Protein AF-0000000084734107 (afdb_homodimer)

Structure (mmCIF, N/CA/C/O backbone):
data_AF-0000000084734107-model_v1
#
loop_
_entity.id
_entity.type
_entity.pdbx_description
1 polymer 'N-acetyltransferase domain-containing protein'
#
loop_
_atom_site.group_PDB
_atom_site.id
_atom_site.type_symbol
_atom_site.label_atom_id
_atom_site.label_alt_id
_atom_site.label_comp_id
_atom_site.label_asym_id
_atom_site.label_entity_id
_atom_site.label_seq_id
_atom_site.pdbx_PDB_ins_code
_atom_site.Cartn_x
_atom_site.Cartn_y
_atom_site.Cartn_z
_atom_site.occupancy
_atom_site.B_iso_or_equiv
_atom_site.auth_seq_id
_atom_site.auth_comp_id
_atom_site.auth_asym_id
_atom_site.auth_atom_id
_atom_site.pdbx_PDB_model_num
ATOM 1 N N . MET A 1 1 ? 0.427 9.094 -12.219 1 29.28 1 MET A N 1
ATOM 2 C CA . MET A 1 1 ? 1.494 8.352 -11.555 1 29.28 1 MET A CA 1
ATOM 3 C C . MET A 1 1 ? 0.929 7.453 -10.461 1 29.28 1 MET A C 1
ATOM 5 O O . MET A 1 1 ? 0.648 7.914 -9.352 1 29.28 1 MET A O 1
ATOM 9 N N . SER A 1 2 ? -0.007 6.461 -10.633 1 36.31 2 SER A N 1
ATOM 10 C CA . SER A 1 2 ? -1.013 5.641 -9.961 1 36.31 2 SER A CA 1
ATOM 11 C C . SER A 1 2 ? -0.365 4.594 -9.062 1 36.31 2 SER A C 1
ATOM 13 O O . SER A 1 2 ? 0.805 4.246 -9.25 1 36.31 2 SER A O 1
ATOM 15 N N . SER A 1 3 ? -0.847 4.246 -7.844 1 47.81 3 SER A N 1
ATOM 16 C CA . SER A 1 3 ? -0.636 3.084 -6.988 1 47.81 3 SER A CA 1
ATOM 17 C C . SER A 1 3 ? -0.138 1.888 -7.793 1 47.81 3 SER A C 1
ATOM 19 O O . SER A 1 3 ? -0.202 1.892 -9.023 1 47.81 3 SER A O 1
ATOM 21 N N . ALA A 1 4 ? 0.713 0.994 -7.062 1 55.06 4 ALA A N 1
ATOM 22 C CA . ALA A 1 4 ? 0.908 -0.276 -7.754 1 55.06 4 ALA A CA 1
ATOM 23 C C . ALA A 1 4 ? -0.32 -0.642 -8.586 1 55.06 4 ALA A C 1
ATOM 25 O O . ALA A 1 4 ? -0.22 -1.403 -9.547 1 55.06 4 ALA A O 1
ATOM 26 N N . TYR A 1 5 ? -1.304 0.173 -8.289 1 64.31 5 TYR A N 1
ATOM 27 C CA . TYR A 1 5 ? -2.596 -0.165 -8.875 1 64.31 5 TYR A CA 1
ATOM 28 C C . TYR A 1 5 ? -2.992 0.846 -9.945 1 64.31 5 TYR A C 1
ATOM 30 O O . TYR A 1 5 ? -4.031 0.699 -10.594 1 64.31 5 TYR A O 1
ATOM 38 N N . GLY A 1 6 ? -2.102 1.85 -10.172 1 64.88 6 GLY A N 1
ATOM 39 C CA . GLY A 1 6 ? -2.539 2.93 -11.039 1 64.88 6 GLY A CA 1
ATOM 40 C C . GLY A 1 6 ? -3.5 3.889 -10.367 1 64.88 6 GLY A C 1
ATOM 41 O O . GLY A 1 6 ? -3.51 4.004 -9.133 1 64.88 6 GLY A O 1
ATOM 42 N N . HIS A 1 7 ? -4.176 4.773 -11.117 1 72.88 7 HIS A N 1
ATOM 43 C CA . HIS A 1 7 ? -5.156 5.699 -10.562 1 72.88 7 HIS A CA 1
ATOM 44 C C . HIS A 1 7 ? -6.344 4.953 -9.969 1 72.88 7 HIS A C 1
ATOM 46 O O . HIS A 1 7 ? -6.918 4.078 -10.609 1 72.88 7 HIS A O 1
ATOM 52 N N . ILE A 1 8 ? -6.57 5.215 -8.75 1 83.62 8 ILE A N 1
ATOM 53 C CA . ILE A 1 8 ? -7.68 4.598 -8.039 1 83.62 8 ILE A CA 1
ATOM 54 C C . ILE A 1 8 ? -8.836 5.59 -7.922 1 83.62 8 ILE A C 1
ATOM 56 O O . ILE A 1 8 ? -8.641 6.738 -7.523 1 83.62 8 ILE A O 1
ATOM 60 N N . HIS A 1 9 ? -9.945 5.207 -8.234 1 85.81 9 HIS A N 1
ATOM 61 C CA . HIS A 1 9 ? -11.117 6.066 -8.086 1 85.81 9 HIS A CA 1
ATOM 62 C C . HIS A 1 9 ? -11.547 6.164 -6.625 1 85.81 9 HIS A C 1
ATOM 64 O O . HIS A 1 9 ? -11.656 5.148 -5.934 1 85.81 9 HIS A O 1
ATOM 70 N N . LYS A 1 10 ? -11.734 7.387 -6.16 1 88.06 10 LYS A N 1
ATOM 71 C CA . LYS A 1 10 ? -12.266 7.562 -4.812 1 88.06 10 LYS A CA 1
ATOM 72 C C . LYS A 1 10 ? -13.766 7.277 -4.773 1 88.06 10 LYS A C 1
ATOM 74 O O . LYS A 1 10 ? -14.43 7.27 -5.812 1 88.06 10 LYS A O 1
ATOM 79 N N . PRO A 1 11 ? -14.266 7.035 -3.664 1 91.44 11 PRO A N 1
ATOM 80 C CA . PRO A 1 11 ? -15.711 6.809 -3.572 1 91.44 11 PRO A CA 1
ATOM 81 C C . PRO A 1 11 ? -16.531 8.047 -3.939 1 91.44 11 PRO A C 1
ATOM 83 O O . PRO A 1 11 ? -16.016 9.172 -3.871 1 91.44 11 PRO A O 1
ATOM 86 N N . HIS A 1 12 ? -17.703 7.793 -4.309 1 88.25 12 HIS A N 1
ATOM 87 C CA . HIS A 1 12 ? -18.594 8.891 -4.664 1 88.25 12 HIS A CA 1
ATOM 88 C C . HIS A 1 12 ? -19.234 9.508 -3.422 1 88.25 12 HIS A C 1
ATOM 90 O O . HIS A 1 12 ? -19.625 8.789 -2.5 1 88.25 12 HIS A O 1
ATOM 96 N N . SER A 1 13 ? -19.203 10.789 -3.438 1 91.19 13 SER A N 1
ATOM 97 C CA . SER A 1 13 ? -19.953 11.523 -2.416 1 91.19 13 SER A CA 1
ATOM 98 C C . SER A 1 13 ? -20.641 12.75 -3.006 1 91.19 13 SER A C 1
ATOM 100 O O . SER A 1 13 ? -20.062 13.445 -3.842 1 91.19 13 SER A O 1
ATOM 102 N N . ASP A 1 14 ? -21.844 12.977 -2.561 1 91.12 14 ASP A N 1
ATOM 103 C CA . ASP A 1 14 ? -22.578 14.156 -2.99 1 91.12 14 ASP A CA 1
ATOM 104 C C . ASP A 1 14 ? -22.344 15.328 -2.037 1 91.12 14 ASP A C 1
ATOM 106 O O . ASP A 1 14 ? -22.891 16.422 -2.236 1 91.12 14 ASP A O 1
ATOM 110 N N . PHE A 1 15 ? -21.578 15.047 -1.138 1 92.75 15 PHE A N 1
ATOM 111 C CA . PHE A 1 15 ? -21.344 16.062 -0.124 1 92.75 15 PHE A CA 1
ATOM 112 C C . PHE A 1 15 ? -20.438 17.172 -0.66 1 92.75 15 PHE A C 1
ATOM 114 O O . PHE A 1 15 ? -19.391 16.875 -1.253 1 92.75 15 PHE A O 1
ATOM 121 N N . ASP A 1 16 ? -20.797 18.438 -0.444 1 94.19 16 ASP A N 1
ATOM 122 C CA . ASP A 1 16 ? -20 19.578 -0.828 1 94.19 16 ASP A CA 1
ATOM 123 C C . ASP A 1 16 ? -19.016 19.969 0.281 1 94.19 16 ASP A C 1
ATOM 125 O O . ASP A 1 16 ? -19.422 20.531 1.3 1 94.19 16 ASP A O 1
ATOM 129 N N . LEU A 1 17 ? -17.812 19.766 0.077 1 95.31 17 LEU A N 1
ATOM 130 C CA . LEU A 1 17 ? -16.797 20.031 1.085 1 95.31 17 LEU A CA 1
ATOM 131 C C . LEU A 1 17 ? -16.781 21.516 1.458 1 95.31 17 LEU A C 1
ATOM 133 O O . LEU A 1 17 ? -16.344 21.875 2.553 1 95.31 17 LEU A O 1
ATOM 137 N N . ASN A 1 18 ? -17.25 22.312 0.577 1 94.12 18 ASN A N 1
ATOM 138 C CA . ASN A 1 18 ? -17.266 23.734 0.851 1 94.12 18 ASN A CA 1
ATOM 139 C C . ASN A 1 18 ? -18.234 24.078 1.986 1 94.12 18 ASN A C 1
ATOM 141 O O . ASN A 1 18 ? -18.172 25.172 2.543 1 94.12 18 ASN A O 1
ATOM 145 N N . SER A 1 19 ? -19.062 23.156 2.309 1 95.62 19 SER A N 1
ATOM 146 C CA . SER A 1 19 ? -20 23.375 3.408 1 95.62 19 SER A CA 1
ATOM 147 C C . SER A 1 19 ? -19.312 23.203 4.758 1 95.62 19 SER A C 1
ATOM 149 O O . SER A 1 19 ? -19.828 23.641 5.789 1 95.62 19 SER A O 1
ATOM 151 N N . ILE A 1 20 ? -18.172 22.531 4.754 1 95.94 20 ILE A N 1
ATOM 152 C CA . ILE A 1 20 ? -17.484 22.281 6.012 1 95.94 20 ILE A CA 1
ATOM 153 C C . ILE A 1 20 ? -16.188 23.094 6.051 1 95.94 20 ILE A C 1
ATOM 155 O O . ILE A 1 20 ? -15.695 23.453 7.129 1 95.94 20 ILE A O 1
ATOM 159 N N . LEU A 1 21 ? -15.695 23.516 4.898 1 98.12 21 LEU A N 1
ATOM 160 C CA . LEU A 1 21 ? -14.445 24.25 4.824 1 98.12 21 LEU A CA 1
ATOM 161 C C . LEU A 1 21 ? -14.703 25.75 4.719 1 98.12 21 LEU A C 1
ATOM 163 O O . LEU A 1 21 ? -15.688 26.172 4.102 1 98.12 21 LEU A O 1
ATOM 167 N N . PRO A 1 22 ? -13.828 26.547 5.258 1 98.5 22 PRO A N 1
ATOM 168 C CA . PRO A 1 22 ? -12.656 26.188 6.055 1 98.5 22 PRO A CA 1
ATOM 169 C C . PRO A 1 22 ? -13.023 25.734 7.469 1 98.5 22 PRO A C 1
ATOM 171 O O . PRO A 1 22 ? -14.055 26.125 8 1 98.5 22 PRO A O 1
ATOM 174 N N . ILE A 1 23 ? -12.203 24.844 8.055 1 98.81 23 ILE A N 1
ATOM 175 C CA . ILE A 1 23 ? -12.375 24.422 9.438 1 98.81 23 ILE A CA 1
ATOM 176 C C . ILE A 1 23 ? -11.5 25.266 10.359 1 98.81 23 ILE A C 1
ATOM 178 O O . ILE A 1 23 ? -10.289 25.375 10.148 1 98.81 23 ILE A O 1
ATOM 182 N N . ARG A 1 24 ? -12.117 25.906 11.289 1 98.62 24 ARG A N 1
ATOM 183 C CA . ARG A 1 24 ? -11.422 26.703 12.289 1 98.62 24 ARG A CA 1
ATOM 184 C C . ARG A 1 24 ? -11.062 25.859 13.508 1 98.62 24 ARG A C 1
ATOM 186 O O . ARG A 1 24 ? -11.898 25.109 14.016 1 98.62 24 ARG A O 1
ATOM 193 N N . LYS A 1 25 ? -9.844 25.969 13.969 1 98.38 25 LYS A N 1
ATOM 194 C CA . LYS A 1 25 ? -9.383 25.25 15.156 1 98.38 25 LYS A CA 1
ATOM 195 C C . LYS A 1 25 ? -8.68 26.203 16.125 1 98.38 25 LYS A C 1
ATOM 197 O O . LYS A 1 25 ? -7.926 27.078 15.703 1 98.38 25 LYS A O 1
ATOM 202 N N . VAL A 1 26 ? -8.984 26 17.422 1 98 26 VAL A N 1
ATOM 203 C CA . VAL A 1 26 ? -8.219 26.656 18.469 1 98 26 VAL A CA 1
ATOM 204 C C . VAL A 1 26 ? -7.195 25.688 19.047 1 98 26 VAL A C 1
ATOM 206 O O . VAL A 1 26 ? -7.559 24.625 19.547 1 98 26 VAL A O 1
ATOM 209 N N . LEU A 1 27 ? -6 26.078 19.047 1 97.19 27 LEU A N 1
ATOM 210 C CA . LEU A 1 27 ? -4.918 25.203 19.469 1 97.19 27 LEU A CA 1
ATOM 211 C C . LEU A 1 27 ? -4.703 25.297 20.969 1 97.19 27 LEU A C 1
ATOM 213 O O . LEU A 1 27 ? -5.363 26.078 21.656 1 97.19 27 LEU A O 1
ATOM 217 N N . LYS A 1 28 ? -3.859 24.422 21.391 1 92.38 28 LYS A N 1
ATOM 218 C CA . LYS A 1 28 ? -3.629 24.297 22.828 1 92.38 28 LYS A CA 1
ATOM 219 C C . LYS A 1 28 ? -3.098 25.609 23.422 1 92.38 28 LYS A C 1
ATOM 221 O O . LYS A 1 28 ? -3.387 25.938 24.562 1 92.38 28 LYS A O 1
ATOM 226 N N . ASP A 1 29 ? -2.344 26.344 22.688 1 91.5 29 ASP A N 1
ATOM 227 C CA . ASP A 1 29 ? -1.747 27.578 23.188 1 91.5 29 ASP A CA 1
ATOM 228 C C . ASP A 1 29 ? -2.645 28.781 22.891 1 91.5 29 ASP A C 1
ATOM 230 O O . ASP A 1 29 ? -2.238 29.938 23.094 1 91.5 29 ASP A O 1
ATOM 234 N N . GLY A 1 30 ? -3.771 28.516 22.344 1 94.44 30 GLY A N 1
ATOM 235 C CA . GLY A 1 30 ? -4.742 29.562 22.094 1 94.44 30 GLY A CA 1
ATOM 236 C C . GLY A 1 30 ? -4.691 30.109 20.688 1 94.44 30 GLY A C 1
ATOM 237 O O . GLY A 1 30 ? -5.586 30.844 20.266 1 94.44 30 GLY A O 1
ATOM 238 N N . GLN A 1 31 ? -3.709 29.766 19.984 1 95.62 31 GLN A N 1
ATOM 239 C CA . GLN A 1 31 ? -3.627 30.203 18.594 1 95.62 31 GLN A CA 1
ATOM 240 C C . GLN A 1 31 ? -4.75 29.609 17.75 1 95.62 31 GLN A C 1
ATOM 242 O O . GLN A 1 31 ? -5.266 28.531 18.078 1 95.62 31 GLN A O 1
ATOM 247 N N . ILE A 1 32 ? -5.09 30.406 16.75 1 98.06 32 ILE A N 1
ATOM 248 C CA . ILE A 1 32 ? -6.16 29.969 15.875 1 98.06 32 ILE A CA 1
ATOM 249 C C . ILE A 1 32 ? -5.574 29.5 14.547 1 98.06 32 ILE A C 1
ATOM 251 O O . ILE A 1 32 ? -4.672 30.141 14 1 98.06 32 ILE A O 1
ATOM 255 N N . GLY A 1 33 ? -6.02 28.375 14.039 1 98.5 33 GLY A N 1
ATOM 256 C CA . GLY A 1 33 ? -5.66 27.875 12.719 1 98.5 33 GLY A CA 1
ATOM 257 C C . GLY A 1 33 ? -6.863 27.594 11.844 1 98.5 33 GLY A C 1
ATOM 258 O O . GLY A 1 33 ? -7.973 27.406 12.344 1 98.5 33 GLY A O 1
ATOM 259 N N . TYR A 1 34 ? -6.641 27.672 10.562 1 98.81 34 TYR A N 1
ATOM 260 C CA . TYR A 1 34 ? -7.676 27.375 9.578 1 98.81 34 TYR A CA 1
ATOM 261 C C . TYR A 1 34 ? -7.211 26.297 8.609 1 98.81 34 TYR A C 1
ATOM 263 O O . TYR A 1 34 ? -6.074 26.328 8.133 1 98.81 34 TYR A O 1
ATOM 271 N N . ILE A 1 35 ? -8.039 25.328 8.344 1 98.88 35 ILE A N 1
ATOM 272 C CA . ILE A 1 35 ? -7.762 24.266 7.383 1 98.88 35 ILE A CA 1
ATOM 273 C C . ILE A 1 35 ? -8.578 24.516 6.109 1 98.88 35 ILE A C 1
ATOM 275 O O . ILE A 1 35 ? -9.797 24.703 6.172 1 98.88 35 ILE A O 1
ATOM 279 N N . GLN A 1 36 ? -7.977 24.547 5.043 1 98.81 36 GLN A N 1
ATOM 280 C CA . GLN A 1 36 ? -8.594 24.703 3.732 1 98.81 36 GLN A CA 1
ATOM 281 C C . GLN A 1 36 ? -7.988 23.75 2.713 1 98.81 36 GLN A C 1
ATOM 283 O O . GLN A 1 36 ? -6.93 23.172 2.953 1 98.81 36 GLN A O 1
ATOM 288 N N . LYS A 1 37 ? -8.68 23.625 1.559 1 98.38 37 LYS A N 1
ATOM 289 C CA . LYS A 1 37 ? -8.102 22.875 0.458 1 98.38 37 LYS A CA 1
ATOM 290 C C . LYS A 1 37 ? -6.875 23.578 -0.114 1 98.38 37 LYS A C 1
ATOM 292 O O . LYS A 1 37 ? -6.859 24.797 -0.229 1 98.38 37 LYS A O 1
ATOM 297 N N . VAL A 1 38 ? -5.91 22.812 -0.497 1 98.38 38 VAL A N 1
ATOM 298 C CA . VAL A 1 38 ? -4.777 23.422 -1.194 1 98.38 38 VAL A CA 1
ATOM 299 C C . VAL A 1 38 ? -5.223 23.922 -2.561 1 98.38 38 VAL A C 1
ATOM 301 O O . VAL A 1 38 ? -5.797 23.172 -3.357 1 98.38 38 VAL A O 1
ATOM 304 N N . ASP A 1 39 ? -5.02 25.172 -2.807 1 96.81 39 ASP A N 1
ATOM 305 C CA . ASP A 1 39 ? -5.23 25.734 -4.137 1 96.81 39 ASP A CA 1
ATOM 306 C C . ASP A 1 39 ? -4.047 25.438 -5.055 1 96.81 39 ASP A C 1
ATOM 308 O O . ASP A 1 39 ? -3.016 26.109 -4.98 1 96.81 39 ASP A O 1
ATOM 312 N N . VAL A 1 40 ? -4.25 24.5 -5.977 1 96.19 40 VAL A N 1
ATOM 313 C CA . VAL A 1 40 ? -3.148 24.047 -6.816 1 96.19 40 VAL A CA 1
ATOM 314 C C . VAL A 1 40 ? -2.732 25.141 -7.785 1 96.19 40 VAL A C 1
ATOM 316 O O . VAL A 1 40 ? -1.652 25.094 -8.375 1 96.19 40 VAL A O 1
ATOM 319 N N . ASN A 1 41 ? -3.559 26.141 -7.918 1 95.19 41 ASN A N 1
ATOM 320 C CA . ASN A 1 41 ? -3.221 27.281 -8.781 1 95.19 41 ASN A CA 1
ATOM 321 C C . ASN A 1 41 ? -2.342 28.281 -8.055 1 95.19 41 ASN A C 1
ATOM 323 O O . ASN A 1 41 ? -1.771 29.188 -8.68 1 95.19 41 ASN A O 1
ATOM 327 N N . ASN A 1 42 ? -2.338 28.234 -6.75 1 96.94 42 ASN A N 1
ATOM 328 C CA . ASN A 1 42 ? -1.399 29.047 -5.965 1 96.94 42 ASN A CA 1
ATOM 329 C C . ASN A 1 42 ? 0.009 28.453 -6.012 1 96.94 42 ASN A C 1
ATOM 331 O O . ASN A 1 42 ? 0.43 27.766 -5.078 1 96.94 42 ASN A O 1
ATOM 335 N N . LYS A 1 43 ? 0.754 28.781 -7.066 1 96.19 43 LYS A N 1
ATOM 336 C CA . LYS A 1 43 ? 2.027 28.141 -7.383 1 96.19 43 LYS A CA 1
ATOM 337 C C . LYS A 1 43 ? 3.053 28.391 -6.281 1 96.19 43 LYS A C 1
ATOM 339 O O . LYS A 1 43 ? 3.799 27.469 -5.906 1 96.19 43 LYS A O 1
ATOM 344 N N . PRO A 1 44 ? 3.119 29.578 -5.73 1 97.12 44 PRO A N 1
ATOM 345 C CA . PRO A 1 44 ? 4.055 29.781 -4.621 1 97.12 44 PRO A CA 1
ATOM 346 C C . PRO A 1 44 ? 3.75 28.891 -3.422 1 97.12 44 PRO A C 1
ATOM 348 O O . PRO A 1 44 ? 4.668 28.359 -2.793 1 97.12 44 PRO A O 1
ATOM 351 N N . LEU A 1 45 ? 2.502 28.719 -3.096 1 98 45 LEU A N 1
ATOM 352 C CA . LEU A 1 45 ? 2.121 27.828 -2.01 1 98 45 LEU A CA 1
ATOM 353 C C . LEU A 1 45 ? 2.537 26.391 -2.314 1 98 45 LEU A C 1
ATOM 355 O O . LEU A 1 45 ? 3.152 25.734 -1.478 1 98 45 LEU A O 1
ATOM 359 N N . VAL A 1 46 ? 2.189 25.938 -3.541 1 98.06 46 VAL A N 1
ATOM 360 C CA . VAL A 1 46 ? 2.496 24.578 -3.947 1 98.06 46 VAL A CA 1
ATOM 361 C C . VAL A 1 46 ? 4.004 24.344 -3.867 1 98.06 46 VAL A C 1
ATOM 363 O O . VAL A 1 46 ? 4.449 23.297 -3.371 1 98.06 46 VAL A O 1
ATOM 366 N N . SER A 1 47 ? 4.75 25.312 -4.32 1 97.81 47 SER A N 1
ATOM 367 C CA . SER A 1 47 ? 6.203 25.203 -4.262 1 97.81 47 SER A CA 1
ATOM 368 C C . SER A 1 47 ? 6.695 25.109 -2.824 1 97.81 47 SER A C 1
ATOM 370 O O . SER A 1 47 ? 7.598 24.312 -2.523 1 97.81 47 SER A O 1
ATOM 372 N N . TYR A 1 48 ? 6.168 25.922 -1.996 1 98 48 TYR A N 1
ATOM 373 C CA . TYR A 1 48 ? 6.551 25.891 -0.589 1 98 48 TYR A CA 1
ATOM 374 C C . TYR A 1 48 ? 6.238 24.531 0.036 1 98 48 TYR A C 1
ATOM 376 O O . TYR A 1 48 ? 7.086 23.953 0.715 1 98 48 TYR A O 1
ATOM 384 N N . LEU A 1 49 ? 5.023 24.031 -0.157 1 98.38 49 LEU A N 1
ATOM 385 C CA . LEU A 1 49 ? 4.617 22.734 0.378 1 98.38 49 LEU A CA 1
ATOM 386 C C . LEU A 1 49 ? 5.531 21.625 -0.132 1 98.38 49 LEU A C 1
ATOM 388 O O . LEU A 1 49 ? 5.926 20.75 0.63 1 98.38 49 LEU A O 1
ATOM 392 N N . HIS A 1 50 ? 5.836 21.703 -1.402 1 98.56 50 HIS A N 1
ATOM 393 C CA . HIS A 1 50 ? 6.742 20.75 -2.021 1 98.56 50 HIS A CA 1
ATOM 394 C C . HIS A 1 50 ? 8.102 20.75 -1.335 1 98.56 50 HIS A C 1
ATOM 396 O O . HIS A 1 50 ? 8.633 19.688 -0.984 1 98.56 50 HIS A O 1
ATOM 402 N N . GLN A 1 51 ? 8.633 21.906 -1.161 1 98.12 51 GLN A N 1
ATOM 403 C CA . GLN A 1 51 ? 9.938 22.047 -0.515 1 98.12 51 GLN A CA 1
ATOM 404 C C . GLN A 1 51 ? 9.914 21.469 0.899 1 98.12 51 GLN A C 1
ATOM 406 O O . GLN A 1 51 ? 10.859 20.797 1.317 1 98.12 51 GLN A O 1
ATOM 411 N N . ARG A 1 52 ? 8.906 21.75 1.626 1 97.81 52 ARG A N 1
ATOM 412 C CA . ARG A 1 52 ? 8.805 21.266 3 1 97.81 52 ARG A CA 1
ATOM 413 C C . ARG A 1 52 ? 8.641 19.75 3.037 1 97.81 52 ARG A C 1
ATOM 415 O O . ARG A 1 52 ? 9.18 19.094 3.926 1 97.81 52 ARG A O 1
ATOM 422 N N . PHE A 1 53 ? 7.895 19.234 2.068 1 97.44 53 PHE A N 1
ATOM 423 C CA . PHE A 1 53 ? 7.762 17.797 1.986 1 97.44 53 PHE A CA 1
ATOM 424 C C . PHE A 1 53 ? 9.109 17.141 1.703 1 97.44 53 PHE A C 1
ATOM 426 O O . PHE A 1 53 ? 9.484 16.156 2.354 1 97.44 53 PHE A O 1
ATOM 433 N N . ASN A 1 54 ? 9.836 17.672 0.782 1 98.06 54 ASN A N 1
ATOM 434 C CA . ASN A 1 54 ? 11.148 17.141 0.453 1 98.06 54 ASN A CA 1
ATOM 435 C C . ASN A 1 54 ? 12.102 17.219 1.645 1 98.06 54 ASN A C 1
ATOM 437 O O . ASN A 1 54 ? 12.938 16.328 1.833 1 98.06 54 ASN A O 1
ATOM 441 N N . LYS A 1 55 ? 11.984 18.281 2.393 1 97.56 55 LYS A N 1
ATOM 442 C CA . LYS A 1 55 ? 12.797 18.375 3.604 1 97.56 55 LYS A CA 1
ATOM 443 C C . LYS A 1 55 ? 12.477 17.234 4.559 1 97.56 55 LYS A C 1
ATOM 445 O O . LYS A 1 55 ? 13.383 16.656 5.168 1 97.56 55 LYS A O 1
ATOM 450 N N . GLU A 1 56 ? 11.195 16.906 4.719 1 95.81 56 GLU A N 1
ATOM 451 C CA . GLU A 1 56 ? 10.789 15.773 5.551 1 95.81 56 GLU A CA 1
ATOM 452 C C . GLU A 1 56 ? 11.383 14.469 5.035 1 95.81 56 GLU A C 1
ATOM 454 O O . GLU A 1 56 ? 11.867 13.648 5.82 1 95.81 56 GLU A O 1
ATOM 459 N N . ILE A 1 57 ? 11.328 14.242 3.729 1 96 57 ILE A N 1
ATOM 460 C CA . ILE A 1 57 ? 11.906 13.055 3.113 1 96 57 ILE A CA 1
ATOM 461 C C . ILE A 1 57 ? 13.398 12.992 3.412 1 96 57 ILE A C 1
ATOM 463 O O . ILE A 1 57 ? 13.922 11.945 3.799 1 96 57 ILE A O 1
ATOM 467 N N . GLU A 1 58 ? 14.039 14.117 3.281 1 96.81 58 GLU A N 1
ATOM 468 C CA . GLU A 1 58 ? 15.477 14.203 3.52 1 96.81 58 GLU A CA 1
ATOM 469 C C . GLU A 1 58 ? 15.82 13.883 4.973 1 96.81 58 GLU A C 1
ATOM 471 O O . GLU A 1 58 ? 16.797 13.195 5.25 1 96.81 58 GLU A O 1
ATOM 476 N N . ASP A 1 59 ? 15 14.422 5.887 1 96.44 59 ASP A N 1
ATOM 477 C CA . ASP A 1 59 ? 15.234 14.148 7.305 1 96.44 59 ASP A CA 1
ATOM 478 C C . ASP A 1 59 ? 15.156 12.648 7.594 1 96.44 59 ASP A C 1
ATOM 480 O O . ASP A 1 59 ? 15.852 12.148 8.484 1 96.44 59 ASP A O 1
ATOM 484 N N . GLY A 1 60 ? 14.258 11.93 6.887 1 96.94 60 GLY A N 1
ATOM 485 C CA . GLY A 1 60 ? 14.258 10.477 6.887 1 96.94 60 GLY A CA 1
ATOM 486 C C . GLY A 1 60 ? 13.773 9.883 8.195 1 96.94 60 GLY A C 1
ATOM 487 O O . GLY A 1 60 ? 14.289 8.852 8.648 1 96.94 60 GLY A O 1
ATOM 488 N N . LEU A 1 61 ? 12.727 10.508 8.859 1 95.25 61 LEU A N 1
ATOM 489 C CA . LEU A 1 61 ? 12.305 10.078 10.188 1 95.25 61 LEU A CA 1
ATOM 490 C C . LEU A 1 61 ? 10.906 9.469 10.141 1 95.25 61 LEU A C 1
ATOM 492 O O . LEU A 1 61 ? 10.578 8.594 10.945 1 95.25 61 LEU A O 1
ATOM 496 N N . THR A 1 62 ? 10.125 9.938 9.203 1 95.56 62 THR A N 1
ATOM 497 C CA . THR A 1 62 ? 8.711 9.648 9.414 1 95.56 62 THR A CA 1
ATOM 498 C C . THR A 1 62 ? 8.07 9.133 8.133 1 95.56 62 THR A C 1
ATOM 500 O O . THR A 1 62 ? 6.926 8.672 8.148 1 95.56 62 THR A O 1
ATOM 503 N N . TYR A 1 63 ? 8.711 9.195 7.012 1 95.31 63 TYR A N 1
ATOM 504 C CA . TYR A 1 63 ? 8.195 8.719 5.73 1 95.31 63 TYR A CA 1
ATOM 505 C C . TYR A 1 63 ? 9.133 7.688 5.117 1 95.31 63 TYR A C 1
ATOM 507 O O . TYR A 1 63 ? 10.352 7.75 5.312 1 95.31 63 TYR A O 1
ATOM 515 N N . PRO A 1 64 ? 8.617 6.836 4.348 1 95.69 64 PRO A N 1
ATOM 516 C CA . PRO A 1 64 ? 9.438 5.742 3.809 1 95.69 64 PRO A CA 1
ATOM 517 C C . PRO A 1 64 ? 10.219 6.152 2.562 1 95.69 64 PRO A C 1
ATOM 519 O O . PRO A 1 64 ? 11.117 5.426 2.131 1 95.69 64 PRO A O 1
ATOM 522 N N . GLN A 1 65 ? 9.844 7.227 1.904 1 94.12 65 GLN A N 1
ATOM 523 C CA . GLN A 1 65 ? 10.562 7.68 0.719 1 94.12 65 GLN A CA 1
ATOM 524 C C . GLN A 1 65 ? 12 8.062 1.06 1 94.12 65 GLN A C 1
ATOM 526 O O . GLN A 1 65 ? 12.273 8.547 2.158 1 94.12 65 GLN A O 1
ATOM 531 N N . GLU A 1 66 ? 12.836 7.82 0.154 1 92.38 66 GLU A N 1
ATOM 532 C CA . GLU A 1 66 ? 14.242 8.148 0.345 1 92.38 66 GLU A CA 1
ATOM 533 C C . GLU A 1 66 ? 14.727 9.148 -0.706 1 92.38 66 GLU A C 1
ATOM 535 O O . GLU A 1 66 ? 15.617 9.953 -0.441 1 92.38 66 GLU A O 1
ATOM 540 N N . ASN A 1 67 ? 14.102 9.086 -1.877 1 92.25 67 ASN A N 1
ATOM 541 C CA . ASN A 1 67 ? 14.445 10.023 -2.941 1 92.25 67 ASN A CA 1
ATOM 542 C C . ASN A 1 67 ? 13.508 11.227 -2.959 1 92.25 67 ASN A C 1
ATOM 544 O O . ASN A 1 67 ? 12.297 11.078 -2.789 1 92.25 67 ASN A O 1
ATOM 548 N N . LEU A 1 68 ? 14.078 12.367 -3.166 1 95.75 68 LEU A N 1
ATOM 549 C CA . LEU A 1 68 ? 13.281 13.586 -3.229 1 95.75 68 LEU A CA 1
ATOM 550 C C . LEU A 1 68 ? 12.359 13.562 -4.441 1 95.75 68 LEU A C 1
ATOM 552 O O . LEU A 1 68 ? 12.664 12.922 -5.449 1 95.75 68 LEU A O 1
ATOM 556 N N . LEU A 1 69 ? 11.289 14.219 -4.336 1 94.75 69 LEU A N 1
ATOM 557 C CA . LEU A 1 69 ? 10.312 14.266 -5.414 1 94.75 69 LEU A CA 1
ATOM 558 C C . LEU A 1 69 ? 10.539 15.484 -6.301 1 94.75 69 LEU A C 1
ATOM 560 O O . LEU A 1 69 ? 10.844 16.578 -5.801 1 94.75 69 LEU A O 1
ATOM 564 N N . ASP A 1 70 ? 10.398 15.32 -7.535 1 95.44 70 ASP A N 1
ATOM 565 C CA . ASP A 1 70 ? 10.305 16.484 -8.406 1 95.44 70 ASP A CA 1
ATOM 566 C C . ASP A 1 70 ? 8.891 17.062 -8.406 1 95.44 70 ASP A C 1
ATOM 568 O O . ASP A 1 70 ? 8.023 16.594 -7.676 1 95.44 70 ASP A O 1
ATOM 572 N N . ASP A 1 71 ? 8.633 18.125 -9.195 1 95.94 71 ASP A N 1
ATOM 573 C CA . ASP A 1 71 ? 7.352 18.828 -9.172 1 95.94 71 ASP A CA 1
ATOM 574 C C . ASP A 1 71 ? 6.207 17.875 -9.547 1 95.94 71 ASP A C 1
ATOM 576 O O . ASP A 1 71 ? 5.176 17.844 -8.875 1 95.94 71 ASP A O 1
ATOM 580 N N . SER A 1 72 ? 6.43 17.172 -10.617 1 93.38 72 SER A N 1
ATOM 581 C CA . SER A 1 72 ? 5.387 16.266 -11.102 1 93.38 72 SER A CA 1
ATOM 582 C C . SER A 1 72 ? 5.109 15.156 -10.102 1 93.38 72 SER A C 1
ATOM 584 O O . SER A 1 72 ? 3.955 14.781 -9.875 1 93.38 72 SER A O 1
ATOM 586 N N . GLN A 1 73 ? 6.168 14.641 -9.516 1 92.25 73 GLN A N 1
ATOM 587 C CA . GLN A 1 73 ? 6.035 13.578 -8.523 1 92.25 73 GLN A CA 1
ATOM 588 C C . GLN A 1 73 ? 5.293 14.07 -7.285 1 92.25 73 GLN A C 1
ATOM 590 O O . GLN A 1 73 ? 4.434 13.367 -6.75 1 92.25 73 GLN A O 1
ATOM 595 N N . PHE A 1 74 ? 5.625 15.258 -6.828 1 95.44 74 PHE A N 1
ATOM 596 C CA . PHE A 1 74 ? 4.949 15.82 -5.664 1 95.44 74 PHE A CA 1
ATOM 597 C C . PHE A 1 74 ? 3.469 16.031 -5.945 1 95.44 74 PHE A C 1
ATOM 599 O O . PHE A 1 74 ? 2.617 15.688 -5.125 1 95.44 74 PHE A O 1
ATOM 606 N N . GLU A 1 75 ? 3.16 16.578 -7.082 1 94 75 GLU A N 1
ATOM 607 C CA . GLU A 1 75 ? 1.771 16.812 -7.461 1 94 75 GLU A CA 1
ATOM 608 C C . GLU A 1 75 ? 0.985 15.5 -7.516 1 94 75 GLU A C 1
ATOM 610 O O . GLU A 1 75 ? -0.128 15.414 -6.988 1 94 75 GLU A O 1
ATOM 615 N N . SER A 1 76 ? 1.581 14.516 -8.055 1 90.81 76 SER A N 1
ATOM 616 C CA . SER A 1 76 ? 0.909 13.227 -8.211 1 90.81 76 SER A CA 1
ATOM 617 C C . SER A 1 76 ? 0.73 12.531 -6.867 1 90.81 76 SER A C 1
ATOM 619 O O . SER A 1 76 ? -0.299 11.898 -6.625 1 90.81 76 SER A O 1
ATOM 621 N N . TYR A 1 77 ? 1.721 12.688 -6.047 1 91.75 77 TYR A N 1
ATOM 622 C CA . TYR A 1 77 ? 1.7 11.977 -4.773 1 91.75 77 TYR A CA 1
ATOM 623 C C . TYR A 1 77 ? 0.835 12.703 -3.752 1 91.75 77 TYR A C 1
ATOM 625 O O . TYR A 1 77 ? -0.066 12.109 -3.156 1 91.75 77 TYR A O 1
ATOM 633 N N . PHE A 1 78 ? 1.141 14 -3.562 1 94.94 78 PHE A N 1
ATOM 634 C CA . PHE A 1 78 ? 0.56 14.719 -2.436 1 94.94 78 PHE A CA 1
ATOM 635 C C . PHE A 1 78 ? -0.716 15.438 -2.852 1 94.94 78 PHE A C 1
ATOM 637 O O . PHE A 1 78 ? -1.66 15.547 -2.066 1 94.94 78 PHE A O 1
ATOM 644 N N . LEU A 1 79 ? -0.78 15.93 -4.062 1 95.38 79 LEU A N 1
ATOM 645 C CA . LEU A 1 79 ? -1.879 16.781 -4.484 1 95.38 79 LEU A CA 1
ATOM 646 C C . LEU A 1 79 ? -2.818 16.047 -5.43 1 95.38 79 LEU A C 1
ATOM 648 O O . LEU A 1 79 ? -3.795 16.625 -5.918 1 95.38 79 LEU A O 1
ATOM 652 N N . GLY A 1 80 ? -2.6 14.797 -5.68 1 91.44 80 GLY A N 1
ATOM 653 C CA . GLY A 1 80 ? -3.312 14.039 -6.699 1 91.44 80 GLY A CA 1
ATOM 654 C C . GLY A 1 80 ? -4.754 13.75 -6.328 1 91.44 80 GLY A C 1
ATOM 655 O O . GLY A 1 80 ? -5.562 13.398 -7.191 1 91.44 80 GLY A O 1
ATOM 656 N N . TYR A 1 81 ? -5.098 13.82 -5.102 1 94.81 81 TYR A N 1
ATOM 657 C CA . TYR A 1 81 ? -6.457 13.648 -4.598 1 94.81 81 TYR A CA 1
ATOM 658 C C . TYR A 1 81 ? -6.883 14.844 -3.754 1 94.81 81 TYR A C 1
ATOM 660 O O . TYR A 1 81 ? -6.922 15.969 -4.242 1 94.81 81 TYR A O 1
ATOM 668 N N . ASP A 1 82 ? -7.246 14.609 -2.492 1 96.75 82 ASP A N 1
ATOM 669 C CA . ASP A 1 82 ? -7.645 15.711 -1.615 1 96.75 82 ASP A CA 1
ATOM 670 C C . ASP A 1 82 ? -6.488 16.141 -0.712 1 96.75 82 ASP A C 1
ATOM 672 O O . ASP A 1 82 ? -6.008 15.352 0.104 1 96.75 82 ASP A O 1
ATOM 676 N N . ALA A 1 83 ? -6.082 17.344 -0.917 1 98.5 83 ALA A N 1
ATOM 677 C CA . ALA A 1 83 ? -4.988 17.906 -0.12 1 98.5 83 ALA A CA 1
ATOM 678 C C . ALA A 1 83 ? -5.434 19.156 0.63 1 98.5 83 ALA A C 1
ATOM 680 O O . ALA A 1 83 ? -6.172 19.984 0.089 1 98.5 83 ALA A O 1
ATOM 681 N N . PHE A 1 84 ? -4.906 19.281 1.813 1 98.88 84 PHE A N 1
ATOM 682 C CA . PHE A 1 84 ? -5.32 20.375 2.691 1 98.88 84 PHE A CA 1
ATOM 683 C C . PHE A 1 84 ? -4.109 21.031 3.336 1 98.88 84 PHE A C 1
ATOM 685 O O . PHE A 1 84 ? -3.057 20.406 3.484 1 98.88 84 PHE A O 1
ATOM 692 N N . VAL A 1 85 ? -4.316 22.281 3.727 1 98.88 85 VAL A N 1
ATOM 693 C CA . VAL A 1 85 ? -3.301 23.062 4.438 1 98.88 85 VAL A CA 1
ATOM 694 C C . VAL A 1 85 ? -3.936 23.781 5.625 1 98.88 85 VAL A C 1
ATOM 696 O O . VAL A 1 85 ? -5.078 24.234 5.543 1 98.88 85 VAL A O 1
ATOM 699 N N . MET A 1 86 ? -3.236 23.75 6.711 1 98.88 86 MET A N 1
ATOM 700 C CA . MET A 1 86 ? -3.625 24.516 7.887 1 98.88 86 MET A CA 1
ATOM 701 C C . MET A 1 86 ? -2.785 25.797 8 1 98.88 86 MET A C 1
ATOM 703 O O . MET A 1 86 ? -1.558 25.734 7.906 1 98.88 86 MET A O 1
ATOM 707 N N . SER A 1 87 ? -3.439 26.906 8.195 1 98.69 87 SER A N 1
ATOM 708 C CA . SER A 1 87 ? -2.754 28.188 8.258 1 98.69 87 SER A CA 1
ATOM 709 C C . SER A 1 87 ? -3.051 28.922 9.57 1 98.69 87 SER A C 1
ATOM 711 O O . SER A 1 87 ? -4.109 28.719 10.164 1 98.69 87 SER A O 1
ATOM 713 N N . LYS A 1 88 ? -2.137 29.734 9.93 1 98 88 LYS A N 1
ATOM 714 C CA . LYS A 1 88 ? -2.227 30.5 11.172 1 98 88 LYS A CA 1
ATOM 715 C C . LYS A 1 88 ? -3.043 31.766 10.977 1 98 88 LYS A C 1
ATOM 717 O O . LYS A 1 88 ? -2.799 32.531 10.039 1 98 88 LYS A O 1
ATOM 722 N N . ASP A 1 89 ? -3.998 31.969 11.766 1 97 89 ASP A N 1
ATOM 723 C CA . ASP A 1 89 ? -4.734 33.219 12.008 1 97 89 ASP A CA 1
ATOM 724 C C . ASP A 1 89 ? -5.695 33.5 10.859 1 97 89 ASP A C 1
ATOM 726 O O . ASP A 1 89 ? -6.742 34.125 11.07 1 97 89 ASP A O 1
ATOM 730 N N . SER A 1 90 ? -5.352 33.188 9.656 1 97.06 90 SER A N 1
ATOM 731 C CA . SER A 1 90 ? -6.211 33.5 8.516 1 97.06 90 SER A CA 1
ATOM 732 C C . SER A 1 90 ? -5.977 32.5 7.379 1 97.06 90 SER A C 1
ATOM 734 O O . SER A 1 90 ? -5.004 31.734 7.402 1 97.06 90 SER A O 1
ATOM 736 N N . LEU A 1 91 ? -6.875 32.5 6.414 1 97.75 91 LEU A N 1
ATOM 737 C CA . LEU A 1 91 ? -6.734 31.656 5.234 1 97.75 91 LEU A CA 1
ATOM 738 C C . LEU A 1 91 ? -5.559 32.125 4.375 1 97.75 91 LEU A C 1
ATOM 740 O O . LEU A 1 91 ? -5.164 33.281 4.426 1 97.75 91 LEU A O 1
ATOM 744 N N . ILE A 1 92 ? -5.055 31.125 3.672 1 97.75 92 ILE A N 1
ATOM 745 C CA . ILE A 1 92 ? -4.031 31.453 2.688 1 97.75 92 ILE A CA 1
ATOM 746 C C . ILE A 1 92 ? -4.688 32 1.418 1 97.75 92 ILE A C 1
ATOM 748 O O . ILE A 1 92 ? -5.609 31.375 0.879 1 97.75 92 ILE A O 1
ATOM 752 N N . GLU A 1 93 ? -4.258 33.094 1.018 1 94.06 93 GLU A N 1
ATOM 753 C CA . GLU A 1 93 ? -4.773 33.688 -0.198 1 94.06 93 GLU A CA 1
ATOM 754 C C . GLU A 1 93 ? -3.697 33.781 -1.278 1 94.06 93 GLU A C 1
ATOM 756 O O . GLU A 1 93 ? -2.508 33.625 -0.988 1 94.06 93 GLU A O 1
ATOM 761 N N . LEU A 1 94 ? -4.324 34.031 -2.42 1 91.06 94 LEU A N 1
ATOM 762 C CA . LEU A 1 94 ? -3.387 34.281 -3.51 1 91.06 94 LEU A CA 1
ATOM 763 C C . LEU A 1 94 ? -2.523 35.5 -3.225 1 91.06 94 LEU A C 1
ATOM 765 O O . LEU A 1 94 ? -3.021 36.531 -2.744 1 91.06 94 LEU A O 1
ATOM 769 N N . GLY A 1 95 ? -1.293 35.5 -3.236 1 88.88 95 GLY A N 1
ATOM 770 C CA . GLY A 1 95 ? -0.411 36.625 -3.01 1 88.88 95 GLY A CA 1
ATOM 771 C C . GLY A 1 95 ? 0.337 36.562 -1.691 1 88.88 95 GLY A C 1
ATOM 772 O O . GLY A 1 95 ? 1.265 37.312 -1.45 1 88.88 95 GLY A O 1
ATOM 773 N N . ASP A 1 96 ? -0.243 35.656 -0.869 1 89.62 96 ASP A N 1
ATOM 774 C CA . ASP A 1 96 ? 0.536 35.438 0.349 1 89.62 96 ASP A CA 1
ATOM 775 C C . ASP A 1 96 ? 1.965 35.031 0.022 1 89.62 96 ASP A C 1
ATOM 777 O O . ASP A 1 96 ? 2.193 34.281 -0.942 1 89.62 96 ASP A O 1
ATOM 781 N N . ASN A 1 97 ? 2.885 35.5 0.84 1 85.19 97 ASN A N 1
ATOM 782 C CA . ASN A 1 97 ? 4.273 35.156 0.542 1 85.19 97 ASN A CA 1
ATOM 783 C C . ASN A 1 97 ? 5.031 34.719 1.798 1 85.19 97 ASN A C 1
ATOM 785 O O . ASN A 1 97 ? 6.191 34.344 1.722 1 85.19 97 ASN A O 1
ATOM 789 N N . ASP A 1 98 ? 4.477 34.875 2.877 1 92.25 98 ASP A N 1
ATOM 790 C CA . ASP A 1 98 ? 5.168 34.469 4.098 1 92.25 98 ASP A CA 1
ATOM 791 C C . ASP A 1 98 ? 4.664 33.125 4.598 1 92.25 98 ASP A C 1
ATOM 793 O O . ASP A 1 98 ? 4.125 33.031 5.703 1 92.25 98 ASP A O 1
ATOM 797 N N . PHE A 1 99 ? 4.906 32.125 3.869 1 96.81 99 PHE A N 1
ATOM 798 C CA . PHE A 1 99 ? 4.367 30.797 4.16 1 96.81 99 PHE A CA 1
ATOM 799 C C . PHE A 1 99 ? 5.027 30.203 5.398 1 96.81 99 PHE A C 1
ATOM 801 O O . PHE A 1 99 ? 4.395 29.453 6.148 1 96.81 99 PHE A O 1
ATOM 808 N N . ASN A 1 100 ? 6.242 30.594 5.715 1 96 100 ASN A N 1
ATOM 809 C CA . ASN A 1 100 ? 6.945 30.078 6.883 1 96 100 ASN A CA 1
ATOM 810 C C . ASN A 1 100 ? 6.215 30.422 8.18 1 96 100 ASN A C 1
ATOM 812 O O . ASN A 1 100 ? 6.184 29.625 9.109 1 96 100 ASN A O 1
ATOM 816 N N . GLU A 1 101 ? 5.656 31.547 8.195 1 95.06 101 GLU A N 1
ATOM 817 C CA . GLU A 1 101 ? 4.969 31.984 9.406 1 95.06 101 GLU A CA 1
ATOM 818 C C . GLU A 1 101 ? 3.48 31.656 9.352 1 95.06 101 GLU A C 1
ATOM 820 O O . GLU A 1 101 ? 2.785 31.734 10.367 1 95.06 101 GLU A O 1
ATOM 825 N N . LYS A 1 102 ? 3.062 31.281 8.242 1 97 102 LYS A N 1
ATOM 826 C CA . LYS A 1 102 ? 1.623 31.156 8.039 1 97 102 LYS A CA 1
ATOM 827 C C . LYS A 1 102 ? 1.2 29.688 7.977 1 97 102 LYS A C 1
ATOM 829 O O . LYS A 1 102 ? 0.183 29.312 8.555 1 97 102 LYS A O 1
ATOM 834 N N . VAL A 1 103 ? 1.951 28.859 7.273 1 98.62 103 VAL A N 1
ATOM 835 C CA . VAL A 1 103 ? 1.577 27.469 7.074 1 98.62 103 VAL A CA 1
ATOM 836 C C . VAL A 1 103 ? 1.99 26.641 8.289 1 98.62 103 VAL A C 1
ATOM 838 O O . VAL A 1 103 ? 3.182 26.516 8.586 1 98.62 103 VAL A O 1
ATOM 841 N N . MET A 1 104 ? 1.015 26.062 8.938 1 98.56 104 MET A N 1
ATOM 842 C CA . MET A 1 104 ? 1.267 25.312 10.156 1 98.56 104 MET A CA 1
ATOM 843 C C . MET A 1 104 ? 1.46 23.828 9.844 1 98.56 104 MET A C 1
ATOM 845 O O . MET A 1 104 ? 2.203 23.125 10.539 1 98.56 104 MET A O 1
ATOM 849 N N . GLY A 1 105 ? 0.81 23.312 8.844 1 98.69 105 GLY A N 1
ATOM 850 C CA . GLY A 1 105 ? 0.874 21.922 8.453 1 98.69 105 GLY A CA 1
ATOM 851 C C . GLY A 1 105 ? 0.097 21.609 7.184 1 98.69 105 GLY A C 1
ATOM 852 O O . GLY A 1 105 ? -0.489 22.516 6.578 1 98.69 105 GLY A O 1
ATOM 853 N N . MET A 1 106 ? 0.191 20.438 6.691 1 98.81 106 MET A N 1
ATOM 854 C CA . MET A 1 106 ? -0.526 19.953 5.516 1 98.81 106 MET A CA 1
ATOM 855 C C . MET A 1 106 ? -0.859 18.469 5.656 1 98.81 106 MET A C 1
ATOM 857 O O . MET A 1 106 ? -0.224 17.766 6.434 1 98.81 106 MET A O 1
ATOM 861 N N . PHE A 1 107 ? -1.862 18.016 4.996 1 98.81 107 PHE A N 1
ATOM 862 C CA . PHE A 1 107 ? -2.186 16.594 4.949 1 98.81 107 PHE A CA 1
ATOM 863 C C . PHE A 1 107 ? -2.998 16.266 3.705 1 98.81 107 PHE A C 1
ATOM 865 O O . PHE A 1 107 ? -3.496 17.172 3.025 1 98.81 107 PHE A O 1
ATOM 872 N N . TYR A 1 108 ? -3.037 15.016 3.385 1 98.19 108 TYR A N 1
ATOM 873 C CA . TYR A 1 108 ? -3.812 14.57 2.234 1 98.19 108 TYR A CA 1
ATOM 874 C C . TYR A 1 108 ? -4.688 13.375 2.598 1 98.19 108 TYR A C 1
ATOM 876 O O . TYR A 1 108 ? -4.477 12.734 3.633 1 98.19 108 TYR A O 1
ATOM 884 N N . ILE A 1 109 ? -5.746 13.195 1.891 1 97.88 109 ILE A N 1
ATOM 885 C CA . ILE A 1 109 ? -6.629 12.031 1.918 1 97.88 109 ILE A CA 1
ATOM 886 C C . ILE A 1 109 ? -6.699 11.406 0.529 1 97.88 109 ILE A C 1
ATOM 888 O O . ILE A 1 109 ? -7.051 12.07 -0.446 1 97.88 109 ILE A O 1
ATOM 892 N N . LYS A 1 110 ? -6.352 10.195 0.433 1 96.19 110 LYS A N 1
ATOM 893 C CA . LYS A 1 110 ? -6.391 9.477 -0.838 1 96.19 110 LYS A CA 1
ATOM 894 C C . LYS A 1 110 ? -6.754 8.016 -0.63 1 96.19 110 LYS A C 1
ATOM 896 O O . LYS A 1 110 ? -6.703 7.508 0.493 1 96.19 110 LYS A O 1
ATOM 901 N N . PRO A 1 111 ? -7.191 7.305 -1.697 1 95.38 111 PRO A N 1
ATOM 902 C CA . PRO A 1 111 ? -7.449 5.875 -1.519 1 95.38 111 PRO A CA 1
ATOM 903 C C . PRO A 1 111 ? -6.219 5.109 -1.041 1 95.38 111 PRO A C 1
ATOM 905 O O . PRO A 1 111 ? -5.109 5.359 -1.517 1 95.38 111 PRO A O 1
ATOM 908 N N . ASN A 1 112 ? -6.414 4.246 -0.096 1 95.88 112 ASN A N 1
ATOM 909 C CA . ASN A 1 112 ? -5.328 3.375 0.333 1 95.88 112 ASN A CA 1
ATOM 910 C C . ASN A 1 112 ? -5.223 2.133 -0.548 1 95.88 112 ASN A C 1
ATOM 912 O O . ASN A 1 112 ? -4.129 1.607 -0.761 1 95.88 112 ASN A O 1
ATOM 916 N N . TYR A 1 113 ? -6.383 1.594 -0.941 1 95.31 113 TYR A N 1
ATOM 917 C CA . TYR A 1 113 ? -6.492 0.378 -1.74 1 95.31 113 TYR A CA 1
ATOM 918 C C . TYR A 1 113 ? -7.359 0.609 -2.971 1 95.31 113 TYR A C 1
ATOM 920 O O . TYR A 1 113 ? -8.195 1.514 -2.986 1 95.31 113 TYR A O 1
ATOM 928 N N . PRO A 1 114 ? -7.258 -0.242 -3.961 1 93.88 114 PRO A N 1
ATOM 929 C CA . PRO A 1 114 ? -8.07 -0.064 -5.168 1 93.88 114 PRO A CA 1
ATOM 930 C C . PRO A 1 114 ? -9.383 -0.838 -5.109 1 93.88 114 PRO A C 1
ATOM 932 O O . PRO A 1 114 ? -9.547 -1.724 -4.27 1 93.88 114 PRO A O 1
ATOM 935 N N . GLY A 1 115 ? -10.195 -0.455 -5.984 1 94.12 115 GLY A N 1
ATOM 936 C CA . GLY A 1 115 ? -11.352 -1.254 -6.359 1 94.12 115 GLY A CA 1
ATOM 937 C C . GLY A 1 115 ? -12.219 -1.649 -5.18 1 94.12 115 GLY A C 1
ATOM 938 O O . GLY A 1 115 ? -12.727 -0.788 -4.461 1 94.12 115 GLY A O 1
ATOM 939 N N . ARG A 1 116 ? -12.188 -2.932 -4.871 1 96.44 116 ARG A N 1
ATOM 940 C CA . ARG A 1 116 ? -13.094 -3.549 -3.902 1 96.44 116 ARG A CA 1
ATOM 941 C C . ARG A 1 116 ? -12.773 -3.088 -2.484 1 96.44 116 ARG A C 1
ATOM 943 O O . ARG A 1 116 ? -13.562 -3.303 -1.562 1 96.44 116 ARG A O 1
ATOM 950 N N . CYS A 1 117 ? -11.648 -2.449 -2.357 1 97.12 117 CYS A N 1
ATOM 951 C CA . CYS A 1 117 ? -11.211 -1.962 -1.054 1 97.12 117 CYS A CA 1
ATOM 952 C C . CYS A 1 117 ? -11.055 -0.447 -1.062 1 97.12 117 CYS A C 1
ATOM 954 O O . CYS A 1 117 ? -10.43 0.121 -0.165 1 97.12 117 CYS A O 1
ATOM 956 N N . SER A 1 118 ? -11.602 0.256 -2.029 1 95.69 118 SER A N 1
ATOM 957 C CA . SER A 1 118 ? -11.328 1.669 -2.271 1 95.69 118 SER A CA 1
ATOM 958 C C . SER A 1 118 ? -12.094 2.555 -1.294 1 95.69 118 SER A C 1
ATOM 960 O O . SER A 1 118 ? -11.852 3.76 -1.216 1 95.69 118 SER A O 1
ATOM 962 N N . HIS A 1 119 ? -13.016 1.976 -0.503 1 97 119 HIS A N 1
ATOM 963 C CA . HIS A 1 119 ? -13.734 2.746 0.51 1 97 119 HIS A CA 1
ATOM 964 C C . HIS A 1 119 ? -12.828 3.059 1.699 1 97 119 HIS A C 1
ATOM 966 O O . HIS A 1 119 ? -13.219 3.807 2.598 1 97 119 HIS A O 1
ATOM 972 N N . ILE A 1 120 ? -11.641 2.498 1.711 1 98.06 120 ILE A N 1
ATOM 973 C CA . ILE A 1 120 ? -10.648 2.748 2.754 1 98.06 120 ILE A CA 1
ATOM 974 C C . ILE A 1 120 ? -9.625 3.764 2.258 1 98.06 120 ILE A C 1
ATOM 976 O O . ILE A 1 120 ? -8.961 3.543 1.243 1 98.06 120 ILE A O 1
ATOM 980 N N . CYS A 1 121 ? -9.484 4.84 2.951 1 97.94 121 CYS A N 1
ATOM 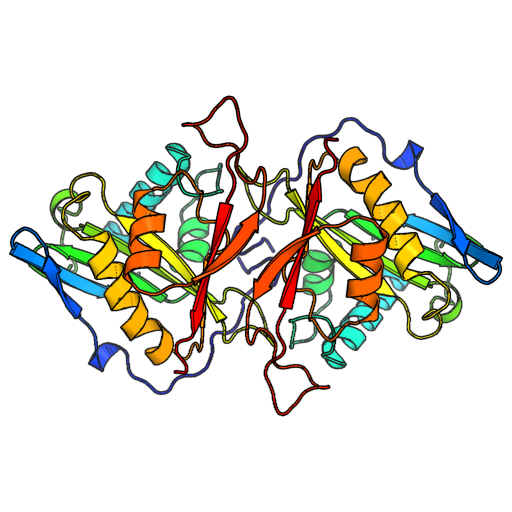981 C CA . CYS A 1 121 ? -8.531 5.859 2.531 1 97.94 121 CYS A CA 1
ATOM 982 C C . CYS A 1 121 ? -7.238 5.77 3.342 1 97.94 121 CYS A C 1
ATOM 984 O O . CYS A 1 121 ? -7.172 5.023 4.32 1 97.94 121 CYS A O 1
ATOM 986 N N . ASN A 1 122 ? -6.242 6.395 2.822 1 97.25 122 ASN A N 1
ATOM 987 C CA . ASN A 1 122 ? -4.992 6.703 3.512 1 97.25 122 ASN A CA 1
ATOM 988 C C . ASN A 1 122 ? -4.895 8.188 3.852 1 97.25 122 ASN A C 1
ATOM 990 O O . ASN A 1 122 ? -5.73 8.984 3.42 1 97.25 122 ASN A O 1
ATOM 994 N N . GLY A 1 123 ? -3.941 8.5 4.656 1 97.44 123 GLY A N 1
ATOM 995 C CA . GLY A 1 123 ? -3.609 9.875 4.977 1 97.44 123 GLY A CA 1
ATOM 996 C C . GLY A 1 123 ? -2.139 10.078 5.289 1 97.44 123 GLY A C 1
ATOM 997 O O . GLY A 1 123 ? -1.467 9.164 5.766 1 97.44 123 GLY A O 1
ATOM 998 N N . GLY A 1 124 ? -1.667 11.172 5.012 1 97.19 124 GLY A N 1
ATOM 999 C CA . GLY A 1 124 ? -0.354 11.664 5.398 1 97.19 124 GLY A CA 1
ATOM 1000 C C . GLY A 1 124 ? -0.393 13.055 6.008 1 97.19 124 GLY A C 1
ATOM 1001 O O . GLY A 1 124 ? -1.151 13.914 5.555 1 97.19 124 GLY A O 1
ATOM 1002 N N . PHE A 1 125 ? 0.403 13.266 7.051 1 98.19 125 PHE A N 1
ATOM 1003 C CA . PHE A 1 125 ? 0.338 14.5 7.824 1 98.19 125 PHE A CA 1
ATOM 1004 C C . PHE A 1 125 ? 1.73 15.078 8.039 1 98.19 125 PHE A C 1
ATOM 1006 O O . PHE A 1 125 ? 2.682 14.336 8.305 1 98.19 125 PHE A O 1
ATOM 1013 N N . PHE A 1 126 ? 1.79 16.344 7.91 1 97 126 PHE A N 1
ATOM 1014 C CA . PHE A 1 126 ? 3.033 17.078 8.125 1 97 126 PHE A CA 1
ATOM 1015 C C . PHE A 1 126 ? 2.785 18.344 8.953 1 97 126 PHE A C 1
ATOM 1017 O O . PHE A 1 126 ? 1.949 19.172 8.594 1 97 126 PHE A O 1
ATOM 1024 N N . VAL A 1 127 ? 3.443 18.406 10.039 1 97.88 127 VAL A N 1
ATOM 1025 C CA . VAL A 1 127 ? 3.447 19.625 10.836 1 97.88 127 VAL A CA 1
ATOM 1026 C C . VAL A 1 127 ? 4.754 20.391 10.609 1 97.88 127 VAL A C 1
ATOM 1028 O O . VAL A 1 127 ? 5.84 19.812 10.727 1 97.88 127 VAL A O 1
ATOM 1031 N N . MET A 1 128 ? 4.609 21.703 10.289 1 97.88 128 MET A N 1
ATOM 1032 C CA . MET A 1 128 ? 5.82 22.5 10.102 1 97.88 128 MET A CA 1
ATOM 1033 C C . MET A 1 128 ? 6.621 22.578 11.398 1 97.88 128 MET A C 1
ATOM 1035 O O . MET A 1 128 ? 6.047 22.672 12.484 1 97.88 128 MET A O 1
ATOM 1039 N N . GLU A 1 129 ? 7.914 22.562 11.258 1 94.44 129 GLU A N 1
ATOM 1040 C CA . GLU A 1 129 ? 8.844 22.438 12.375 1 94.44 129 GLU A CA 1
ATOM 1041 C C . GLU A 1 129 ? 8.57 23.5 13.438 1 94.44 129 GLU A C 1
ATOM 1043 O O . GLU A 1 129 ? 8.523 23.203 14.633 1 94.44 129 GLU A O 1
ATOM 1048 N N . HIS A 1 130 ? 8.312 24.688 13.031 1 92.88 130 HIS A N 1
ATOM 1049 C CA . HIS A 1 130 ? 8.188 25.797 13.977 1 92.88 130 HIS A CA 1
ATOM 1050 C C . HIS A 1 130 ? 6.82 25.781 14.656 1 92.88 130 HIS A C 1
ATOM 1052 O O . HIS A 1 130 ? 6.57 26.578 15.57 1 92.88 130 HIS A O 1
ATOM 1058 N N . PHE A 1 131 ? 5.961 24.922 14.273 1 96.69 131 PHE A N 1
ATOM 1059 C CA . PHE A 1 131 ? 4.617 24.875 14.844 1 96.69 131 PHE A CA 1
ATOM 1060 C C . PHE A 1 131 ? 4.375 23.562 15.555 1 96.69 131 PHE A C 1
ATOM 1062 O O . PHE A 1 131 ? 3.229 23.188 15.836 1 96.69 131 PHE A O 1
ATOM 1069 N N . ARG A 1 132 ? 5.414 22.797 15.852 1 95 132 ARG A N 1
ATOM 1070 C CA . ARG A 1 132 ? 5.277 21.516 16.547 1 95 132 ARG A CA 1
ATOM 1071 C C . ARG A 1 132 ? 5.074 21.734 18.047 1 95 132 ARG A C 1
ATOM 1073 O O . ARG A 1 132 ? 5.512 22.75 18.594 1 95 132 ARG A O 1
ATOM 1080 N N . GLY A 1 133 ? 4.359 20.812 18.656 1 94.69 133 GLY A N 1
ATOM 1081 C CA . GLY A 1 133 ? 4.203 20.828 20.094 1 94.69 133 GLY A CA 1
ATOM 1082 C C . GLY A 1 133 ? 3.053 21.703 20.562 1 94.69 133 GLY A C 1
ATOM 1083 O O . GLY A 1 133 ? 2.82 21.844 21.766 1 94.69 133 GLY A O 1
ATOM 1084 N N . ILE A 1 134 ? 2.303 22.25 19.625 1 96.25 134 ILE A N 1
ATOM 1085 C CA . ILE A 1 134 ? 1.264 23.172 20.062 1 96.25 134 ILE A CA 1
ATOM 1086 C C . ILE A 1 134 ? -0.104 22.656 19.625 1 96.25 134 ILE A C 1
ATOM 1088 O O . ILE A 1 134 ? -1.091 23.406 19.656 1 96.25 134 ILE A O 1
ATOM 1092 N N . GLY A 1 135 ? -0.172 21.422 19.125 1 97.06 135 GLY A N 1
ATOM 1093 C CA . GLY A 1 135 ? -1.466 20.797 18.875 1 97.06 135 GLY A CA 1
ATOM 1094 C C . GLY A 1 135 ? -1.866 20.797 17.422 1 97.06 135 GLY A C 1
ATOM 1095 O O . GLY A 1 135 ? -2.984 20.422 17.078 1 97.06 135 GLY A O 1
ATOM 1096 N N . VAL A 1 136 ? -1.012 21.188 16.516 1 98.38 136 VAL A N 1
ATOM 1097 C CA . VAL A 1 136 ? -1.319 21.25 15.094 1 98.38 136 VAL A CA 1
ATOM 1098 C C . VAL A 1 136 ? -1.668 19.859 14.57 1 98.38 136 VAL A C 1
ATOM 1100 O O . VAL A 1 136 ? -2.645 19.688 13.836 1 98.38 136 VAL A O 1
ATOM 1103 N N . GLY A 1 137 ? -0.895 18.859 14.953 1 98.25 137 GLY A N 1
ATOM 1104 C CA . GLY A 1 137 ? -1.156 17.484 14.531 1 98.25 137 GLY A CA 1
ATOM 1105 C C . GLY A 1 137 ? -2.535 17 14.922 1 98.25 137 GLY A C 1
ATOM 1106 O O . GLY A 1 137 ? -3.266 16.438 14.094 1 98.25 137 GLY A O 1
ATOM 1107 N N . ILE A 1 138 ? -2.885 17.234 16.125 1 98.06 138 ILE A N 1
ATOM 1108 C CA . ILE A 1 138 ? -4.188 16.812 16.625 1 98.06 138 ILE A CA 1
ATOM 1109 C C . ILE A 1 138 ? -5.297 17.547 15.883 1 98.06 138 ILE A C 1
ATOM 1111 O O . ILE A 1 138 ? -6.312 16.953 15.516 1 98.06 138 ILE A O 1
ATOM 1115 N N . ALA A 1 139 ? -5.109 18.828 15.68 1 98.56 139 ALA A N 1
ATOM 1116 C CA . ALA A 1 139 ? -6.098 19.625 14.961 1 98.56 139 ALA A CA 1
ATOM 1117 C C . ALA A 1 139 ? -6.328 19.094 13.555 1 98.56 139 ALA A C 1
ATOM 1119 O O . ALA A 1 139 ? -7.473 18.969 13.109 1 98.56 139 ALA A O 1
ATOM 1120 N N . MET A 1 140 ? -5.25 18.781 12.852 1 98.81 140 MET A N 1
ATOM 1121 C CA . MET A 1 140 ? -5.371 18.203 11.516 1 98.81 140 MET A CA 1
ATOM 1122 C C . MET A 1 140 ? -6.023 16.828 11.562 1 98.81 140 MET A C 1
ATOM 1124 O O . MET A 1 140 ? -6.844 16.5 10.703 1 98.81 140 MET A O 1
ATOM 1128 N N . GLY A 1 141 ? -5.648 16.016 12.516 1 98.81 141 GLY A N 1
ATOM 1129 C CA . GLY A 1 141 ? -6.289 14.727 12.695 1 98.81 141 GLY A CA 1
ATOM 1130 C C . GLY A 1 141 ? -7.785 14.828 12.93 1 98.81 141 GLY A C 1
ATOM 1131 O O . GLY A 1 141 ? -8.555 14.039 12.391 1 98.81 141 GLY A O 1
ATOM 1132 N N . GLU A 1 142 ? -8.188 15.766 13.781 1 98.75 142 GLU A N 1
ATOM 1133 C CA . GLU A 1 142 ? -9.609 16 14.023 1 98.75 142 GLU A CA 1
ATOM 1134 C C . GLU A 1 142 ? -10.328 16.406 12.734 1 98.75 142 GLU A C 1
ATOM 1136 O O . GLU A 1 142 ? -11.445 15.953 12.469 1 98.75 142 GLU A O 1
ATOM 1141 N N . ALA A 1 143 ? -9.734 17.266 11.992 1 98.81 143 ALA A N 1
ATOM 1142 C CA . ALA A 1 143 ? -10.305 17.656 10.703 1 98.81 143 ALA A CA 1
ATOM 1143 C C . ALA A 1 143 ? -10.406 16.469 9.758 1 98.81 143 ALA A C 1
ATOM 1145 O O . ALA A 1 143 ? -11.398 16.312 9.039 1 98.81 143 ALA A O 1
ATOM 1146 N N . PHE A 1 144 ? -9.352 15.648 9.773 1 98.81 144 PHE A N 1
ATOM 1147 C CA . PHE A 1 144 ? -9.336 14.422 8.992 1 98.81 144 PHE A CA 1
ATOM 1148 C C . PHE A 1 144 ? -10.57 13.578 9.273 1 98.81 144 PHE A C 1
ATOM 1150 O O . PHE A 1 144 ? -11.234 13.102 8.352 1 98.81 144 PHE A O 1
ATOM 1157 N N . LYS A 1 145 ? -10.977 13.445 10.484 1 98.69 145 LYS A N 1
ATOM 1158 C CA . LYS A 1 145 ? -12.109 12.617 10.898 1 98.69 145 LYS A CA 1
ATOM 1159 C C . LYS A 1 145 ? -13.422 13.188 10.375 1 98.69 145 LYS A C 1
ATOM 1161 O O . LYS A 1 145 ? -14.391 12.445 10.164 1 98.69 145 LYS A O 1
ATOM 1166 N N . ILE A 1 146 ? -13.445 14.5 10.188 1 98.25 146 ILE A N 1
ATOM 1167 C CA . ILE A 1 146 ? -14.633 15.156 9.656 1 98.25 146 ILE A CA 1
ATOM 1168 C C . ILE A 1 146 ? -14.656 15.023 8.133 1 98.25 146 ILE A C 1
ATOM 1170 O O . ILE A 1 146 ? -15.703 14.734 7.551 1 98.25 146 ILE A O 1
ATOM 1174 N N . LEU A 1 147 ? -13.531 15.133 7.496 1 98.44 147 LEU A N 1
ATOM 1175 C CA . LEU A 1 147 ? -13.438 15.242 6.047 1 98.44 147 LEU A CA 1
ATOM 1176 C C . LEU A 1 147 ? -13.555 13.867 5.391 1 98.44 147 LEU A C 1
ATOM 1178 O O . LEU A 1 147 ? -14.141 13.734 4.312 1 98.44 147 LEU A O 1
ATOM 1182 N N . VAL A 1 148 ? -12.992 12.805 6.004 1 98.44 148 VAL A N 1
ATOM 1183 C CA . VAL A 1 148 ? -12.898 11.477 5.402 1 98.44 148 VAL A CA 1
ATOM 1184 C C . VAL A 1 148 ? -14.297 10.969 5.066 1 98.44 148 VAL A C 1
ATOM 1186 O O . VAL A 1 148 ? -14.586 10.656 3.908 1 98.44 148 VAL A O 1
ATOM 1189 N N . PRO A 1 149 ? -15.258 10.922 6.027 1 97.69 149 PRO A N 1
ATOM 1190 C CA . PRO A 1 149 ? -16.594 10.445 5.656 1 97.69 149 PRO A CA 1
ATOM 1191 C C . PRO A 1 149 ? -17.312 11.406 4.711 1 97.69 149 PRO A C 1
ATOM 1193 O O . PRO A 1 149 ? -18.125 10.977 3.883 1 97.69 149 PRO A O 1
ATOM 1196 N N . ALA A 1 150 ? -17.031 12.734 4.809 1 97.69 150 ALA A N 1
ATOM 1197 C CA . ALA A 1 150 ? -17.641 13.703 3.91 1 97.69 150 ALA A CA 1
ATOM 1198 C C . ALA A 1 150 ? -17.234 13.445 2.461 1 97.69 150 ALA A C 1
ATOM 1200 O O . ALA A 1 150 ? -18.031 13.656 1.541 1 97.69 150 ALA A O 1
ATOM 1201 N N . ILE A 1 151 ? -16.031 13.031 2.258 1 97.25 151 ILE A N 1
ATOM 1202 C CA . ILE A 1 151 ? -15.523 12.75 0.918 1 97.25 151 ILE A CA 1
ATOM 1203 C C . ILE A 1 151 ? -16.125 11.445 0.405 1 97.25 151 ILE A C 1
ATOM 1205 O O . ILE A 1 151 ? -16.234 11.234 -0.806 1 97.25 151 ILE A O 1
ATOM 1209 N N . GLY A 1 152 ? -16.438 10.523 1.324 1 97.06 152 GLY A N 1
ATOM 1210 C CA . GLY A 1 152 ? -17.141 9.32 0.909 1 97.06 152 GLY A CA 1
ATOM 1211 C C . GLY A 1 152 ? -16.484 8.047 1.396 1 97.06 152 GLY A C 1
ATOM 1212 O O . GLY A 1 152 ? -17.016 6.949 1.194 1 97.06 152 GLY A O 1
ATOM 1213 N N . TYR A 1 153 ? -15.359 8.18 2.016 1 98.12 153 TYR A N 1
ATOM 1214 C CA . TYR A 1 153 ? -14.68 7 2.537 1 98.12 153 TYR A CA 1
ATOM 1215 C C . TYR A 1 153 ? -15.391 6.453 3.766 1 98.12 153 TYR A C 1
ATOM 1217 O O . TYR A 1 153 ? -16.094 7.191 4.465 1 98.12 153 TYR A O 1
ATOM 1225 N N . LYS A 1 154 ? -15.094 5.164 4.055 1 97.94 154 LYS A N 1
ATOM 1226 C CA . LYS A 1 154 ? -15.758 4.52 5.184 1 97.94 154 LYS A CA 1
ATOM 1227 C C . LYS A 1 154 ? -14.766 4.188 6.293 1 97.94 154 LYS A C 1
ATOM 1229 O O . LYS A 1 154 ? -15.164 3.914 7.43 1 97.94 154 LYS A O 1
ATOM 1234 N N . ALA A 1 155 ? -13.523 4.098 5.945 1 98.75 155 ALA A N 1
ATOM 1235 C CA . ALA A 1 155 ? -12.453 3.795 6.898 1 98.75 155 ALA A CA 1
ATOM 1236 C C . ALA A 1 155 ? -11.117 4.359 6.43 1 98.75 155 ALA A C 1
ATOM 1238 O O . ALA A 1 155 ? -11.008 4.84 5.301 1 98.75 155 ALA A O 1
ATOM 1239 N N . SER A 1 156 ? -10.219 4.367 7.32 1 98.69 156 SER A N 1
ATOM 1240 C CA . SER A 1 156 ? -8.859 4.738 6.965 1 98.69 156 SER A CA 1
ATOM 1241 C C . SER A 1 156 ? -7.848 3.736 7.512 1 98.69 156 SER A C 1
ATOM 1243 O O . SER A 1 156 ? -8.102 3.086 8.531 1 98.69 156 SER A O 1
ATOM 1245 N N . VAL A 1 157 ? -6.766 3.605 6.797 1 98.75 157 VAL A N 1
ATOM 1246 C CA . VAL A 1 157 ? -5.613 2.818 7.223 1 98.75 157 VAL A CA 1
ATOM 1247 C C . VAL A 1 157 ? -4.336 3.631 7.031 1 98.75 157 VAL A C 1
ATOM 1249 O O . VAL A 1 157 ? -4.094 4.176 5.953 1 98.75 157 VAL A O 1
ATOM 1252 N N . PHE A 1 158 ? -3.592 3.826 8.07 1 98.56 158 PHE A N 1
ATOM 1253 C CA . PHE A 1 158 ? -2.207 4.277 7.988 1 98.56 158 PHE A CA 1
ATOM 1254 C C . PHE A 1 158 ? -1.249 3.094 8.047 1 98.56 158 PHE A C 1
ATOM 1256 O O . PHE A 1 158 ? -1.106 2.451 9.086 1 98.56 158 PHE A O 1
ATOM 1263 N N . ASN A 1 159 ? -0.507 2.871 7.008 1 97.31 159 ASN A N 1
ATOM 1264 C CA . ASN A 1 159 ? 0.194 1.609 6.793 1 97.31 159 ASN A CA 1
ATOM 1265 C C . ASN A 1 159 ? 1.522 1.571 7.543 1 97.31 159 ASN A C 1
ATOM 1267 O O . ASN A 1 159 ? 1.993 0.498 7.926 1 97.31 159 ASN A O 1
ATOM 1271 N N . LEU A 1 160 ? 2.15 2.738 7.613 1 97.75 160 LEU A N 1
ATOM 1272 C CA . LEU A 1 160 ? 3.531 2.768 8.078 1 97.75 160 LEU A CA 1
ATOM 1273 C C . LEU A 1 160 ? 3.744 3.9 9.078 1 97.75 160 LEU A C 1
ATOM 1275 O O . LEU A 1 160 ? 4.516 4.828 8.82 1 97.75 160 LEU A O 1
ATOM 1279 N N . VAL A 1 161 ? 3.105 3.781 10.227 1 98.75 161 VAL A N 1
ATOM 1280 C CA . VAL A 1 161 ? 3.453 4.684 11.32 1 98.75 161 VAL A CA 1
ATOM 1281 C C . VAL A 1 161 ? 4.609 4.098 12.125 1 98.75 161 VAL A C 1
ATOM 1283 O O . VAL A 1 161 ? 4.43 3.127 12.867 1 98.75 161 VAL A O 1
ATOM 1286 N N . PHE A 1 162 ? 5.785 4.715 11.938 1 98.69 162 PHE A N 1
ATOM 1287 C CA . PHE A 1 162 ? 6.953 4.145 12.602 1 98.69 162 PHE A CA 1
ATOM 1288 C C . PHE A 1 162 ? 6.82 4.254 14.117 1 98.69 162 PHE A C 1
ATOM 1290 O O . PHE A 1 162 ? 6.383 5.285 14.633 1 98.69 162 PHE A O 1
ATOM 1297 N N . GLU A 1 163 ? 7.16 3.197 14.797 1 98.5 163 GLU A N 1
ATOM 1298 C CA . GLU A 1 163 ? 6.887 3.086 16.219 1 98.5 163 GLU A CA 1
ATOM 1299 C C . GLU A 1 163 ? 7.605 4.18 17.016 1 98.5 163 GLU A C 1
ATOM 1301 O O . GLU A 1 163 ? 7.137 4.594 18.078 1 98.5 163 GLU A O 1
ATOM 1306 N N . ASN A 1 164 ? 8.734 4.688 16.484 1 97.81 164 ASN A N 1
ATOM 1307 C CA . ASN A 1 164 ? 9.477 5.711 17.219 1 97.81 164 ASN A CA 1
ATOM 1308 C C . ASN A 1 164 ? 8.984 7.113 16.875 1 97.81 164 ASN A C 1
ATOM 1310 O O . ASN A 1 164 ? 9.57 8.109 17.297 1 97.81 164 ASN A O 1
ATOM 1314 N N . ASN A 1 165 ? 8.023 7.23 15.969 1 97.44 165 ASN A N 1
ATOM 1315 C CA . ASN A 1 165 ? 7.293 8.484 15.828 1 97.44 165 ASN A CA 1
ATOM 1316 C C . ASN A 1 165 ? 6.258 8.656 16.938 1 97.44 165 ASN A C 1
ATOM 1318 O O . ASN A 1 165 ? 5.055 8.547 16.688 1 97.44 165 ASN A O 1
ATOM 1322 N N . VAL A 1 166 ? 6.719 8.914 18.078 1 97.25 166 VAL A N 1
ATOM 1323 C CA . VAL A 1 166 ? 5.93 8.875 19.312 1 97.25 166 VAL A CA 1
ATOM 1324 C C . VAL A 1 166 ? 4.793 9.891 19.219 1 97.25 166 VAL A C 1
ATOM 1326 O O . VAL A 1 166 ? 3.68 9.633 19.688 1 97.25 166 VAL A O 1
ATOM 1329 N N . ALA A 1 167 ? 5.09 11.016 18.656 1 96.19 167 ALA A N 1
ATOM 1330 C CA . ALA A 1 167 ? 4.078 12.062 18.531 1 96.19 167 ALA A CA 1
ATOM 1331 C C . ALA A 1 167 ? 2.9 11.594 17.688 1 96.19 167 ALA A C 1
ATOM 1333 O O . ALA A 1 167 ? 1.741 11.75 18.078 1 96.19 167 ALA A O 1
ATOM 1334 N N . SER A 1 168 ? 3.182 11.023 16.516 1 97.5 168 SER A N 1
ATOM 1335 C CA . SER A 1 168 ? 2.137 10.523 15.625 1 97.5 168 SER A CA 1
ATOM 1336 C C . SER A 1 168 ? 1.338 9.406 16.281 1 97.5 168 SER A C 1
ATOM 1338 O O . SER A 1 168 ? 0.106 9.406 16.234 1 97.5 168 SER A O 1
ATOM 1340 N N . VAL A 1 169 ? 2.018 8.461 16.891 1 98.62 169 VAL A N 1
ATOM 1341 C CA . VAL A 1 169 ? 1.365 7.344 17.578 1 98.62 169 VAL A CA 1
ATOM 1342 C C . VAL A 1 169 ? 0.398 7.875 18.625 1 98.62 169 VAL A C 1
ATOM 1344 O O . VAL A 1 169 ? -0.75 7.434 18.703 1 98.62 169 VAL A O 1
ATOM 1347 N N . ALA A 1 170 ? 0.854 8.836 19.391 1 98.19 170 ALA A N 1
ATOM 1348 C CA . ALA A 1 170 ? 0.033 9.414 20.453 1 98.19 170 ALA A CA 1
ATOM 1349 C C . ALA A 1 170 ? -1.212 10.086 19.875 1 98.19 170 ALA A C 1
ATOM 1351 O O . ALA A 1 170 ? -2.303 9.977 20.453 1 98.19 170 ALA A O 1
ATOM 1352 N N . ILE A 1 171 ? -1.085 10.766 18.812 1 98.06 171 ILE A N 1
ATOM 1353 C CA . ILE A 1 171 ? -2.188 11.477 18.188 1 98.06 171 ILE A CA 1
ATOM 1354 C C . ILE A 1 171 ? -3.266 10.484 17.75 1 98.06 171 ILE A C 1
ATOM 1356 O O . ILE A 1 171 ? -4.449 10.68 18.047 1 98.06 171 ILE A O 1
ATOM 1360 N N . TRP A 1 172 ? -2.852 9.422 17.047 1 98.69 172 TRP A N 1
ATOM 1361 C CA . TRP A 1 172 ? -3.826 8.492 16.484 1 98.69 172 TRP A CA 1
ATOM 1362 C C . TRP A 1 172 ? -4.527 7.703 17.594 1 98.69 172 TRP A C 1
ATOM 1364 O O . TRP A 1 172 ? -5.738 7.473 17.531 1 98.69 172 TRP A O 1
ATOM 1374 N N . LYS A 1 173 ? -3.787 7.34 18.609 1 98.62 173 LYS A N 1
ATOM 1375 C CA . LYS A 1 173 ? -4.418 6.711 19.766 1 98.62 173 LYS A CA 1
ATOM 1376 C C . LYS A 1 173 ? -5.418 7.652 20.422 1 98.62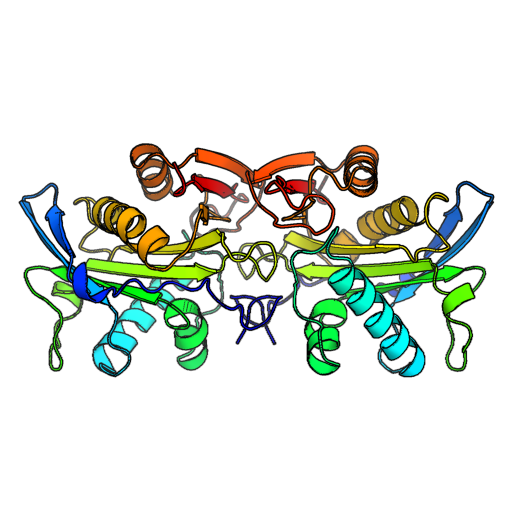 173 LYS A C 1
ATOM 1378 O O . LYS A 1 173 ? -6.551 7.258 20.719 1 98.62 173 LYS A O 1
ATOM 1383 N N . LYS A 1 174 ? -5.004 8.875 20.656 1 98.25 174 LYS A N 1
ATOM 1384 C CA . LYS A 1 174 ? -5.855 9.875 21.297 1 98.25 174 LYS A CA 1
ATOM 1385 C C . LYS A 1 174 ? -7.137 10.102 20.5 1 98.25 174 LYS A C 1
ATOM 1387 O O . LYS A 1 174 ? -8.203 10.305 21.078 1 98.25 174 LYS A O 1
ATOM 1392 N N . LEU A 1 175 ? -7.016 10.07 19.188 1 98.56 175 LEU A N 1
ATOM 1393 C CA . LEU A 1 175 ? -8.148 10.375 18.328 1 98.56 175 LEU A CA 1
ATOM 1394 C C . LEU A 1 175 ? -8.992 9.125 18.078 1 98.56 175 LEU A C 1
ATOM 1396 O O . LEU A 1 175 ? -9.93 9.148 17.281 1 98.56 175 LEU A O 1
ATOM 1400 N N . GLY A 1 176 ? -8.641 8.016 18.688 1 98.44 176 GLY A N 1
ATOM 1401 C CA . GLY A 1 176 ? -9.492 6.836 18.672 1 98.44 176 GLY A CA 1
ATOM 1402 C C . GLY A 1 176 ? -9.18 5.883 17.531 1 98.44 176 GLY A C 1
ATOM 1403 O O . GLY A 1 176 ? -9.984 5.012 17.203 1 98.44 176 GLY A O 1
ATOM 1404 N N . PHE A 1 177 ? -8.086 6.059 16.875 1 98.81 177 PHE A N 1
ATOM 1405 C CA . PHE A 1 177 ? -7.648 5.07 15.898 1 98.81 177 PHE A CA 1
ATOM 1406 C C . PHE A 1 177 ? -7.129 3.818 16.594 1 98.81 177 PHE A C 1
ATOM 1408 O O . PHE A 1 177 ? -6.508 3.902 17.656 1 98.81 177 PHE A O 1
ATOM 1415 N N . GLU A 1 178 ? -7.344 2.707 15.961 1 98.75 178 GLU A N 1
ATOM 1416 C CA . GLU A 1 178 ? -6.941 1.425 16.531 1 98.75 178 GLU A CA 1
ATOM 1417 C C . GLU A 1 178 ? -5.668 0.902 15.875 1 98.75 178 GLU A C 1
ATOM 1419 O O . GLU A 1 178 ? -5.559 0.891 14.648 1 98.75 178 GLU A O 1
ATOM 1424 N N . GLN A 1 179 ? -4.711 0.541 16.656 1 98.88 179 GLN A N 1
ATOM 1425 C CA . GLN A 1 179 ? -3.58 -0.198 16.109 1 98.88 179 GLN A CA 1
ATOM 1426 C C . GLN A 1 179 ? -3.99 -1.608 15.703 1 98.88 179 GLN A C 1
ATOM 1428 O O . GLN A 1 179 ? -4.258 -2.457 16.547 1 98.88 179 GLN A O 1
ATOM 1433 N N . VAL A 1 180 ? -3.922 -1.918 14.438 1 98.88 180 VAL A N 1
ATOM 1434 C CA . VAL A 1 180 ? -4.484 -3.18 13.969 1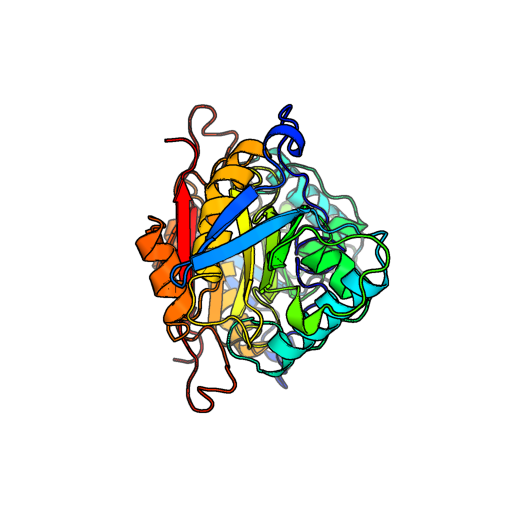 98.88 180 VAL A CA 1
ATOM 1435 C C . VAL A 1 180 ? -3.371 -4.082 13.445 1 98.88 180 VAL A C 1
ATOM 1437 O O . VAL A 1 180 ? -3.631 -5.191 12.977 1 98.88 180 VAL A O 1
ATOM 1440 N N . GLY A 1 181 ? -2.141 -3.598 13.508 1 98.81 181 GLY A N 1
ATOM 1441 C CA . GLY A 1 181 ? -1.023 -4.406 13.047 1 98.81 181 GLY A CA 1
ATOM 1442 C C . GLY A 1 181 ? 0.328 -3.801 13.375 1 98.81 181 GLY A C 1
ATOM 1443 O O . GLY A 1 181 ? 0.407 -2.67 13.859 1 98.81 181 GLY A O 1
ATOM 1444 N N . ARG A 1 182 ? 1.336 -4.539 13.227 1 98.88 182 ARG A N 1
ATOM 1445 C CA . ARG A 1 182 ? 2.736 -4.156 13.383 1 98.88 182 ARG A CA 1
ATOM 1446 C C . ARG A 1 182 ? 3.613 -4.871 12.359 1 98.88 182 ARG A C 1
ATOM 1448 O O . ARG A 1 182 ? 3.596 -6.102 12.266 1 98.88 182 ARG A O 1
ATOM 1455 N N . ILE A 1 183 ? 4.32 -4.164 11.555 1 98.88 183 ILE A N 1
ATOM 1456 C CA . ILE A 1 183 ? 5.305 -4.711 10.633 1 98.88 183 ILE A CA 1
ATOM 1457 C C . ILE A 1 183 ? 6.691 -4.672 11.266 1 98.88 183 ILE A C 1
ATOM 1459 O O . ILE A 1 183 ? 7.258 -3.594 11.477 1 98.88 183 ILE A O 1
ATOM 1463 N N . PRO A 1 184 ? 7.234 -5.809 11.57 1 98.62 184 PRO A N 1
ATOM 1464 C CA . PRO A 1 184 ? 8.578 -5.805 12.156 1 98.62 184 PRO A CA 1
ATOM 1465 C C . PRO A 1 184 ? 9.648 -5.309 11.18 1 98.62 184 PRO A C 1
ATOM 1467 O O . PRO A 1 184 ? 9.539 -5.531 9.969 1 98.62 184 PRO A O 1
ATOM 1470 N N . LYS A 1 185 ? 10.672 -4.617 11.719 1 98.38 185 LYS A N 1
ATOM 1471 C CA . LYS A 1 185 ? 11.867 -4.254 10.961 1 98.38 185 LYS A CA 1
ATOM 1472 C C . LYS A 1 185 ? 11.5 -3.572 9.648 1 98.38 185 LYS A C 1
ATOM 1474 O O . LYS A 1 185 ? 12.016 -3.934 8.586 1 98.38 185 LYS A O 1
ATOM 1479 N N . ALA A 1 186 ? 10.664 -2.537 9.742 1 98.56 186 ALA A N 1
ATOM 1480 C CA . ALA A 1 186 ? 10.023 -1.961 8.562 1 98.56 186 ALA A CA 1
ATOM 1481 C C . ALA A 1 186 ? 10.906 -0.885 7.93 1 98.56 186 ALA A C 1
ATOM 1483 O O . ALA A 1 186 ? 10.969 -0.764 6.707 1 98.56 186 ALA A O 1
ATOM 1484 N N . GLY A 1 187 ? 11.508 -0.105 8.75 1 98.12 187 GLY A N 1
ATOM 1485 C CA . GLY A 1 187 ? 12.094 1.087 8.164 1 98.12 187 GLY A CA 1
ATOM 1486 C C . GLY A 1 187 ? 13.555 1.278 8.547 1 98.12 187 GLY A C 1
ATOM 1487 O O . GLY A 1 187 ? 13.922 1.105 9.711 1 98.12 187 GLY A O 1
ATOM 1488 N N . ARG A 1 188 ? 14.422 1.624 7.598 1 97.56 188 ARG A N 1
ATOM 1489 C CA . ARG A 1 188 ? 15.789 2.104 7.801 1 97.56 188 ARG A CA 1
ATOM 1490 C C . ARG A 1 188 ? 15.82 3.617 7.969 1 97.56 188 ARG A C 1
ATOM 1492 O O . ARG A 1 188 ? 16.188 4.344 7.043 1 97.56 188 ARG A O 1
ATOM 1499 N N . LEU A 1 189 ? 15.625 4.098 9.172 1 98.12 189 LEU A N 1
ATOM 1500 C CA . LEU A 1 189 ? 15.445 5.527 9.414 1 98.12 189 LEU A CA 1
ATOM 1501 C C . LEU A 1 189 ? 16.766 6.18 9.828 1 98.12 189 LEU A C 1
ATOM 1503 O O . LEU A 1 189 ? 17.625 5.531 10.43 1 98.12 189 LEU A O 1
ATOM 1507 N N . ARG A 1 190 ? 16.922 7.445 9.594 1 97.12 190 ARG A N 1
ATOM 1508 C CA . ARG A 1 190 ? 18.156 8.172 9.867 1 97.12 190 ARG A CA 1
ATOM 1509 C C . ARG A 1 190 ? 18.359 8.352 11.367 1 97.12 190 ARG A C 1
ATOM 1511 O O . ARG A 1 190 ? 19.5 8.461 11.828 1 97.12 190 ARG A O 1
ATOM 1518 N N . ASN A 1 191 ? 17.312 8.336 12.133 1 95.25 191 ASN A N 1
ATOM 1519 C CA . ASN A 1 191 ? 17.453 8.516 13.57 1 95.25 191 ASN A CA 1
ATOM 1520 C C . ASN A 1 191 ? 17.641 7.188 14.289 1 95.25 191 ASN A C 1
ATOM 1522 O O . ASN A 1 191 ? 17.672 7.137 15.523 1 95.25 191 ASN A O 1
ATOM 1526 N N . SER A 1 192 ? 17.641 6.098 13.617 1 95.06 192 SER A N 1
ATOM 1527 C CA . SER A 1 192 ? 17.906 4.762 14.133 1 95.06 192 SER A CA 1
ATOM 1528 C C . SER A 1 192 ? 18.859 3.994 13.211 1 95.06 192 SER A C 1
ATOM 1530 O O . SER A 1 192 ? 18.484 2.949 12.672 1 95.06 192 SER A O 1
ATOM 1532 N N . PRO A 1 193 ? 20.016 4.449 13.008 1 91.38 193 PRO A N 1
ATOM 1533 C CA . PRO A 1 193 ? 20.922 3.902 11.984 1 91.38 193 PRO A CA 1
ATOM 1534 C C . PRO A 1 193 ? 21.344 2.467 12.289 1 91.38 193 PRO A C 1
ATOM 1536 O O . PRO A 1 193 ? 21.766 1.741 11.383 1 91.38 193 PRO A O 1
ATOM 1539 N N . ASP A 1 194 ? 21.188 1.98 13.492 1 92.62 194 ASP A N 1
ATOM 1540 C CA . ASP A 1 194 ? 21.719 0.667 13.844 1 92.62 194 ASP A CA 1
ATOM 1541 C C . ASP A 1 194 ? 20.594 -0.374 13.906 1 92.62 194 ASP A C 1
ATOM 1543 O O . ASP A 1 194 ? 20.828 -1.506 14.344 1 92.62 194 ASP A O 1
ATOM 1547 N N . LYS A 1 195 ? 19.453 0.067 13.578 1 95.25 195 LYS A N 1
ATOM 1548 C CA . LYS A 1 195 ? 18.375 -0.908 13.656 1 95.25 195 LYS A CA 1
ATOM 1549 C C . LYS A 1 195 ? 17.25 -0.56 12.68 1 95.25 195 LYS A C 1
ATOM 1551 O O . LYS A 1 195 ? 17.078 0.604 12.312 1 95.25 195 LYS A O 1
ATOM 1556 N N . LEU A 1 196 ? 16.547 -1.588 12.234 1 97.69 196 LEU A N 1
ATOM 1557 C CA . LEU A 1 196 ? 15.297 -1.397 11.5 1 97.69 196 LEU A CA 1
ATOM 1558 C C . LEU A 1 196 ? 14.141 -1.138 12.453 1 97.69 196 LEU A C 1
ATOM 1560 O O . LEU A 1 196 ? 13.969 -1.863 13.438 1 97.69 196 LEU A O 1
ATOM 1564 N N . VAL A 1 197 ? 13.391 -0.091 12.18 1 98.69 197 VAL A N 1
ATOM 1565 C CA . VAL A 1 197 ? 12.328 0.339 13.078 1 98.69 197 VAL A CA 1
ATOM 1566 C C . VAL A 1 197 ? 11.008 -0.312 12.664 1 98.69 197 VAL A C 1
ATOM 1568 O O . VAL A 1 197 ? 10.68 -0.363 11.484 1 98.69 197 VAL A O 1
ATOM 1571 N N . ASP A 1 198 ? 10.266 -0.834 13.633 1 98.81 198 ASP A N 1
ATOM 1572 C CA . ASP A 1 198 ? 8.938 -1.396 13.367 1 98.81 198 ASP A CA 1
ATOM 1573 C C . ASP A 1 198 ? 7.961 -0.31 12.93 1 98.81 198 ASP A C 1
ATOM 1575 O O . ASP A 1 198 ? 8.117 0.858 13.289 1 98.81 198 ASP A O 1
ATOM 1579 N N . ALA A 1 199 ? 6.992 -0.683 12.156 1 98.88 199 ALA A N 1
ATOM 1580 C CA . ALA A 1 199 ? 5.902 0.211 11.773 1 98.88 199 ALA A CA 1
ATOM 1581 C C . ALA A 1 199 ? 4.562 -0.31 12.289 1 98.88 199 ALA A C 1
ATOM 1583 O O . ALA A 1 199 ? 4.301 -1.515 12.25 1 98.88 199 ALA A O 1
ATOM 1584 N N . LEU A 1 200 ? 3.777 0.569 12.711 1 98.94 200 LEU A N 1
ATOM 1585 C CA . LEU A 1 200 ? 2.436 0.266 13.203 1 98.94 200 LEU A CA 1
ATOM 1586 C C . LEU A 1 200 ? 1.386 0.591 12.141 1 98.94 200 LEU A C 1
ATOM 1588 O O . LEU A 1 200 ? 1.551 1.535 11.367 1 98.94 200 LEU A O 1
ATOM 1592 N N . ILE A 1 201 ? 0.357 -0.212 12.156 1 98.88 201 ILE A N 1
ATOM 1593 C CA . ILE A 1 201 ? -0.783 0.026 11.281 1 98.88 201 ILE A CA 1
ATOM 1594 C C . ILE A 1 201 ? -1.969 0.53 12.102 1 98.88 201 ILE A C 1
ATOM 1596 O O . ILE A 1 201 ? -2.408 -0.134 13.039 1 98.88 201 ILE A O 1
ATOM 1600 N N . PHE A 1 202 ? -2.496 1.71 11.734 1 98.94 202 PHE A N 1
ATOM 1601 C CA . PHE A 1 202 ? -3.645 2.283 12.43 1 98.94 202 PHE A CA 1
ATOM 1602 C C . PHE A 1 202 ? -4.879 2.266 11.539 1 98.94 202 PHE A C 1
ATOM 1604 O O . PHE A 1 202 ? -4.789 2.531 10.336 1 98.94 202 PHE A O 1
ATOM 1611 N N . TYR A 1 203 ? -5.965 1.962 12.141 1 98.88 203 TYR A N 1
ATOM 1612 C CA . TYR A 1 203 ? -7.254 1.843 11.469 1 98.88 203 TYR A CA 1
ATOM 1613 C C . TYR A 1 203 ? -8.32 2.668 12.188 1 98.88 203 TYR A C 1
ATOM 1615 O O . TYR A 1 203 ? -8.328 2.746 13.422 1 98.88 203 TYR A O 1
ATOM 1623 N N . HIS A 1 204 ? -9.172 3.271 11.445 1 98.88 204 HIS A N 1
ATOM 1624 C CA . HIS A 1 204 ? -10.352 3.908 12.023 1 98.88 204 HIS A CA 1
ATOM 1625 C C . HIS A 1 204 ? -11.586 3.652 11.172 1 98.88 204 HIS A C 1
ATOM 1627 O O . HIS A 1 204 ? -11.547 3.799 9.945 1 98.88 204 HIS A O 1
ATOM 1633 N N . ASP A 1 205 ? -12.648 3.217 11.766 1 98.62 205 ASP A N 1
ATOM 1634 C CA . ASP A 1 205 ? -13.945 3.006 11.133 1 98.62 205 ASP A CA 1
ATOM 1635 C C . ASP A 1 205 ? -14.812 4.262 11.219 1 98.62 205 ASP A C 1
ATOM 1637 O O . ASP A 1 205 ? -15.141 4.719 12.32 1 98.62 205 ASP A O 1
ATOM 1641 N N . PHE A 1 206 ? -15.203 4.836 10.125 1 97.94 206 PHE A N 1
ATOM 1642 C CA . PHE A 1 206 ? -15.984 6.07 10.117 1 97.94 206 PHE A CA 1
ATOM 1643 C C . PHE A 1 206 ? -17.469 5.77 9.938 1 97.94 206 PHE A C 1
ATOM 1645 O O . PHE A 1 206 ? -18.281 6.688 9.859 1 97.94 206 PHE A O 1
ATOM 1652 N N . SER A 1 207 ? -17.766 4.492 9.758 1 90 207 SER A N 1
ATOM 1653 C CA . SER A 1 207 ? -19.156 4.109 9.539 1 90 207 SER A CA 1
ATOM 1654 C C . SER A 1 207 ? -19.922 4.035 10.852 1 90 207 SER A C 1
ATOM 1656 O O . SER A 1 207 ? -21.141 3.861 10.852 1 90 207 SER A O 1
ATOM 1658 N N . GLN A 1 208 ? -19.328 4.031 12.055 1 76.38 208 GLN A N 1
ATOM 1659 C CA . GLN A 1 208 ? -20.031 3.959 13.336 1 76.38 208 GLN A CA 1
ATOM 1660 C C . GLN A 1 208 ? -20.359 5.352 13.867 1 76.38 208 GLN A C 1
ATOM 1662 O O . GLN A 1 208 ? -19.656 6.32 13.562 1 76.38 208 GLN A O 1
ATOM 1667 N N . MET B 1 1 ? 1.987 3.152 -14.383 1 30.08 1 MET B N 1
ATOM 1668 C CA . MET B 1 1 ? 3.361 3.199 -13.891 1 30.08 1 MET B CA 1
ATOM 1669 C C . MET B 1 1 ? 3.416 2.863 -12.406 1 30.08 1 MET B C 1
ATOM 1671 O O . MET B 1 1 ? 2.379 2.785 -11.742 1 30.08 1 MET B O 1
ATOM 1675 N N . SER B 1 2 ? 4.074 3.504 -11.453 1 34.41 2 SER B N 1
ATOM 1676 C CA . SER B 1 2 ? 4.652 3.385 -10.125 1 34.41 2 SER B CA 1
ATOM 1677 C C . SER B 1 2 ? 3.576 3.447 -9.047 1 34.41 2 SER B C 1
ATOM 1679 O O . SER B 1 2 ? 2.479 3.953 -9.281 1 34.41 2 SER B O 1
ATOM 1681 N N . SER B 1 3 ? 3.656 2.676 -7.859 1 48.12 3 SER B N 1
ATOM 1682 C CA . SER B 1 3 ? 3.066 2.803 -6.531 1 48.12 3 SER B CA 1
ATOM 1683 C C . SER B 1 3 ? 2.631 4.238 -6.25 1 48.12 3 SER B C 1
ATOM 1685 O O . SER B 1 3 ? 3.012 5.16 -6.977 1 48.12 3 SER B O 1
ATOM 1687 N N . ALA B 1 4 ? 1.575 4.387 -5.371 1 55.41 4 ALA B N 1
ATOM 1688 C CA . ALA B 1 4 ? 1.416 5.754 -4.875 1 55.41 4 ALA B CA 1
ATOM 1689 C C . ALA B 1 4 ? 2.762 6.469 -4.793 1 55.41 4 ALA B C 1
ATOM 1691 O O . ALA B 1 4 ? 2.822 7.699 -4.84 1 55.41 4 ALA B O 1
ATOM 1692 N N . TYR B 1 5 ? 3.729 5.578 -4.969 1 65.31 5 TYR B N 1
ATOM 1693 C CA . TYR B 1 5 ? 5.082 6.074 -4.754 1 65.31 5 TYR B CA 1
ATOM 1694 C C . TYR B 1 5 ? 5.844 6.18 -6.07 1 65.31 5 TYR B C 1
ATOM 1696 O O . TYR B 1 5 ? 6.984 6.645 -6.102 1 65.31 5 TYR B O 1
ATOM 1704 N N . GLY B 1 6 ? 5.148 5.793 -7.195 1 65.44 6 GLY B N 1
ATOM 1705 C CA . GLY B 1 6 ? 5.902 5.695 -8.438 1 65.44 6 GLY B CA 1
ATOM 1706 C C . GLY B 1 6 ? 6.777 4.461 -8.5 1 65.44 6 GLY B C 1
ATOM 1707 O O . GLY B 1 6 ? 6.5 3.459 -7.84 1 65.44 6 GLY B O 1
ATOM 1708 N N . HIS B 1 7 ? 7.73 4.375 -9.445 1 73.62 7 HIS B N 1
ATOM 1709 C CA . HIS B 1 7 ? 8.648 3.248 -9.562 1 73.62 7 HIS B CA 1
ATOM 1710 C C . HIS B 1 7 ? 9.555 3.145 -8.344 1 73.62 7 HIS B C 1
ATOM 1712 O O . HIS B 1 7 ? 10.164 4.137 -7.934 1 73.62 7 HIS B O 1
ATOM 1718 N N . ILE B 1 8 ? 9.5 2.045 -7.738 1 84.12 8 ILE B N 1
ATOM 1719 C CA . ILE B 1 8 ? 10.328 1.781 -6.562 1 84.12 8 ILE B CA 1
ATOM 1720 C C . ILE B 1 8 ? 11.523 0.92 -6.953 1 84.12 8 ILE B C 1
ATOM 1722 O O . ILE B 1 8 ? 11.367 -0.102 -7.625 1 84.12 8 ILE B O 1
ATOM 1726 N N . HIS B 1 9 ? 12.633 1.275 -6.582 1 86.06 9 HIS B N 1
ATOM 1727 C CA . HIS B 1 9 ? 13.82 0.475 -6.855 1 86.06 9 HIS B CA 1
ATOM 1728 C C . HIS B 1 9 ? 13.883 -0.746 -5.941 1 86.06 9 HIS B C 1
ATOM 1730 O O . HIS B 1 9 ? 13.695 -0.629 -4.727 1 86.06 9 HIS B O 1
ATOM 1736 N N . LYS B 1 10 ? 14.102 -1.908 -6.543 1 88.38 10 LYS B N 1
ATOM 1737 C CA . LYS B 1 10 ? 14.305 -3.107 -5.734 1 88.38 10 LYS B CA 1
ATOM 1738 C C . LYS B 1 10 ? 15.695 -3.125 -5.113 1 88.38 10 LYS B C 1
ATOM 1740 O O . LYS B 1 10 ? 16.594 -2.408 -5.566 1 88.38 10 LYS B O 1
ATOM 1745 N N . PRO B 1 11 ? 15.875 -3.859 -4.137 1 91.62 11 PRO B N 1
ATOM 1746 C CA . PRO B 1 11 ? 17.219 -3.955 -3.551 1 91.62 11 PRO B CA 1
ATOM 1747 C C . PRO B 1 11 ? 18.234 -4.574 -4.508 1 91.62 11 PRO B C 1
ATOM 1749 O O . PRO B 1 11 ? 17.859 -5.293 -5.438 1 91.62 11 PRO B O 1
ATOM 1752 N N . HIS B 1 12 ? 19.422 -4.262 -4.246 1 88.38 12 HIS B N 1
ATOM 1753 C CA . HIS B 1 12 ? 20.5 -4.809 -5.066 1 88.38 12 HIS B CA 1
ATOM 1754 C C . HIS B 1 12 ? 20.875 -6.219 -4.625 1 88.38 12 HIS B C 1
ATOM 1756 O O . HIS B 1 12 ? 20.938 -6.5 -3.426 1 88.38 12 HIS B O 1
ATOM 1762 N N . SER B 1 13 ? 21.016 -7.039 -5.598 1 91.38 13 SER B N 1
ATOM 1763 C CA . SER B 1 13 ? 21.547 -8.375 -5.348 1 91.38 13 SER B CA 1
ATOM 1764 C C . SER B 1 13 ? 22.516 -8.797 -6.457 1 91.38 13 SER B C 1
ATOM 1766 O O . SER B 1 13 ? 22.25 -8.547 -7.637 1 91.38 13 SER B O 1
ATOM 1768 N N . ASP B 1 14 ? 23.578 -9.43 -6.055 1 91.06 14 ASP B N 1
ATOM 1769 C CA . ASP B 1 14 ? 24.531 -9.953 -7.023 1 91.06 14 ASP B CA 1
ATOM 1770 C C . ASP B 1 14 ? 24.203 -11.398 -7.391 1 91.06 14 ASP B C 1
ATOM 1772 O O . ASP B 1 14 ? 24.906 -12.016 -8.195 1 91.06 14 ASP B O 1
ATOM 1776 N N . PHE B 1 15 ? 23.219 -11.812 -6.816 1 92.81 15 PHE B N 1
ATOM 1777 C CA . PHE B 1 15 ? 22.859 -13.203 -7.035 1 92.81 15 PHE B CA 1
ATOM 1778 C C . PHE B 1 15 ? 22.25 -13.398 -8.414 1 92.81 15 PHE B C 1
ATOM 1780 O O . PHE B 1 15 ? 21.359 -12.641 -8.82 1 92.81 15 PHE B O 1
ATOM 1787 N N . ASP B 1 16 ? 22.688 -14.414 -9.156 1 94.12 16 ASP B N 1
ATOM 1788 C CA . ASP B 1 16 ? 22.141 -14.766 -10.461 1 94.12 16 ASP B CA 1
ATOM 1789 C C . ASP B 1 16 ? 20.969 -15.727 -10.32 1 94.12 16 ASP B C 1
ATOM 1791 O O . ASP B 1 16 ? 21.156 -16.906 -10.023 1 94.12 16 ASP B O 1
ATOM 1795 N N . LEU B 1 17 ? 19.844 -15.305 -10.586 1 95.44 17 LEU B N 1
ATOM 1796 C CA . LEU B 1 17 ? 18.641 -16.125 -10.43 1 95.44 17 LEU B CA 1
ATOM 1797 C C . LEU B 1 17 ? 18.703 -17.359 -11.32 1 95.44 17 LEU B C 1
ATOM 1799 O O . LEU B 1 17 ? 18.062 -18.359 -11.039 1 95.44 17 LEU B O 1
ATOM 1803 N N . ASN B 1 18 ? 19.469 -17.25 -12.344 1 94.12 18 ASN B N 1
ATOM 1804 C CA . ASN B 1 18 ? 19.594 -18.391 -13.25 1 94.12 18 ASN B CA 1
ATOM 1805 C C . ASN B 1 18 ? 20.266 -19.578 -12.578 1 94.12 18 ASN B C 1
ATOM 1807 O O . ASN B 1 18 ? 20.219 -20.703 -13.078 1 94.12 18 ASN B O 1
ATOM 1811 N N . SER B 1 19 ? 20.891 -19.328 -11.477 1 95.62 19 SER B N 1
ATOM 1812 C CA . SER B 1 19 ? 21.531 -20.406 -10.742 1 95.62 19 SER B CA 1
ATOM 1813 C C . SER B 1 19 ? 20.516 -21.234 -9.961 1 95.62 19 SER B C 1
ATOM 1815 O O . SER B 1 19 ? 20.797 -22.344 -9.539 1 95.62 19 SER B O 1
ATOM 1817 N N . ILE B 1 20 ? 19.344 -20.656 -9.742 1 95.94 20 ILE B N 1
ATOM 1818 C CA . ILE B 1 20 ? 18.328 -21.359 -8.977 1 95.94 20 ILE B CA 1
ATOM 1819 C C . ILE B 1 20 ? 17.188 -21.766 -9.898 1 95.94 20 ILE B C 1
ATOM 1821 O O . ILE B 1 20 ? 16.484 -22.75 -9.633 1 95.94 20 ILE B O 1
ATOM 1825 N N . LEU B 1 21 ? 17.031 -21.109 -11.023 1 98.12 21 LEU B N 1
ATOM 1826 C CA . LEU B 1 21 ? 15.945 -21.375 -11.945 1 98.12 21 LEU B CA 1
ATOM 1827 C C . LEU B 1 21 ? 16.406 -22.281 -13.078 1 98.12 21 LEU B C 1
ATOM 1829 O O . LEU B 1 21 ? 17.547 -22.203 -13.523 1 98.12 21 LEU B O 1
ATOM 1833 N N . PRO B 1 22 ? 15.516 -23.109 -13.57 1 98.5 22 PRO B N 1
ATOM 1834 C CA . PRO B 1 22 ? 14.141 -23.344 -13.109 1 98.5 22 PRO B CA 1
ATOM 1835 C C . PRO B 1 22 ? 14.086 -24.172 -11.828 1 98.5 22 PRO B C 1
ATOM 1837 O O . PRO B 1 22 ? 15.008 -24.953 -11.547 1 98.5 22 PRO B O 1
ATOM 1840 N N . ILE B 1 23 ? 13.062 -23.953 -11.008 1 98.81 23 ILE B N 1
ATOM 1841 C CA . ILE B 1 23 ? 12.836 -24.75 -9.805 1 98.81 23 ILE B CA 1
ATOM 1842 C C . ILE B 1 23 ? 11.867 -25.891 -10.109 1 98.81 23 ILE B C 1
ATOM 1844 O O . ILE B 1 23 ? 10.766 -25.656 -10.625 1 98.81 23 ILE B O 1
ATOM 1848 N N . ARG B 1 24 ? 12.305 -27.078 -9.867 1 98.62 24 ARG B N 1
ATOM 1849 C CA . ARG B 1 24 ? 11.484 -28.266 -10.047 1 98.62 24 ARG B CA 1
ATOM 1850 C C . ARG B 1 24 ? 10.734 -28.609 -8.758 1 98.62 24 ARG B C 1
ATOM 1852 O O . ARG B 1 24 ? 11.32 -28.609 -7.676 1 98.62 24 ARG B O 1
ATOM 1859 N N . LYS B 1 25 ? 9.469 -28.891 -8.867 1 98.38 25 LYS B N 1
ATOM 1860 C CA . LYS B 1 25 ? 8.641 -29.266 -7.727 1 98.38 25 LYS B CA 1
ATOM 1861 C C . LYS B 1 25 ? 7.836 -30.531 -8.031 1 98.38 25 LYS B C 1
ATOM 1863 O O . LYS B 1 25 ? 7.316 -30.688 -9.133 1 98.38 25 LYS B O 1
ATOM 1868 N N . VAL B 1 26 ? 7.777 -31.406 -7.027 1 97.94 26 VAL B N 1
ATOM 1869 C CA . VAL B 1 26 ? 6.859 -32.531 -7.074 1 97.94 26 VAL B CA 1
ATOM 1870 C C . VAL B 1 26 ? 5.621 -32.219 -6.238 1 97.94 26 VAL B C 1
ATOM 1872 O O . VAL B 1 26 ? 5.723 -31.969 -5.039 1 97.94 26 VAL B O 1
ATOM 1875 N N . LEU B 1 27 ? 4.527 -32.344 -6.84 1 97.12 27 LEU B N 1
ATOM 1876 C CA . LEU B 1 27 ? 3.279 -31.969 -6.184 1 97.12 27 LEU B CA 1
ATOM 1877 C C . LEU B 1 27 ? 2.709 -33.156 -5.398 1 97.12 27 LEU B C 1
ATOM 1879 O O . LEU B 1 27 ? 3.271 -34.25 -5.422 1 97.12 27 LEU B O 1
ATOM 1883 N N . LYS B 1 28 ? 1.696 -32.812 -4.688 1 92.25 28 LYS B N 1
ATOM 1884 C CA . LYS B 1 28 ? 1.107 -33.781 -3.777 1 92.25 28 LYS B CA 1
ATOM 1885 C C . LYS B 1 28 ? 0.601 -35 -4.539 1 92.25 28 LYS B C 1
ATOM 1887 O O . LYS B 1 28 ? 0.631 -36.125 -4.023 1 92.25 28 LYS B O 1
ATOM 1892 N N . ASP B 1 29 ? 0.14 -34.844 -5.73 1 91.44 29 ASP B N 1
ATOM 1893 C CA . ASP B 1 29 ? -0.413 -35.938 -6.512 1 91.44 29 ASP B CA 1
ATOM 1894 C C . ASP B 1 29 ? 0.662 -36.594 -7.379 1 91.44 29 ASP B C 1
ATOM 1896 O O . ASP B 1 29 ? 0.356 -37.438 -8.234 1 91.44 29 ASP B O 1
ATOM 1900 N N . GLY B 1 30 ? 1.84 -36.125 -7.227 1 94.44 30 GLY B N 1
ATOM 1901 C CA . GLY B 1 30 ? 2.955 -36.75 -7.93 1 94.44 30 GLY B CA 1
ATOM 1902 C C . GLY B 1 30 ? 3.32 -36.031 -9.219 1 94.44 30 GLY B C 1
ATOM 1903 O O . GLY B 1 30 ? 4.375 -36.281 -9.805 1 94.44 30 GLY B O 1
ATOM 1904 N N . GLN B 1 31 ? 2.506 -35.156 -9.617 1 95.62 31 GLN B N 1
ATOM 1905 C CA . GLN B 1 31 ? 2.824 -34.375 -10.812 1 95.62 31 GLN B CA 1
ATOM 1906 C C . GLN B 1 31 ? 4.043 -33.5 -10.594 1 95.62 31 GLN B C 1
ATOM 1908 O O . GLN B 1 31 ? 4.34 -33.094 -9.461 1 95.62 31 GLN B O 1
ATOM 1913 N N . ILE B 1 32 ? 4.703 -33.281 -11.719 1 98.06 32 ILE B N 1
ATOM 1914 C CA . ILE B 1 32 ? 5.906 -32.469 -11.648 1 98.06 32 ILE B CA 1
ATOM 1915 C C . ILE B 1 32 ? 5.621 -31.078 -12.25 1 98.06 32 ILE B C 1
ATOM 1917 O O . ILE B 1 32 ? 4.965 -30.969 -13.281 1 98.06 32 ILE B O 1
ATOM 1921 N N . GLY B 1 33 ? 6.043 -30.047 -11.594 1 98.5 33 GLY B N 1
ATOM 1922 C CA . GLY B 1 33 ? 5.969 -28.688 -12.102 1 98.5 33 GLY B CA 1
ATOM 1923 C C . GLY B 1 33 ? 7.309 -27.969 -12.117 1 98.5 33 GLY B C 1
ATOM 1924 O O . GLY B 1 33 ? 8.234 -28.359 -11.398 1 98.5 33 GLY B O 1
ATOM 1925 N N . TYR B 1 34 ? 7.418 -27.031 -13.008 1 98.81 34 TYR B N 1
ATOM 1926 C CA . TYR B 1 34 ? 8.625 -26.219 -13.117 1 98.81 34 TYR B CA 1
ATOM 1927 C C . TYR B 1 34 ? 8.289 -24.734 -13 1 98.81 34 TYR B C 1
ATOM 1929 O O . TYR B 1 34 ? 7.312 -24.266 -13.594 1 98.81 34 TYR B O 1
ATOM 1937 N N . ILE B 1 35 ? 9.031 -24.016 -12.227 1 98.88 35 ILE B N 1
ATOM 1938 C CA . ILE B 1 35 ? 8.883 -22.578 -12.078 1 98.88 35 ILE B CA 1
ATOM 1939 C C . ILE B 1 35 ? 10.008 -21.859 -12.82 1 98.88 35 ILE B C 1
ATOM 1941 O O . ILE B 1 35 ? 11.188 -22.156 -12.625 1 98.88 35 ILE B O 1
ATOM 1945 N N . GLN B 1 36 ? 9.703 -21 -13.641 1 98.81 36 GLN B N 1
ATOM 1946 C CA . GLN B 1 36 ? 10.641 -20.188 -14.406 1 98.81 36 GLN B CA 1
ATOM 1947 C C . GLN B 1 36 ? 10.195 -18.719 -14.445 1 98.81 36 GLN B C 1
ATOM 1949 O O . GLN B 1 36 ? 9.055 -18.406 -14.125 1 98.81 36 GLN B O 1
ATOM 1954 N N . LYS B 1 37 ? 11.141 -17.859 -14.891 1 98.38 37 LYS B N 1
ATOM 1955 C CA . LYS B 1 37 ? 10.766 -16.469 -15.125 1 98.38 37 LYS B CA 1
ATOM 1956 C C . LYS B 1 37 ? 9.812 -16.344 -16.312 1 98.38 37 LYS B C 1
ATOM 1958 O O . LYS B 1 37 ? 9.961 -17.062 -17.312 1 98.38 37 LYS B O 1
ATOM 1963 N N . VAL B 1 38 ? 8.898 -15.453 -16.203 1 98.38 38 VAL B N 1
ATOM 1964 C CA . VAL B 1 38 ? 8.047 -15.18 -17.359 1 98.38 38 VAL B CA 1
ATOM 1965 C C . VAL B 1 38 ? 8.875 -14.531 -18.469 1 98.38 38 VAL B C 1
ATOM 1967 O O . VAL B 1 38 ? 9.539 -13.516 -18.25 1 98.38 38 VAL B O 1
ATOM 1970 N N . ASP B 1 39 ? 8.883 -15.125 -19.609 1 96.88 39 ASP B N 1
ATOM 1971 C CA . ASP B 1 39 ? 9.484 -14.516 -20.797 1 96.88 39 ASP B CA 1
ATOM 1972 C C . ASP B 1 39 ? 8.539 -13.484 -21.422 1 96.88 39 ASP B C 1
ATOM 1974 O O . ASP B 1 39 ? 7.602 -13.852 -22.125 1 96.88 39 ASP B O 1
ATOM 1978 N N . VAL B 1 40 ? 8.852 -12.219 -21.234 1 96.19 40 VAL B N 1
ATOM 1979 C CA . VAL B 1 40 ? 7.953 -11.156 -21.656 1 96.19 40 VAL B CA 1
ATOM 1980 C C . VAL B 1 40 ? 7.922 -11.086 -23.188 1 96.19 40 VAL B C 1
ATOM 1982 O O . VAL B 1 40 ? 7.02 -10.477 -23.766 1 96.19 40 VAL B O 1
ATOM 1985 N N . ASN B 1 41 ? 8.867 -11.719 -23.812 1 95.25 41 ASN B N 1
ATOM 1986 C CA . ASN B 1 41 ? 8.891 -11.758 -25.266 1 95.25 41 ASN B CA 1
ATOM 1987 C C . ASN B 1 41 ? 7.98 -12.859 -25.812 1 95.25 41 ASN B C 1
ATOM 1989 O O . ASN B 1 41 ? 7.691 -12.891 -27.016 1 95.25 41 ASN B O 1
ATOM 1993 N N . ASN B 1 42 ? 7.648 -13.805 -25 1 96.94 42 ASN B N 1
ATOM 1994 C CA . ASN B 1 42 ? 6.645 -14.805 -25.359 1 96.94 42 ASN B CA 1
ATOM 1995 C C . ASN B 1 42 ? 5.234 -14.227 -25.297 1 96.94 42 ASN B C 1
ATOM 1997 O O . ASN B 1 42 ? 4.516 -14.438 -24.312 1 96.94 42 ASN B O 1
ATOM 2001 N N . LYS B 1 43 ? 4.816 -13.555 -26.359 1 96.19 43 LYS B N 1
ATOM 2002 C CA . LYS B 1 43 ? 3.596 -12.75 -26.391 1 96.19 43 LYS B CA 1
ATOM 2003 C C . LYS B 1 43 ? 2.363 -13.625 -26.156 1 96.19 43 LYS B C 1
ATOM 2005 O O . LYS B 1 43 ? 1.449 -13.234 -25.422 1 96.19 43 LYS B O 1
ATOM 2010 N N . PRO B 1 44 ? 2.305 -14.805 -26.75 1 97.12 44 PRO B N 1
ATOM 2011 C CA . PRO B 1 44 ? 1.155 -15.664 -26.453 1 97.12 44 PRO B CA 1
ATOM 2012 C C . PRO B 1 44 ? 1.047 -16.031 -24.984 1 97.12 44 PRO B C 1
ATOM 2014 O O . PRO B 1 44 ? -0.056 -16.047 -24.422 1 97.12 44 PRO B O 1
ATOM 2017 N N . LEU B 1 45 ? 2.137 -16.297 -24.344 1 97.94 45 LEU B N 1
ATOM 2018 C CA . LEU B 1 45 ? 2.131 -16.594 -22.922 1 97.94 45 LEU B CA 1
ATOM 2019 C C . LEU B 1 45 ? 1.639 -15.391 -22.125 1 97.94 45 LEU B C 1
ATOM 2021 O O . LEU B 1 45 ? 0.762 -15.523 -21.266 1 97.94 45 LEU B O 1
ATOM 2025 N N . VAL B 1 46 ? 2.227 -14.219 -22.438 1 98.06 46 VAL B N 1
ATOM 2026 C CA . VAL B 1 46 ? 1.872 -12.992 -21.719 1 98.06 46 VAL B CA 1
ATOM 2027 C C . VAL B 1 46 ? 0.376 -12.719 -21.875 1 98.06 46 VAL B C 1
ATOM 2029 O O . VAL B 1 46 ? -0.296 -12.375 -20.891 1 98.06 46 VAL B O 1
ATOM 2032 N N . SER B 1 47 ? -0.112 -12.922 -23.062 1 97.75 47 SER B N 1
ATOM 2033 C CA . SER B 1 47 ? -1.537 -12.727 -23.312 1 97.75 47 SER B CA 1
ATOM 2034 C C . SER B 1 47 ? -2.379 -13.695 -22.484 1 97.75 47 SER B C 1
ATOM 2036 O O . SER B 1 47 ? -3.412 -13.305 -21.938 1 97.75 47 SER B O 1
ATOM 2038 N N . TYR B 1 48 ? -1.987 -14.891 -22.469 1 98 48 TYR B N 1
ATOM 2039 C CA . TYR B 1 48 ? -2.707 -15.898 -21.688 1 98 48 TYR B CA 1
ATOM 2040 C C . TYR B 1 48 ? -2.721 -15.531 -20.219 1 98 48 TYR B C 1
ATOM 2042 O O . TYR B 1 48 ? -3.771 -15.57 -19.578 1 98 48 TYR B O 1
ATOM 2050 N N . LEU B 1 49 ? -1.562 -15.211 -19.641 1 98.38 49 LEU B N 1
ATOM 2051 C CA . LEU B 1 49 ? -1.456 -14.828 -18.234 1 98.38 49 LEU B CA 1
ATOM 2052 C C . LEU B 1 49 ? -2.338 -13.617 -17.938 1 98.38 49 LEU B C 1
ATOM 2054 O O . LEU B 1 49 ? -3.008 -13.578 -16.906 1 98.38 49 LEU B O 1
ATOM 2058 N N . HIS B 1 50 ? -2.309 -12.672 -18.844 1 98.5 50 HIS B N 1
ATOM 2059 C CA . HIS B 1 50 ? -3.139 -11.477 -18.719 1 98.5 50 HIS B CA 1
ATOM 2060 C C . HIS B 1 50 ? -4.617 -11.844 -18.641 1 98.5 50 HIS B C 1
ATOM 2062 O O . HIS B 1 50 ? -5.336 -11.367 -17.766 1 98.5 50 HIS B O 1
ATOM 2068 N N . GLN B 1 51 ? -5.035 -12.656 -19.531 1 98.12 51 GLN B N 1
ATOM 2069 C CA . GLN B 1 51 ? -6.43 -13.086 -19.578 1 98.12 51 GLN B CA 1
ATOM 2070 C C . GLN B 1 51 ? -6.824 -13.789 -18.281 1 98.12 51 GLN B C 1
ATOM 2072 O O . GLN B 1 51 ? -7.918 -13.562 -17.75 1 98.12 51 GLN B O 1
ATOM 2077 N N . ARG B 1 52 ? -6.004 -14.641 -17.812 1 97.75 52 ARG B N 1
ATOM 2078 C CA . ARG B 1 52 ? -6.305 -15.375 -16.594 1 97.75 52 ARG B CA 1
ATOM 2079 C C . ARG B 1 52 ? -6.332 -14.445 -15.375 1 97.75 52 ARG B C 1
ATOM 2081 O O . ARG B 1 52 ? -7.148 -14.625 -14.469 1 97.75 52 ARG B O 1
ATOM 2088 N N . PHE B 1 53 ? -5.434 -13.469 -15.391 1 97.38 53 PHE B N 1
ATOM 2089 C CA . PHE B 1 53 ? -5.457 -12.484 -14.312 1 97.38 53 PHE B CA 1
ATOM 2090 C C . PHE B 1 53 ? -6.762 -11.695 -14.328 1 97.38 53 PHE B C 1
ATOM 2092 O O . PHE B 1 53 ? -7.398 -11.516 -13.281 1 97.38 53 PHE B O 1
ATOM 2099 N N . ASN B 1 54 ? -7.172 -11.266 -15.469 1 98 54 ASN B N 1
ATOM 2100 C CA . ASN B 1 54 ? -8.422 -10.516 -15.594 1 98 54 ASN B CA 1
ATOM 2101 C C . ASN B 1 54 ? -9.617 -11.359 -15.164 1 98 54 ASN B C 1
ATOM 2103 O O . ASN B 1 54 ? -10.578 -10.836 -14.594 1 98 54 ASN B O 1
ATOM 2107 N N . LYS B 1 55 ? -9.555 -12.625 -15.484 1 97.5 55 LYS B N 1
ATOM 2108 C CA . LYS B 1 55 ? -10.625 -13.5 -15.023 1 97.5 55 LYS B CA 1
ATOM 2109 C C . LYS B 1 55 ? -10.695 -13.516 -13.5 1 97.5 55 LYS B C 1
ATOM 2111 O O . LYS B 1 55 ? -11.789 -13.5 -12.922 1 97.5 55 LYS B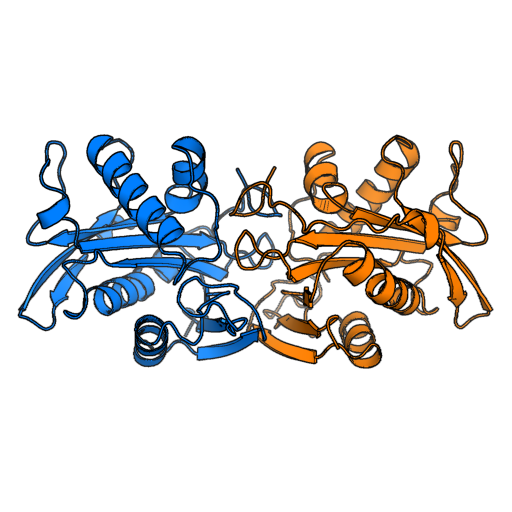 O 1
ATOM 2116 N N . GLU B 1 56 ? -9.547 -13.578 -12.836 1 95.75 56 GLU B N 1
ATOM 2117 C CA . GLU B 1 56 ? -9.492 -13.523 -11.375 1 95.75 56 GLU B CA 1
ATOM 2118 C C . GLU B 1 56 ? -10.086 -12.227 -10.852 1 95.75 56 GLU B C 1
ATOM 2120 O O . GLU B 1 56 ? -10.844 -12.234 -9.875 1 95.75 56 GLU B O 1
ATOM 2125 N N . ILE B 1 57 ? -9.734 -11.102 -11.461 1 95.88 57 ILE B N 1
ATOM 2126 C CA . ILE B 1 57 ? -10.281 -9.797 -11.078 1 95.88 57 ILE B CA 1
ATOM 2127 C C . ILE B 1 57 ? -11.797 -9.812 -11.227 1 95.88 57 ILE B C 1
ATOM 2129 O O . ILE B 1 57 ? -12.523 -9.375 -10.328 1 95.88 57 ILE B O 1
ATOM 2133 N N . GLU B 1 58 ? -12.25 -10.367 -12.312 1 96.75 58 GLU B N 1
ATOM 2134 C CA . GLU B 1 58 ? -13.68 -10.438 -12.594 1 96.75 58 GLU B CA 1
ATOM 2135 C C . GLU B 1 58 ? -14.406 -11.289 -11.547 1 96.75 58 GLU B C 1
ATOM 2137 O O . GLU B 1 58 ? -15.5 -10.938 -11.109 1 96.75 58 GLU B O 1
ATOM 2142 N N . ASP B 1 59 ? -13.789 -12.414 -11.195 1 96.38 59 ASP B N 1
ATOM 2143 C CA . ASP B 1 59 ? -14.391 -13.281 -10.195 1 96.38 59 ASP B CA 1
ATOM 2144 C C . ASP B 1 59 ? -14.562 -12.547 -8.867 1 96.38 59 ASP B C 1
ATOM 2146 O O . ASP B 1 59 ? -15.508 -12.812 -8.117 1 96.38 59 ASP B O 1
ATOM 2150 N N . GLY B 1 60 ? -13.609 -11.656 -8.523 1 96.88 60 GLY B N 1
ATOM 2151 C CA . GLY B 1 60 ? -13.781 -10.727 -7.422 1 96.88 60 GLY B CA 1
ATOM 2152 C C . GLY B 1 60 ? -13.711 -11.391 -6.062 1 96.88 60 GLY B C 1
ATOM 2153 O O . GLY B 1 60 ? -14.445 -11.008 -5.141 1 96.88 60 GLY B O 1
ATOM 2154 N N . LEU B 1 61 ? -12.789 -12.406 -5.879 1 95.12 61 LEU B N 1
ATOM 2155 C CA . LEU B 1 61 ? -12.766 -13.18 -4.645 1 95.12 61 LEU B CA 1
ATOM 2156 C C . LEU B 1 61 ? -11.484 -12.922 -3.863 1 95.12 61 LEU B C 1
ATOM 2158 O O . LEU B 1 61 ? -11.469 -13.008 -2.633 1 95.12 61 LEU B O 1
ATOM 2162 N N . THR B 1 62 ? -10.453 -12.602 -4.59 1 95.5 62 THR B N 1
ATOM 2163 C CA . THR B 1 62 ? -9.18 -12.742 -3.896 1 95.5 62 THR B CA 1
ATOM 2164 C C . THR B 1 62 ? -8.297 -11.516 -4.125 1 95.5 62 THR B C 1
ATOM 2166 O O . THR B 1 62 ? -7.266 -11.359 -3.473 1 95.5 62 THR B O 1
ATOM 2169 N N . TYR B 1 63 ? -8.625 -10.641 -5.016 1 95.19 63 TYR B N 1
ATOM 2170 C CA . TYR B 1 63 ? -7.871 -9.43 -5.309 1 95.19 63 TYR B CA 1
ATOM 2171 C C . TYR B 1 63 ? -8.742 -8.195 -5.129 1 95.19 63 TYR B C 1
ATOM 2173 O O . TYR B 1 63 ? -9.953 -8.242 -5.363 1 95.19 63 TYR B O 1
ATOM 2181 N N . PRO B 1 64 ? -8.164 -7.121 -4.816 1 95.62 64 PRO B N 1
ATOM 2182 C CA . PRO B 1 64 ? -8.945 -5.918 -4.523 1 95.62 64 PRO B CA 1
ATOM 2183 C C . PRO B 1 64 ? -9.336 -5.145 -5.781 1 95.62 64 PRO B C 1
ATOM 2185 O O . PRO B 1 64 ? -10.188 -4.25 -5.719 1 95.62 64 PRO B O 1
ATOM 2188 N N . GLN B 1 65 ? -8.68 -5.383 -6.898 1 94 65 GLN B N 1
ATOM 2189 C CA . GLN B 1 65 ? -9.023 -4.691 -8.141 1 94 65 GLN B CA 1
ATOM 2190 C C . GLN B 1 65 ? -10.445 -5.02 -8.578 1 94 65 GLN B C 1
ATOM 2192 O O . GLN B 1 65 ? -10.922 -6.137 -8.359 1 94 65 GLN B O 1
ATOM 2197 N N . GLU B 1 66 ? -11.055 -4.074 -9.148 1 92.31 66 GLU B N 1
ATOM 2198 C CA . GLU B 1 66 ? -12.414 -4.266 -9.641 1 92.31 66 GLU B CA 1
ATOM 2199 C C . GLU B 1 66 ? -12.492 -4.062 -11.148 1 92.31 66 GLU B C 1
ATOM 2201 O O . GLU B 1 66 ? -13.32 -4.68 -11.82 1 92.31 66 GLU B O 1
ATOM 2206 N N . ASN B 1 67 ? -11.625 -3.199 -11.656 1 92.19 67 ASN B N 1
ATOM 2207 C CA . ASN B 1 67 ? -11.578 -2.957 -13.094 1 92.19 67 ASN B CA 1
ATOM 2208 C C . ASN B 1 67 ? -10.531 -3.828 -13.773 1 92.19 67 ASN B C 1
ATOM 2210 O O . ASN B 1 67 ? -9.422 -3.996 -13.258 1 92.19 67 ASN B O 1
ATOM 2214 N N . LEU B 1 68 ? -10.898 -4.352 -14.906 1 95.69 68 LEU B N 1
ATOM 2215 C CA . LEU B 1 68 ? -9.969 -5.184 -15.664 1 95.69 68 LEU B CA 1
ATOM 2216 C C . LEU B 1 68 ? -8.781 -4.363 -16.156 1 95.69 68 LEU B C 1
ATOM 2218 O O . LEU B 1 68 ? -8.898 -3.152 -16.359 1 95.69 68 LEU B O 1
ATOM 2222 N N . LEU B 1 69 ? -7.699 -4.988 -16.312 1 94.69 69 LEU B N 1
ATOM 2223 C CA . LEU B 1 69 ? -6.48 -4.32 -16.766 1 94.69 69 LEU B CA 1
ATOM 2224 C C . LEU B 1 69 ? -6.332 -4.414 -18.281 1 94.69 69 LEU B C 1
ATOM 2226 O O . LEU B 1 69 ? -6.621 -5.453 -18.875 1 94.69 69 LEU B O 1
ATOM 2230 N N . ASP B 1 70 ? -5.906 -3.387 -18.875 1 95.31 70 ASP B N 1
ATOM 2231 C CA . ASP B 1 70 ? -5.469 -3.496 -20.25 1 95.31 70 ASP B CA 1
ATOM 2232 C C . ASP B 1 70 ? -4.043 -4.035 -20.344 1 95.31 70 ASP B C 1
ATOM 2234 O O . ASP B 1 70 ? -3.445 -4.387 -19.328 1 95.31 70 ASP B O 1
ATOM 2238 N N . ASP B 1 71 ? -3.482 -4.145 -21.562 1 95.88 71 ASP B N 1
ATOM 2239 C CA . ASP B 1 71 ? -2.176 -4.766 -21.75 1 95.88 71 ASP B CA 1
ATOM 2240 C C . ASP B 1 71 ? -1.091 -4.012 -20.984 1 95.88 71 ASP B C 1
ATOM 2242 O O . ASP B 1 71 ? -0.271 -4.625 -20.297 1 95.88 71 ASP B O 1
ATOM 2246 N N . SER B 1 72 ? -1.111 -2.723 -21.156 1 93.31 72 SER B N 1
ATOM 2247 C CA . SER B 1 72 ? -0.091 -1.905 -20.5 1 93.31 72 SER B CA 1
ATOM 2248 C C . SER B 1 72 ? -0.207 -1.979 -18.984 1 93.31 72 SER B C 1
ATOM 2250 O O . SER B 1 72 ? 0.804 -2.043 -18.281 1 93.31 72 SER B O 1
ATOM 2252 N N . GLN B 1 73 ? -1.43 -1.956 -18.5 1 92.19 73 GLN B N 1
ATOM 2253 C CA . GLN B 1 73 ? -1.673 -2.033 -17.062 1 92.19 73 GLN B CA 1
ATOM 2254 C C . GLN B 1 73 ? -1.215 -3.377 -16.5 1 92.19 73 GLN B C 1
ATOM 2256 O O . GLN B 1 73 ? -0.607 -3.432 -15.43 1 92.19 73 GLN B O 1
ATOM 2261 N N . PHE B 1 74 ? -1.507 -4.445 -17.203 1 95.44 74 PHE B N 1
ATOM 2262 C CA . PHE B 1 74 ? -1.086 -5.766 -16.75 1 95.44 74 PHE B CA 1
ATOM 2263 C C . PHE B 1 74 ? 0.434 -5.867 -16.719 1 95.44 74 PHE B C 1
ATOM 2265 O O . PHE B 1 74 ? 1.006 -6.359 -15.742 1 95.44 74 PHE B O 1
ATOM 2272 N N . GLU B 1 75 ? 1.076 -5.402 -17.75 1 94 75 GLU B N 1
ATOM 2273 C CA . GLU B 1 75 ? 2.535 -5.438 -17.797 1 94 75 GLU B CA 1
ATOM 2274 C C . GLU B 1 75 ? 3.152 -4.648 -16.656 1 94 75 GLU B C 1
ATOM 2276 O O . GLU B 1 75 ? 4.082 -5.121 -15.992 1 94 75 GLU B O 1
ATOM 2281 N N . SER B 1 76 ? 2.605 -3.523 -16.391 1 90.88 76 SER B N 1
ATOM 2282 C CA . SER B 1 76 ? 3.141 -2.656 -15.344 1 90.88 76 SER B CA 1
ATOM 2283 C C . SER B 1 76 ? 2.896 -3.244 -13.953 1 90.88 76 SER B C 1
ATOM 2285 O O . SER B 1 76 ? 3.754 -3.148 -13.078 1 90.88 76 SER B O 1
ATOM 2287 N N . TYR B 1 77 ? 1.758 -3.852 -13.82 1 91.75 77 TYR B N 1
ATOM 2288 C CA . TYR B 1 77 ? 1.378 -4.355 -12.508 1 91.75 77 TYR B CA 1
ATOM 2289 C C . TYR B 1 77 ? 2.039 -5.699 -12.227 1 91.75 77 TYR B C 1
ATOM 2291 O O . TYR B 1 77 ? 2.689 -5.875 -11.195 1 91.75 77 TYR B O 1
ATOM 2299 N N . PHE B 1 78 ? 1.846 -6.633 -13.164 1 94.88 78 PHE B N 1
ATOM 2300 C CA . PHE B 1 78 ? 2.205 -8.016 -12.883 1 94.88 78 PHE B CA 1
ATOM 2301 C C . PHE B 1 78 ? 3.621 -8.312 -13.359 1 94.88 78 PHE B C 1
ATOM 2303 O O . PHE B 1 78 ? 4.344 -9.094 -12.727 1 94.88 78 PHE B O 1
ATOM 2310 N N . LEU B 1 79 ? 4.039 -7.727 -14.445 1 95.44 79 LEU B N 1
ATOM 2311 C CA . LEU B 1 79 ? 5.301 -8.094 -15.078 1 95.44 79 LEU B CA 1
ATOM 2312 C C . LEU B 1 79 ? 6.352 -7.008 -14.859 1 95.44 79 LEU B C 1
ATOM 2314 O O . LEU B 1 79 ? 7.477 -7.121 -15.352 1 95.44 79 LEU B O 1
ATOM 2318 N N . GLY B 1 80 ? 6.055 -5.988 -14.109 1 91.56 80 GLY B N 1
ATOM 2319 C CA . GLY B 1 80 ? 6.902 -4.812 -13.992 1 91.56 80 GLY B CA 1
ATOM 2320 C C . GLY B 1 80 ? 8.164 -5.07 -13.188 1 91.56 80 GLY B C 1
ATOM 2321 O O . GLY B 1 80 ? 9.117 -4.289 -13.242 1 91.56 80 GLY B O 1
ATOM 2322 N N . TYR B 1 81 ? 8.211 -6.082 -12.414 1 94.94 81 TYR B N 1
ATOM 2323 C CA . TYR B 1 81 ? 9.367 -6.508 -11.641 1 94.94 81 TYR B CA 1
ATOM 2324 C C . TYR B 1 81 ? 9.711 -7.969 -11.922 1 94.94 81 TYR B C 1
ATOM 2326 O O . TYR B 1 81 ? 10 -8.336 -13.062 1 94.94 81 TYR B O 1
ATOM 2334 N N . ASP B 1 82 ? 9.719 -8.812 -10.891 1 96.75 82 ASP B N 1
ATOM 2335 C CA . ASP B 1 82 ? 10.008 -10.227 -11.086 1 96.75 82 ASP B CA 1
ATOM 2336 C C . ASP B 1 82 ? 8.727 -11.055 -11.148 1 96.75 82 ASP B C 1
ATOM 2338 O O . ASP B 1 82 ? 7.973 -11.109 -10.18 1 96.75 82 ASP B O 1
ATOM 2342 N N . ALA B 1 83 ? 8.531 -11.625 -12.289 1 98.56 83 ALA B N 1
ATOM 2343 C CA . ALA B 1 83 ? 7.344 -12.461 -12.5 1 98.56 83 ALA B CA 1
ATOM 2344 C C . ALA B 1 83 ? 7.73 -13.883 -12.875 1 98.56 83 ALA B C 1
ATOM 2346 O O . ALA B 1 83 ? 8.68 -14.094 -13.641 1 98.56 83 ALA B O 1
ATOM 2347 N N . PHE B 1 84 ? 6.941 -14.797 -12.391 1 98.88 84 PHE B N 1
ATOM 2348 C CA . PHE B 1 84 ? 7.25 -16.203 -12.578 1 98.88 84 PHE B CA 1
ATOM 2349 C C . PHE B 1 84 ? 6.004 -16.984 -12.992 1 98.88 84 PHE B C 1
ATOM 2351 O O . PHE B 1 84 ? 4.883 -16.578 -12.695 1 98.88 84 PHE B O 1
ATOM 2358 N N . VAL B 1 85 ? 6.254 -18.125 -13.648 1 98.81 85 VAL B N 1
ATOM 2359 C CA . VAL B 1 85 ? 5.191 -19.031 -14.055 1 98.81 85 VAL B CA 1
ATOM 2360 C C . VAL B 1 85 ? 5.59 -20.469 -13.727 1 98.81 85 VAL B C 1
ATOM 2362 O O . VAL B 1 85 ? 6.766 -20.828 -13.828 1 98.81 85 VAL B O 1
ATOM 2365 N N . MET B 1 86 ? 4.641 -21.188 -13.203 1 98.88 86 MET B N 1
ATOM 2366 C CA . MET B 1 86 ? 4.816 -22.609 -12.984 1 98.88 86 MET B CA 1
ATOM 2367 C C . MET B 1 86 ? 4.129 -23.422 -14.078 1 98.88 86 MET B C 1
ATOM 2369 O O . MET B 1 86 ? 2.961 -23.188 -14.391 1 98.88 86 MET B O 1
ATOM 2373 N N . SER B 1 87 ? 4.836 -24.359 -14.641 1 98.69 87 SER B N 1
ATOM 2374 C CA . SER B 1 87 ? 4.312 -25.156 -15.75 1 98.69 87 SER B CA 1
ATOM 2375 C C . SER B 1 87 ? 4.359 -26.656 -15.43 1 98.69 87 SER B C 1
ATOM 2377 O O . SER B 1 87 ? 5.207 -27.094 -14.656 1 98.69 87 SER B O 1
ATOM 2379 N N . LYS B 1 88 ? 3.484 -27.344 -16.047 1 98 88 LYS B N 1
ATOM 2380 C CA . LYS B 1 88 ? 3.354 -28.781 -15.859 1 98 88 LYS B CA 1
ATOM 2381 C C . LYS B 1 88 ? 4.332 -29.547 -16.734 1 98 88 LYS B C 1
ATOM 2383 O O . LYS B 1 88 ? 4.414 -29.297 -17.938 1 98 88 LYS B O 1
ATOM 2388 N N . ASP B 1 89 ? 5.086 -30.391 -16.188 1 97 89 ASP B N 1
ATOM 2389 C CA . ASP B 1 89 ? 5.875 -31.453 -16.797 1 97 89 ASP B CA 1
ATOM 2390 C C . ASP B 1 89 ? 7.121 -30.906 -17.484 1 97 89 ASP B C 1
ATOM 2392 O O . ASP B 1 89 ? 8.148 -31.578 -17.547 1 97 89 ASP B O 1
ATOM 2396 N N . SER B 1 90 ? 7.051 -29.75 -18.062 1 97 90 SER B N 1
ATOM 2397 C CA . SER B 1 90 ? 8.195 -29.172 -18.75 1 97 90 SER B CA 1
ATOM 2398 C C . SER B 1 90 ? 8.133 -27.656 -18.75 1 97 90 SER B C 1
ATOM 2400 O O . SER B 1 90 ? 7.094 -27.078 -18.422 1 97 90 SER B O 1
ATOM 2402 N N . LEU B 1 91 ? 9.234 -27.016 -19.109 1 97.75 91 LEU B N 1
ATOM 2403 C CA . LEU B 1 91 ? 9.289 -25.562 -19.219 1 97.75 91 LEU B CA 1
ATOM 2404 C C . LEU B 1 91 ? 8.43 -25.078 -20.375 1 97.75 91 LEU B C 1
ATOM 2406 O O . LEU B 1 91 ? 8.18 -25.828 -21.328 1 97.75 91 LEU B O 1
ATOM 2410 N N . ILE B 1 92 ? 8 -23.859 -20.188 1 97.69 92 ILE B N 1
ATOM 2411 C CA . ILE B 1 92 ? 7.301 -23.203 -21.297 1 97.69 92 ILE B CA 1
ATOM 2412 C C . ILE B 1 92 ? 8.312 -22.656 -22.297 1 97.69 92 ILE B C 1
ATOM 2414 O O . ILE B 1 92 ? 9.258 -21.969 -21.922 1 97.69 92 ILE B O 1
ATOM 2418 N N . GLU B 1 93 ? 8.133 -23 -23.469 1 93.94 93 GLU B N 1
ATOM 2419 C CA . GLU B 1 93 ? 9 -22.547 -24.547 1 93.94 93 GLU B CA 1
ATOM 2420 C C . GLU B 1 93 ? 8.242 -21.656 -25.516 1 93.94 93 GLU B C 1
ATOM 2422 O O . GLU B 1 93 ? 7.008 -21.641 -25.531 1 93.94 93 GLU B O 1
ATOM 2427 N N . LEU B 1 94 ? 9.156 -21.047 -26.25 1 91.12 94 LEU B N 1
ATOM 2428 C CA . LEU B 1 94 ? 8.555 -20.266 -27.328 1 91.12 94 LEU B CA 1
ATOM 2429 C C . LEU B 1 94 ? 7.793 -21.156 -28.297 1 91.12 94 LEU B C 1
ATOM 2431 O O . LEU B 1 94 ? 8.273 -22.234 -28.656 1 91.12 94 LEU B O 1
ATOM 2435 N N . GLY B 1 95 ? 6.617 -20.984 -28.609 1 88.88 95 GLY B N 1
ATOM 2436 C CA . GLY B 1 95 ? 5.844 -21.781 -29.547 1 88.88 95 GLY B CA 1
ATOM 2437 C C . GLY B 1 95 ? 4.789 -22.641 -28.859 1 88.88 95 GLY B C 1
ATOM 2438 O O . GLY B 1 95 ? 3.93 -23.219 -29.531 1 88.88 95 GLY B O 1
ATOM 2439 N N . ASP B 1 96 ? 5.027 -22.75 -27.547 1 89.69 96 ASP B N 1
ATOM 2440 C CA . ASP B 1 96 ? 3.957 -23.453 -26.844 1 89.69 96 ASP B CA 1
ATOM 2441 C C . ASP B 1 96 ? 2.611 -22.766 -27.062 1 89.69 96 ASP B C 1
ATOM 2443 O O . ASP B 1 96 ? 2.543 -21.547 -27.141 1 89.69 96 ASP B O 1
ATOM 2447 N N . ASN B 1 97 ? 1.587 -23.594 -27.172 1 84.94 97 ASN B N 1
ATOM 2448 C CA . ASN B 1 97 ? 0.286 -22.984 -27.422 1 84.94 97 ASN B CA 1
ATOM 2449 C C . ASN B 1 97 ? -0.799 -23.578 -26.531 1 84.94 97 ASN B C 1
ATOM 2451 O O . ASN B 1 97 ? -1.944 -23.125 -26.562 1 84.94 97 ASN B O 1
ATOM 2455 N N . ASP B 1 98 ? -0.514 -24.547 -25.859 1 92.12 98 ASP B N 1
ATOM 2456 C CA . ASP B 1 98 ? -1.524 -25.141 -24.984 1 92.12 98 ASP B CA 1
ATOM 2457 C C . ASP B 1 98 ? -1.324 -24.703 -23.531 1 92.12 98 ASP B C 1
ATOM 2459 O O . ASP B 1 98 ? -1.087 -25.547 -22.656 1 92.12 98 ASP B O 1
ATOM 2463 N N . PHE B 1 99 ? -1.498 -23.484 -23.281 1 96.81 99 PHE B N 1
ATOM 2464 C CA . PHE B 1 99 ? -1.207 -22.922 -21.969 1 96.81 99 PHE B CA 1
ATOM 2465 C C . PHE B 1 99 ? -2.219 -23.391 -20.938 1 96.81 99 PHE B C 1
ATOM 2467 O O . PHE B 1 99 ? -1.883 -23.562 -19.766 1 96.81 99 PHE B O 1
ATOM 2474 N N . ASN B 1 100 ? -3.424 -23.75 -21.344 1 96 100 ASN B N 1
ATOM 2475 C CA . ASN B 1 100 ? -4.449 -24.203 -20.406 1 96 100 ASN B CA 1
ATOM 2476 C C . ASN B 1 100 ? -4.027 -25.5 -19.719 1 96 100 ASN B C 1
ATOM 2478 O O . ASN B 1 100 ? -4.32 -25.688 -18.531 1 96 100 ASN B O 1
ATOM 2482 N N . GLU B 1 101 ? -3.363 -26.297 -20.406 1 95 101 GLU B N 1
ATOM 2483 C CA . GLU B 1 101 ? -2.949 -27.578 -19.844 1 95 101 GLU B CA 1
ATOM 2484 C C . GLU B 1 101 ? -1.542 -27.5 -19.25 1 95 101 GLU B C 1
ATOM 2486 O O . GLU B 1 101 ? -1.116 -28.391 -18.516 1 95 101 GLU B O 1
ATOM 2491 N N . LYS B 1 102 ? -0.918 -26.469 -19.547 1 96.94 102 LYS B N 1
ATOM 2492 C CA . LYS B 1 102 ? 0.503 -26.391 -19.219 1 96.94 102 LYS B CA 1
ATOM 2493 C C . LYS B 1 102 ? 0.754 -25.453 -18.047 1 96.94 102 LYS B C 1
ATOM 2495 O O . LYS B 1 102 ? 1.543 -25.766 -17.156 1 96.94 102 LYS B O 1
ATOM 2500 N N . VAL B 1 103 ? 0.124 -24.297 -18.031 1 98.56 103 VAL B N 1
ATOM 2501 C CA . VAL B 1 103 ? 0.37 -23.297 -17 1 98.56 103 VAL B CA 1
ATOM 2502 C C . VAL B 1 103 ? -0.428 -23.641 -15.742 1 98.56 103 VAL B C 1
ATOM 2504 O O . VAL B 1 103 ? -1.661 -23.656 -15.766 1 98.56 103 VAL B O 1
ATOM 2507 N N . MET B 1 104 ? 0.275 -23.875 -14.68 1 98.56 104 MET B N 1
ATOM 2508 C CA . MET B 1 104 ? -0.36 -24.266 -13.422 1 98.56 104 MET B CA 1
ATOM 2509 C C . MET B 1 104 ? -0.642 -23.047 -12.547 1 98.56 104 MET B C 1
ATOM 2511 O O . MET B 1 104 ? -1.61 -23.047 -11.789 1 98.56 104 MET B O 1
ATOM 2515 N N . GLY B 1 105 ? 0.168 -22.047 -12.602 1 98.69 105 GLY B N 1
ATOM 2516 C CA . GLY B 1 105 ? 0.039 -20.844 -11.797 1 98.69 105 GLY B CA 1
ATOM 2517 C C . GLY B 1 105 ? 1.065 -19.781 -12.148 1 98.69 105 GLY B C 1
ATOM 2518 O O . GLY B 1 105 ? 1.881 -19.984 -13.055 1 98.69 105 GLY B O 1
ATOM 2519 N N . MET B 1 106 ? 0.964 -18.656 -11.578 1 98.81 106 MET B N 1
ATOM 2520 C CA . MET B 1 106 ? 1.888 -17.531 -11.75 1 98.81 106 MET B CA 1
ATOM 2521 C C . MET B 1 106 ? 2 -16.719 -10.461 1 98.81 106 MET B C 1
ATOM 2523 O O . MET B 1 106 ? 1.114 -16.781 -9.602 1 98.81 106 MET B O 1
ATOM 2527 N N . PHE B 1 107 ? 3.068 -16.047 -10.266 1 98.81 107 PHE B N 1
ATOM 2528 C CA . PHE B 1 107 ? 3.229 -15.133 -9.133 1 98.81 107 PHE B CA 1
ATOM 2529 C C . PHE B 1 107 ? 4.281 -14.078 -9.438 1 98.81 107 PHE B C 1
ATOM 2531 O O . PHE B 1 107 ? 5.031 -14.195 -10.414 1 98.81 107 PHE B O 1
ATOM 2538 N N . TYR B 1 108 ? 4.258 -13.031 -8.68 1 98.19 108 TYR B N 1
ATOM 2539 C CA . TYR B 1 108 ? 5.238 -11.969 -8.852 1 98.19 108 TYR B CA 1
ATOM 2540 C C . TYR B 1 108 ? 5.848 -11.57 -7.508 1 98.19 108 TYR B C 1
ATOM 2542 O O . TYR B 1 108 ? 5.312 -11.914 -6.449 1 98.19 108 TYR B O 1
ATOM 2550 N N . ILE B 1 109 ? 7.016 -11.039 -7.527 1 97.94 109 ILE B N 1
ATOM 2551 C CA . ILE B 1 109 ? 7.727 -10.414 -6.418 1 97.94 109 ILE B CA 1
ATOM 2552 C C . ILE B 1 109 ? 8.062 -8.969 -6.77 1 97.94 109 ILE B C 1
ATOM 2554 O O . ILE B 1 109 ? 8.727 -8.703 -7.777 1 97.94 109 ILE B O 1
ATOM 2558 N N . LYS B 1 110 ? 7.617 -8.078 -6.008 1 96.25 110 LYS B N 1
ATOM 2559 C CA . LYS B 1 110 ? 7.887 -6.66 -6.227 1 96.25 110 LYS B CA 1
ATOM 2560 C C . LYS B 1 110 ? 8.016 -5.91 -4.906 1 96.25 110 LYS B C 1
ATOM 2562 O O . LYS B 1 110 ? 7.625 -6.426 -3.854 1 96.25 110 LYS B O 1
ATOM 2567 N N . PRO B 1 111 ? 8.609 -4.695 -4.906 1 95.44 111 PRO B N 1
ATOM 2568 C CA . PRO B 1 111 ? 8.648 -3.938 -3.652 1 95.44 111 PRO B CA 1
ATOM 2569 C C . PRO B 1 111 ? 7.254 -3.66 -3.09 1 95.44 111 PRO B C 1
ATOM 2571 O O . PRO B 1 111 ? 6.332 -3.338 -3.844 1 95.44 111 PRO B O 1
ATOM 2574 N N . ASN B 1 112 ? 7.105 -3.828 -1.821 1 96 112 ASN B N 1
ATOM 2575 C CA . ASN B 1 112 ? 5.852 -3.461 -1.17 1 96 112 ASN B CA 1
ATOM 2576 C C . ASN B 1 112 ? 5.832 -1.983 -0.789 1 96 112 ASN B C 1
ATOM 2578 O O . ASN B 1 112 ? 4.773 -1.352 -0.795 1 96 112 ASN B O 1
ATOM 2582 N N . TYR B 1 113 ? 6.98 -1.485 -0.328 1 95.31 113 TYR B N 1
ATOM 2583 C CA . TYR B 1 113 ? 7.141 -0.112 0.137 1 95.31 113 TYR B CA 1
ATOM 2584 C C . TYR B 1 113 ? 8.312 0.568 -0.564 1 95.31 113 TYR B C 1
ATOM 2586 O O . TYR B 1 113 ? 9.227 -0.101 -1.045 1 95.31 113 TYR B O 1
ATOM 2594 N N . PRO B 1 114 ? 8.359 1.873 -0.548 1 94.06 114 PRO B N 1
ATOM 2595 C CA . PRO B 1 114 ? 9.469 2.574 -1.209 1 94.06 114 PRO B CA 1
ATOM 2596 C C . PRO B 1 114 ? 10.625 2.871 -0.264 1 94.06 114 PRO B C 1
ATOM 2598 O O . PRO B 1 114 ? 10.477 2.781 0.957 1 94.06 114 PRO B O 1
ATOM 2601 N N . GLY B 1 115 ? 11.672 3.193 -0.885 1 94.19 115 GLY B N 1
ATOM 2602 C CA . GLY B 1 115 ? 12.789 3.854 -0.221 1 94.19 115 GLY B CA 1
ATOM 2603 C C . GLY B 1 115 ? 13.273 3.111 1.01 1 94.19 115 GLY B C 1
ATOM 2604 O O . GLY B 1 115 ? 13.68 1.953 0.92 1 94.19 115 GLY B O 1
ATOM 2605 N N . ARG B 1 116 ? 13.023 3.711 2.16 1 96.56 116 ARG B N 1
ATOM 2606 C CA . ARG B 1 116 ? 13.578 3.273 3.438 1 96.56 116 ARG B CA 1
ATOM 2607 C C . ARG B 1 116 ? 12.961 1.944 3.871 1 96.56 116 ARG B C 1
ATOM 2609 O O . ARG B 1 116 ? 13.469 1.296 4.793 1 96.56 116 ARG B O 1
ATOM 2616 N N . CYS B 1 117 ? 11.93 1.568 3.182 1 97.12 117 CYS B N 1
ATOM 2617 C CA . CYS B 1 117 ? 11.242 0.32 3.494 1 97.12 117 CYS B CA 1
ATOM 2618 C C . CYS B 1 117 ? 11.266 -0.63 2.303 1 97.12 117 CYS B C 1
ATOM 2620 O O . CYS B 1 117 ? 10.516 -1.606 2.268 1 97.12 117 CYS B O 1
ATOM 2622 N N . SER B 1 118 ? 12.109 -0.409 1.324 1 95.75 118 SER B N 1
ATOM 2623 C CA . SER B 1 118 ? 12.07 -1.104 0.041 1 95.75 118 SER B CA 1
ATOM 2624 C C . SER B 1 118 ? 12.664 -2.502 0.152 1 95.75 118 SER B C 1
ATOM 2626 O O . SER B 1 118 ? 12.547 -3.309 -0.773 1 95.75 118 SER B O 1
ATOM 2628 N N . HIS B 1 119 ? 13.289 -2.834 1.3 1 97.06 119 HIS B N 1
ATOM 2629 C CA . HIS B 1 119 ? 13.812 -4.18 1.506 1 97.06 119 HIS B CA 1
ATOM 2630 C C . HIS B 1 119 ? 12.688 -5.176 1.772 1 97.06 119 HIS B C 1
ATOM 2632 O O . HIS B 1 119 ? 12.922 -6.383 1.853 1 97.06 119 HIS B O 1
ATOM 2638 N N . ILE B 1 120 ? 11.477 -4.684 1.904 1 98.06 120 ILE B N 1
ATOM 2639 C CA . ILE B 1 120 ? 10.297 -5.52 2.104 1 98.06 120 ILE B CA 1
ATOM 2640 C C . ILE B 1 120 ? 9.555 -5.676 0.78 1 98.06 120 ILE B C 1
ATOM 2642 O O . ILE B 1 120 ? 9.133 -4.688 0.171 1 98.06 120 ILE B O 1
ATOM 2646 N N . CYS B 1 121 ? 9.367 -6.883 0.349 1 97.94 121 CYS B N 1
ATOM 2647 C CA . CYS B 1 121 ? 8.672 -7.109 -0.914 1 97.94 121 CYS B CA 1
ATOM 2648 C C . CYS B 1 121 ? 7.223 -7.512 -0.674 1 97.94 121 CYS B C 1
ATOM 2650 O O . CYS B 1 121 ? 6.824 -7.766 0.465 1 97.94 121 CYS B O 1
ATOM 2652 N N . ASN B 1 122 ? 6.469 -7.398 -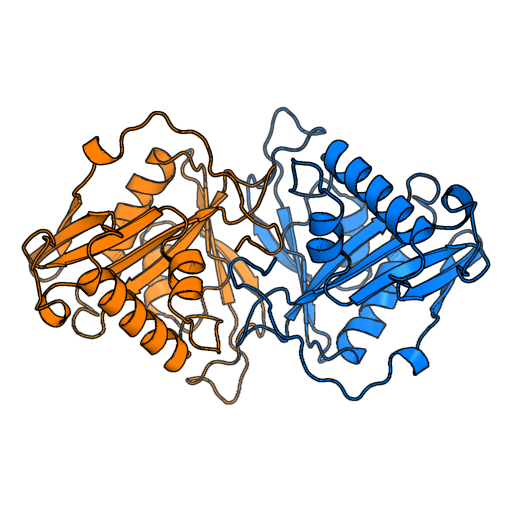1.712 1 97.31 122 ASN B N 1
ATOM 2653 C CA . ASN B 1 122 ? 5.133 -7.98 -1.837 1 97.31 122 ASN B CA 1
ATOM 2654 C C . ASN B 1 122 ? 5.129 -9.18 -2.777 1 97.31 122 ASN B C 1
ATOM 2656 O O . ASN B 1 122 ? 6.137 -9.469 -3.424 1 97.31 122 ASN B O 1
ATOM 2660 N N . GLY B 1 123 ? 4.047 -9.875 -2.779 1 97.44 123 GLY B N 1
ATOM 2661 C CA . GLY B 1 123 ? 3.811 -10.969 -3.711 1 97.44 123 GLY B CA 1
ATOM 2662 C C . GLY B 1 123 ? 2.344 -11.172 -4.035 1 97.44 123 GLY B C 1
ATOM 2663 O O . GLY B 1 123 ? 1.474 -10.867 -3.215 1 97.44 123 GLY B O 1
ATOM 2664 N N . GLY B 1 124 ? 2.1 -11.609 -5.133 1 97.25 124 GLY B N 1
ATOM 2665 C CA . GLY B 1 124 ? 0.798 -12.062 -5.594 1 97.25 124 GLY B CA 1
ATOM 2666 C C . GLY B 1 124 ? 0.847 -13.43 -6.258 1 97.25 124 GLY B C 1
ATOM 2667 O O . GLY B 1 124 ? 1.788 -13.734 -6.992 1 97.25 124 GLY B O 1
ATOM 2668 N N . PHE B 1 125 ? -0.157 -14.258 -5.977 1 98.19 125 PHE B N 1
ATOM 2669 C CA . PHE B 1 125 ? -0.146 -15.648 -6.422 1 98.19 125 PHE B CA 1
ATOM 2670 C C . PHE B 1 125 ? -1.472 -16.016 -7.074 1 98.19 125 PHE B C 1
ATOM 2672 O O . PHE B 1 125 ? -2.537 -15.625 -6.594 1 98.19 125 PHE B O 1
ATOM 2679 N N . PHE B 1 126 ? -1.351 -16.75 -8.133 1 97 126 PHE B N 1
ATOM 2680 C CA . PHE B 1 126 ? -2.514 -17.234 -8.859 1 97 126 PHE B CA 1
ATOM 2681 C C . PHE B 1 126 ? -2.336 -18.688 -9.25 1 97 126 PHE B C 1
ATOM 2683 O O . PHE B 1 126 ? -1.351 -19.062 -9.891 1 97 126 PHE B O 1
ATOM 2690 N N . VAL B 1 127 ? -3.232 -19.469 -8.797 1 97.88 127 VAL B N 1
ATOM 2691 C CA . VAL B 1 127 ? -3.289 -20.859 -9.242 1 97.88 127 VAL B CA 1
ATOM 2692 C C . VAL B 1 127 ? -4.402 -21.031 -10.281 1 97.88 127 VAL B C 1
ATOM 2694 O O . VAL B 1 127 ? -5.543 -20.625 -10.047 1 97.88 127 VAL B O 1
ATOM 2697 N N . MET B 1 128 ? -4.027 -21.656 -11.445 1 97.81 128 MET B N 1
ATOM 2698 C CA . MET B 1 128 ? -5.051 -21.891 -12.453 1 97.81 128 MET B CA 1
ATOM 2699 C C . MET B 1 128 ? -6.133 -22.828 -11.93 1 97.81 128 MET B C 1
ATOM 2701 O O . MET B 1 128 ? -5.836 -23.781 -11.203 1 97.81 128 MET B O 1
ATOM 2705 N N . GLU B 1 129 ? -7.344 -22.562 -12.328 1 94.44 129 GLU B N 1
ATOM 2706 C CA . GLU B 1 129 ? -8.531 -23.234 -11.789 1 94.44 129 GLU B CA 1
ATOM 2707 C C . GLU B 1 129 ? -8.406 -24.75 -11.891 1 94.44 129 GLU B C 1
ATOM 2709 O O . GLU B 1 129 ? -8.68 -25.453 -10.922 1 94.44 129 GLU B O 1
ATOM 2714 N N . HIS B 1 130 ? -7.91 -25.219 -12.969 1 92.81 130 HIS B N 1
ATOM 2715 C CA . HIS B 1 130 ? -7.887 -26.656 -13.211 1 92.81 130 HIS B CA 1
ATOM 2716 C C . HIS B 1 130 ? -6.75 -27.328 -12.445 1 92.81 130 HIS B C 1
ATOM 2718 O O . HIS B 1 130 ? -6.648 -28.562 -12.422 1 92.81 130 HIS B O 1
ATOM 2724 N N . PHE B 1 131 ? -5.93 -26.594 -11.812 1 96.69 131 PHE B N 1
ATOM 2725 C CA . PHE B 1 131 ? -4.785 -27.141 -11.102 1 96.69 131 PHE B CA 1
ATOM 2726 C C . PHE B 1 131 ? -4.883 -26.859 -9.602 1 96.69 131 PHE B C 1
ATOM 2728 O O . PHE B 1 131 ? -3.893 -26.969 -8.883 1 96.69 131 PHE B O 1
ATOM 2735 N N . ARG B 1 132 ? -6.047 -26.469 -9.109 1 94.94 132 ARG B N 1
ATOM 2736 C CA . ARG B 1 132 ? -6.238 -26.203 -7.691 1 94.94 132 ARG B CA 1
ATOM 2737 C C . ARG B 1 132 ? -6.391 -27.5 -6.898 1 94.94 132 ARG B C 1
ATOM 2739 O O . ARG B 1 132 ? -6.836 -28.516 -7.438 1 94.94 132 ARG B O 1
ATOM 2746 N N . GLY B 1 133 ? -5.969 -27.453 -5.648 1 94.69 133 GLY B N 1
ATOM 2747 C CA . GLY B 1 133 ? -6.172 -28.578 -4.75 1 94.69 133 GLY B CA 1
ATOM 2748 C C . GLY B 1 133 ? -5.078 -29.625 -4.844 1 94.69 133 GLY B C 1
ATOM 2749 O O . GLY B 1 133 ? -5.137 -30.656 -4.168 1 94.69 133 GLY B O 1
ATOM 2750 N N . ILE B 1 134 ? -4.07 -29.344 -5.633 1 96.19 134 ILE B N 1
ATOM 2751 C CA . ILE B 1 134 ? -3.068 -30.391 -5.805 1 96.19 134 ILE B CA 1
ATOM 2752 C C . ILE B 1 134 ? -1.703 -29.875 -5.348 1 96.19 134 ILE B C 1
ATOM 2754 O O . ILE B 1 134 ? -0.674 -30.484 -5.645 1 96.19 134 ILE B O 1
ATOM 2758 N N . GLY B 1 135 ? -1.656 -28.719 -4.691 1 97.06 135 GLY B N 1
ATOM 2759 C CA . GLY B 1 135 ? -0.427 -28.281 -4.047 1 97.06 135 GLY B CA 1
ATOM 2760 C C . GLY B 1 135 ? 0.323 -27.234 -4.836 1 97.06 135 GLY B C 1
ATOM 2761 O O . GLY B 1 135 ? 1.437 -26.844 -4.473 1 97.06 135 GLY B O 1
ATOM 2762 N N . VAL B 1 136 ? -0.224 -26.688 -5.887 1 98.38 136 VAL B N 1
ATOM 2763 C CA . VAL B 1 136 ? 0.433 -25.688 -6.727 1 98.38 136 VAL B CA 1
ATOM 2764 C C . VAL B 1 136 ? 0.734 -24.438 -5.906 1 98.38 136 VAL B C 1
ATOM 2766 O O . VAL B 1 136 ? 1.835 -23.891 -5.984 1 98.38 136 VAL B O 1
ATOM 2769 N N . GLY B 1 137 ? -0.232 -24 -5.105 1 98.19 137 GLY B N 1
ATOM 2770 C CA . GLY B 1 137 ? -0.038 -22.828 -4.266 1 98.19 137 GLY B CA 1
ATOM 2771 C C . GLY B 1 137 ? 1.133 -22.969 -3.309 1 98.19 137 GLY B C 1
ATOM 2772 O O . GLY B 1 137 ? 1.976 -22.078 -3.217 1 98.19 137 GLY B O 1
ATOM 2773 N N . ILE B 1 138 ? 1.204 -24.062 -2.672 1 98.06 138 ILE B N 1
ATOM 2774 C CA . ILE B 1 138 ? 2.281 -24.328 -1.724 1 98.06 138 ILE B CA 1
ATOM 2775 C C . ILE B 1 138 ? 3.619 -24.359 -2.459 1 98.06 138 ILE B C 1
ATOM 2777 O O . ILE B 1 138 ? 4.617 -23.828 -1.972 1 98.06 138 ILE B O 1
ATOM 2781 N N . ALA B 1 139 ? 3.643 -25.016 -3.598 1 98.56 139 ALA B N 1
ATOM 2782 C CA . ALA B 1 139 ? 4.863 -25.109 -4.395 1 98.56 139 ALA B CA 1
ATOM 2783 C C . ALA B 1 139 ? 5.371 -23.719 -4.777 1 98.56 139 ALA B C 1
ATOM 2785 O O . ALA B 1 139 ? 6.566 -23.438 -4.672 1 98.56 139 ALA B O 1
ATOM 2786 N N . MET B 1 140 ? 4.473 -22.859 -5.238 1 98.81 140 MET B N 1
ATOM 2787 C CA . MET B 1 140 ? 4.852 -21.5 -5.594 1 98.81 140 MET B CA 1
ATOM 2788 C C . MET B 1 140 ? 5.309 -20.719 -4.359 1 98.81 140 MET B C 1
ATOM 2790 O O . MET B 1 140 ? 6.273 -19.969 -4.426 1 98.81 140 MET B O 1
ATOM 2794 N N . GLY B 1 141 ? 4.609 -20.891 -3.256 1 98.75 141 GLY B N 1
ATOM 2795 C CA . GLY B 1 141 ? 5.027 -20.25 -2.014 1 98.75 141 GLY B CA 1
ATOM 2796 C C . GLY B 1 141 ? 6.418 -20.672 -1.575 1 98.75 141 GLY B C 1
ATOM 2797 O O . GLY B 1 141 ? 7.203 -19.844 -1.105 1 98.75 141 GLY B O 1
ATOM 2798 N N . GLU B 1 142 ? 6.711 -21.969 -1.67 1 98.75 142 GLU B N 1
ATOM 2799 C CA . GLU B 1 142 ? 8.047 -22.453 -1.346 1 98.75 142 GLU B CA 1
ATOM 2800 C C . GLU B 1 142 ? 9.102 -21.828 -2.25 1 98.75 142 GLU B C 1
ATOM 2802 O O . GLU B 1 142 ? 10.188 -21.469 -1.788 1 98.75 142 GLU B O 1
ATOM 2807 N N . ALA B 1 143 ? 8.82 -21.75 -3.502 1 98.81 143 ALA B N 1
ATOM 2808 C CA . ALA B 1 143 ? 9.734 -21.109 -4.434 1 98.81 143 ALA B CA 1
ATOM 2809 C C . ALA B 1 143 ? 9.922 -19.625 -4.078 1 98.81 143 ALA B C 1
ATOM 2811 O O . ALA B 1 143 ? 11.039 -19.109 -4.152 1 98.81 143 ALA B O 1
ATOM 2812 N N . PHE B 1 144 ? 8.812 -19 -3.715 1 98.81 144 PHE B N 1
ATOM 2813 C CA . PHE B 1 144 ? 8.844 -17.609 -3.264 1 98.81 144 PHE B CA 1
ATOM 2814 C C . PHE B 1 144 ? 9.859 -17.422 -2.146 1 98.81 144 PHE B C 1
ATOM 2816 O O . PHE B 1 144 ? 10.672 -16.5 -2.182 1 98.81 144 PHE B O 1
ATOM 2823 N N . LYS B 1 145 ? 9.938 -18.297 -1.213 1 98.62 145 LYS B N 1
ATOM 2824 C CA . LYS B 1 145 ? 10.828 -18.203 -0.059 1 98.62 145 LYS B CA 1
ATOM 2825 C C . LYS B 1 145 ? 12.289 -18.328 -0.478 1 98.62 145 LYS B C 1
ATOM 2827 O O . LYS B 1 145 ? 13.18 -17.812 0.193 1 98.62 145 LYS B O 1
ATOM 2832 N N . ILE B 1 146 ? 12.508 -19.047 -1.575 1 98.25 146 ILE B N 1
ATOM 2833 C CA . ILE B 1 146 ? 13.859 -19.203 -2.098 1 98.25 146 ILE B CA 1
ATOM 2834 C C . ILE B 1 146 ? 14.242 -17.969 -2.912 1 98.25 146 ILE B C 1
ATOM 2836 O O . ILE B 1 146 ? 15.367 -17.453 -2.791 1 98.25 146 ILE B O 1
ATOM 2840 N N . LEU B 1 147 ? 13.336 -17.422 -3.668 1 98.44 147 LEU B N 1
ATOM 2841 C CA . LEU B 1 147 ? 13.617 -16.391 -4.652 1 98.44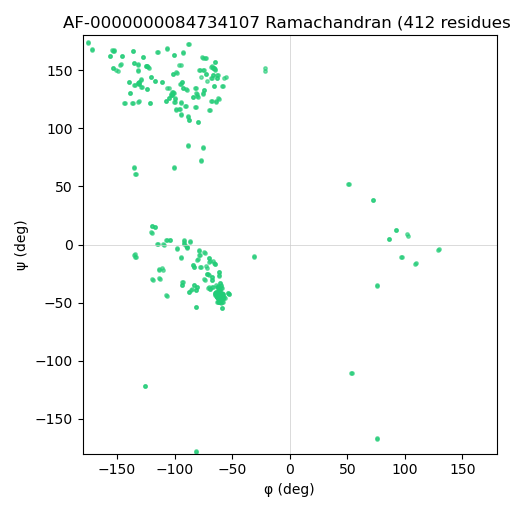 147 LEU B CA 1
ATOM 2842 C C . LEU B 1 147 ? 13.727 -15.023 -3.984 1 98.44 147 LEU B C 1
ATOM 2844 O O . LEU B 1 147 ? 14.547 -14.195 -4.398 1 98.44 147 LEU B O 1
ATOM 2848 N N . VAL B 1 148 ? 12.922 -14.742 -2.947 1 98.44 148 VAL B N 1
ATOM 2849 C CA . VAL B 1 148 ? 12.828 -13.422 -2.33 1 98.44 148 VAL B CA 1
ATOM 2850 C C . VAL B 1 148 ? 14.195 -12.992 -1.803 1 98.44 148 VAL B C 1
ATOM 2852 O O . VAL B 1 148 ? 14.719 -11.953 -2.195 1 98.44 148 VAL B O 1
ATOM 2855 N N . PRO B 1 149 ? 14.875 -13.805 -0.944 1 97.69 149 PRO B N 1
ATOM 2856 C CA . PRO B 1 149 ? 16.203 -13.375 -0.484 1 97.69 149 PRO B CA 1
ATOM 2857 C C . PRO B 1 149 ? 17.234 -13.359 -1.604 1 97.69 149 PRO B C 1
ATOM 2859 O O . PRO B 1 149 ? 18.172 -12.547 -1.579 1 97.69 149 PRO B O 1
ATOM 2862 N N . ALA B 1 150 ? 17.094 -14.25 -2.615 1 97.75 150 ALA B N 1
ATOM 2863 C CA . ALA B 1 150 ? 18.016 -14.273 -3.742 1 97.75 150 ALA B CA 1
ATOM 2864 C C . ALA B 1 150 ? 17.953 -12.961 -4.527 1 97.75 150 ALA B C 1
ATOM 2866 O O . ALA B 1 150 ? 18.969 -12.5 -5.047 1 97.75 150 ALA B O 1
ATOM 2867 N N . ILE B 1 151 ? 16.797 -12.406 -4.641 1 97.31 151 ILE B N 1
ATOM 2868 C CA . ILE B 1 151 ? 16.609 -11.156 -5.363 1 97.31 151 ILE B CA 1
ATOM 2869 C C . ILE B 1 151 ? 17.172 -10 -4.539 1 97.31 151 ILE B C 1
ATOM 2871 O O . ILE B 1 151 ? 17.531 -8.961 -5.09 1 97.31 151 ILE B O 1
ATOM 2875 N N . GLY B 1 152 ? 17.125 -10.125 -3.203 1 97.12 152 GLY B N 1
ATOM 2876 C CA . GLY B 1 152 ? 17.766 -9.117 -2.371 1 97.12 152 GLY B CA 1
ATOM 2877 C C . GLY B 1 152 ? 16.859 -8.586 -1.275 1 97.12 152 GLY B C 1
ATOM 2878 O O . GLY B 1 152 ? 17.297 -7.785 -0.444 1 97.12 152 GLY B O 1
ATOM 2879 N N . TYR B 1 153 ? 15.641 -9.023 -1.275 1 98.19 153 TYR B N 1
ATOM 2880 C CA . TYR B 1 153 ? 14.719 -8.57 -0.238 1 98.19 153 TYR B CA 1
ATOM 2881 C C . TYR B 1 153 ? 15.039 -9.234 1.099 1 98.19 153 TYR B C 1
ATOM 2883 O O . TYR B 1 153 ? 15.625 -10.32 1.138 1 98.19 153 TYR B O 1
ATOM 2891 N N . LYS B 1 154 ? 14.531 -8.578 2.176 1 98 154 LYS B N 1
ATOM 2892 C CA . LYS B 1 154 ? 14.812 -9.094 3.512 1 98 154 LYS B CA 1
ATOM 2893 C C . LYS B 1 154 ? 13.547 -9.602 4.184 1 98 154 LYS B C 1
ATOM 2895 O O . LYS B 1 154 ? 13.609 -10.336 5.172 1 98 154 LYS B O 1
ATOM 2900 N N . ALA B 1 155 ? 12.422 -9.141 3.73 1 98.75 155 ALA B N 1
ATOM 2901 C CA . ALA B 1 155 ? 11.133 -9.547 4.273 1 98.75 155 ALA B CA 1
ATOM 2902 C C . ALA B 1 155 ? 10.031 -9.398 3.229 1 98.75 155 ALA B C 1
ATOM 2904 O O . ALA B 1 155 ? 10.25 -8.828 2.156 1 98.75 155 ALA B O 1
ATOM 2905 N N . SER B 1 156 ? 8.938 -9.961 3.539 1 98.75 156 SER B N 1
ATOM 2906 C CA . SER B 1 156 ? 7.758 -9.773 2.703 1 98.75 156 SER B CA 1
ATOM 2907 C C . SER B 1 156 ? 6.535 -9.422 3.543 1 98.75 156 SER B C 1
ATOM 2909 O O . SER B 1 156 ? 6.449 -9.805 4.711 1 98.75 156 SER B O 1
ATOM 2911 N N . VAL B 1 157 ? 5.664 -8.664 2.947 1 98.75 157 VAL B N 1
ATOM 2912 C CA . VAL B 1 157 ? 4.355 -8.352 3.514 1 98.75 157 VAL B CA 1
ATOM 2913 C C . VAL B 1 157 ? 3.27 -8.578 2.465 1 98.75 157 VAL B C 1
ATOM 2915 O O . VAL B 1 157 ? 3.367 -8.078 1.343 1 98.75 157 VAL B O 1
ATOM 2918 N N . PHE B 1 158 ? 2.318 -9.398 2.756 1 98.56 158 PHE B N 1
ATOM 2919 C CA . PHE B 1 158 ? 1.061 -9.469 2.021 1 98.56 158 PHE B CA 1
ATOM 2920 C C . PHE B 1 158 ? -0.013 -8.633 2.707 1 98.56 158 PHE B C 1
ATOM 2922 O O . PHE B 1 158 ? -0.484 -8.984 3.791 1 98.56 158 PHE B O 1
ATOM 2929 N N . ASN B 1 159 ? -0.489 -7.621 2.066 1 97.31 159 ASN B N 1
ATOM 2930 C CA . ASN B 1 159 ? -1.258 -6.562 2.713 1 97.31 159 ASN B CA 1
ATOM 2931 C C . ASN B 1 159 ? -2.727 -6.949 2.867 1 97.31 159 ASN B C 1
ATOM 2933 O O . ASN B 1 159 ? -3.4 -6.492 3.791 1 97.31 159 ASN B O 1
ATOM 2937 N N . LEU B 1 160 ? -3.215 -7.68 1.87 1 97.69 160 LEU B N 1
ATOM 2938 C CA . LEU B 1 160 ? -4.656 -7.895 1.791 1 97.69 160 LEU B CA 1
ATOM 2939 C C . LEU B 1 160 ? -4.973 -9.359 1.488 1 97.69 160 LEU B C 1
ATOM 2941 O O . LEU B 1 160 ? -5.535 -9.672 0.437 1 97.69 160 LEU B O 1
ATOM 2945 N N . VAL B 1 161 ? -4.664 -10.227 2.43 1 98.75 161 VAL B N 1
ATOM 2946 C CA . VAL B 1 161 ? -5.16 -11.594 2.324 1 98.75 161 VAL B CA 1
ATOM 2947 C C . VAL B 1 161 ? -6.543 -11.688 2.965 1 98.75 161 VAL B C 1
ATOM 2949 O O . VAL B 1 161 ? -6.672 -11.641 4.191 1 98.75 161 VAL B O 1
ATOM 2952 N N . PHE B 1 162 ? -7.555 -11.812 2.09 1 98.69 162 PHE B N 1
ATOM 2953 C CA . PHE B 1 162 ? -8.914 -11.812 2.629 1 98.69 162 PHE B CA 1
ATOM 2954 C C . PHE B 1 162 ? -9.148 -13.039 3.494 1 98.69 162 PHE B C 1
ATOM 2956 O O . PHE B 1 162 ? -8.734 -14.148 3.141 1 98.69 162 PHE B O 1
ATOM 2963 N N . GLU B 1 163 ? -9.773 -12.82 4.625 1 98.5 163 GLU B N 1
ATOM 2964 C CA . GLU B 1 163 ? -9.883 -13.859 5.645 1 98.5 163 GLU B CA 1
ATOM 2965 C C . GLU B 1 163 ? -10.641 -15.078 5.113 1 98.5 163 GLU B C 1
ATOM 2967 O O . GLU B 1 163 ? -10.406 -16.203 5.559 1 98.5 163 GLU B O 1
ATOM 2972 N N . ASN B 1 164 ? -11.523 -14.883 4.133 1 97.75 164 ASN B N 1
ATOM 2973 C CA . ASN B 1 164 ? -12.305 -16.016 3.619 1 97.75 164 ASN B CA 1
ATOM 2974 C C . ASN B 1 164 ? -11.578 -16.719 2.471 1 97.75 164 ASN B C 1
ATOM 2976 O O . ASN B 1 164 ? -12.141 -17.609 1.841 1 97.75 164 ASN B O 1
ATOM 2980 N N . ASN B 1 165 ? -10.422 -16.219 2.078 1 97.38 165 ASN B N 1
ATOM 2981 C CA . ASN B 1 165 ? -9.539 -17.016 1.228 1 97.38 165 ASN B CA 1
ATOM 2982 C C . ASN B 1 165 ? -8.797 -18.078 2.025 1 97.38 165 ASN B C 1
ATOM 2984 O O . ASN B 1 165 ? -7.594 -17.969 2.26 1 97.38 165 ASN B O 1
ATOM 2988 N N . VAL B 1 166 ? -9.492 -19.047 2.418 1 97.25 166 VAL B N 1
ATOM 2989 C CA . VAL B 1 166 ? -9.039 -20.047 3.383 1 97.25 166 VAL B CA 1
ATOM 2990 C C . VAL B 1 166 ? -7.805 -20.766 2.846 1 97.25 166 VAL B C 1
ATOM 2992 O O . VAL B 1 166 ? -6.883 -21.078 3.604 1 97.25 166 VAL B O 1
ATOM 2995 N N . ALA B 1 167 ? -7.82 -21.031 1.582 1 96.25 167 ALA B N 1
ATOM 2996 C CA . ALA B 1 167 ? -6.695 -21.734 0.968 1 96.25 167 ALA B CA 1
ATOM 2997 C C . ALA B 1 167 ? -5.406 -20.922 1.105 1 96.25 167 ALA B C 1
ATOM 2999 O O . ALA B 1 167 ? -4.375 -21.453 1.521 1 96.25 167 ALA B O 1
ATOM 3000 N N . SER B 1 168 ? -5.449 -19.625 0.754 1 97.44 168 SER B N 1
ATOM 3001 C CA . SER B 1 168 ? -4.285 -18.766 0.857 1 97.44 168 SER B CA 1
ATOM 3002 C C . SER B 1 168 ? -3.811 -18.641 2.303 1 97.44 168 SER B C 1
ATOM 3004 O O . SER B 1 168 ? -2.615 -18.734 2.582 1 97.44 168 SER B O 1
ATOM 3006 N N . VAL B 1 169 ? -4.727 -18.422 3.219 1 98.62 169 VAL B N 1
ATOM 3007 C CA . VAL B 1 169 ? -4.398 -18.281 4.633 1 98.62 169 VAL B CA 1
ATOM 3008 C C . VAL B 1 169 ? -3.666 -19.531 5.109 1 98.62 169 VAL B C 1
ATOM 3010 O O . VAL B 1 169 ? -2.633 -19.453 5.777 1 98.62 169 VAL B O 1
ATOM 3013 N N . ALA B 1 170 ? -4.176 -20.688 4.734 1 98.19 170 ALA B N 1
ATOM 3014 C CA . ALA B 1 170 ? -3.582 -21.953 5.145 1 98.19 170 ALA B CA 1
ATOM 3015 C C . ALA B 1 170 ? -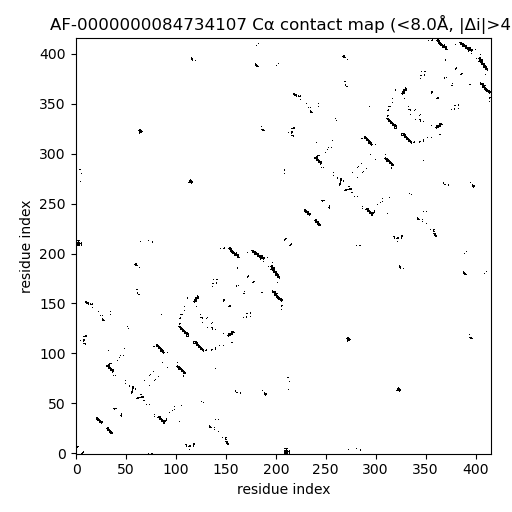2.164 -22.094 4.598 1 98.19 170 ALA B C 1
ATOM 3017 O O . ALA B 1 170 ? -1.269 -22.578 5.293 1 98.19 170 ALA B O 1
ATOM 3018 N N . ILE B 1 171 ? -1.956 -21.719 3.402 1 98.06 171 ILE B N 1
ATOM 3019 C CA . ILE B 1 171 ? -0.657 -21.828 2.75 1 98.06 171 ILE B CA 1
ATOM 3020 C C . ILE B 1 171 ? 0.372 -20.984 3.504 1 98.06 171 ILE B C 1
ATOM 3022 O O . ILE B 1 171 ? 1.459 -21.469 3.828 1 9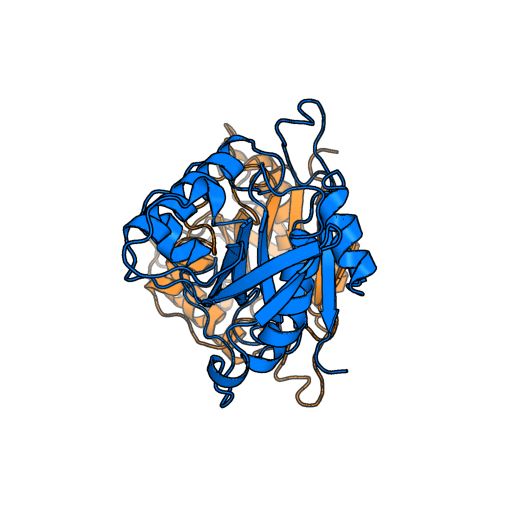8.06 171 ILE B O 1
ATOM 3026 N N . TRP B 1 172 ? 0.03 -19.719 3.779 1 98.69 172 TRP B N 1
ATOM 3027 C CA . TRP B 1 172 ? 1 -18.797 4.379 1 98.69 172 TRP B CA 1
ATOM 3028 C C . TRP B 1 172 ? 1.31 -19.203 5.816 1 98.69 172 TRP B C 1
ATOM 3030 O O . TRP B 1 172 ? 2.463 -19.156 6.25 1 98.69 172 TRP B O 1
ATOM 3040 N N . LYS B 1 173 ? 0.301 -19.656 6.527 1 98.56 173 LYS B N 1
ATOM 3041 C CA . LYS B 1 173 ? 0.548 -20.203 7.863 1 98.56 173 LYS B CA 1
ATOM 3042 C C . LYS B 1 173 ? 1.457 -21.422 7.801 1 98.56 173 LYS B C 1
ATOM 3044 O O . LYS B 1 173 ? 2.428 -21.516 8.555 1 98.56 173 LYS B O 1
ATOM 3049 N N . LYS B 1 174 ? 1.147 -22.328 6.902 1 98.25 174 LYS B N 1
ATOM 3050 C CA . LYS B 1 174 ? 1.922 -23.562 6.75 1 98.25 174 LYS B CA 1
ATOM 3051 C C . LYS B 1 174 ? 3.379 -23.25 6.414 1 98.25 174 LYS B C 1
ATOM 3053 O O . LYS B 1 174 ? 4.285 -23.953 6.871 1 98.25 174 LYS B O 1
ATOM 3058 N N . LEU B 1 175 ? 3.58 -22.234 5.625 1 98.5 175 LEU B N 1
ATOM 3059 C CA . LEU B 1 175 ? 4.922 -21.906 5.152 1 98.5 175 LEU B CA 1
ATOM 3060 C C . LEU B 1 175 ? 5.648 -21.016 6.156 1 98.5 175 LEU B C 1
ATOM 3062 O O . LEU B 1 175 ? 6.75 -20.547 5.883 1 98.5 175 LEU B O 1
ATOM 3066 N N . GLY B 1 176 ? 5.031 -20.719 7.266 1 98.44 176 GLY B N 1
ATOM 3067 C CA . GLY B 1 176 ? 5.711 -20.047 8.367 1 98.44 176 GLY B CA 1
ATOM 3068 C C . GLY B 1 176 ? 5.574 -18.531 8.312 1 98.44 176 GLY B C 1
ATOM 3069 O O . GLY B 1 176 ? 6.332 -17.828 8.977 1 98.44 176 GLY B O 1
ATOM 3070 N N . PHE B 1 177 ? 4.715 -18.031 7.512 1 98.81 177 PHE B N 1
ATOM 3071 C CA . PHE B 1 177 ? 4.414 -16.609 7.562 1 98.81 177 PHE B CA 1
ATOM 3072 C C . PHE B 1 177 ? 3.596 -16.266 8.797 1 98.81 177 PHE B C 1
ATOM 3074 O O . PHE B 1 177 ? 2.744 -17.047 9.219 1 98.81 177 PHE B O 1
ATOM 3081 N N . GLU B 1 178 ? 3.828 -15.094 9.312 1 98.75 178 GLU B N 1
ATOM 3082 C CA . GLU B 1 178 ? 3.15 -14.656 10.531 1 98.75 178 GLU B CA 1
ATOM 3083 C C . GLU B 1 178 ? 2.025 -13.672 10.211 1 98.75 178 GLU B C 1
ATOM 3085 O O . GLU B 1 178 ? 2.221 -12.719 9.453 1 98.75 178 GLU B O 1
ATOM 3090 N N . GLN B 1 179 ? 0.865 -13.93 10.719 1 98.88 179 GLN B N 1
ATOM 3091 C CA . GLN B 1 179 ? -0.177 -12.914 10.672 1 98.88 179 GLN B CA 1
ATOM 3092 C C . GLN B 1 179 ? 0.155 -11.742 11.586 1 98.88 179 GLN B C 1
ATOM 3094 O O . GLN B 1 179 ? 0.103 -11.867 12.812 1 98.88 179 GLN B O 1
ATOM 3099 N N . VAL B 1 180 ? 0.365 -10.57 11.047 1 98.88 180 VAL B N 1
ATOM 3100 C CA . VAL B 1 180 ? 0.875 -9.469 11.859 1 98.88 180 VAL B CA 1
ATOM 3101 C C . VAL B 1 180 ? -0.173 -8.367 11.945 1 98.88 180 VAL B C 1
ATOM 3103 O O . VAL B 1 180 ? 0.064 -7.324 12.57 1 98.88 180 VAL B O 1
ATOM 3106 N N . GLY B 1 181 ? -1.32 -8.586 11.312 1 98.81 181 GLY B N 1
ATOM 3107 C CA . GLY B 1 181 ? -2.373 -7.586 11.367 1 98.81 181 GLY B CA 1
ATOM 3108 C C . GLY B 1 181 ? -3.682 -8.062 10.766 1 98.81 181 GLY B C 1
ATOM 3109 O O . GLY B 1 181 ? -3.744 -9.141 10.18 1 98.81 181 GLY B O 1
ATOM 3110 N N . ARG B 1 182 ? -4.699 -7.352 10.977 1 98.88 182 ARG B N 1
ATOM 3111 C CA . ARG B 1 182 ? -6.039 -7.547 10.43 1 98.88 182 ARG B CA 1
ATOM 3112 C C . ARG B 1 182 ? -6.711 -6.211 10.133 1 98.88 182 ARG B C 1
ATOM 3114 O O . ARG B 1 182 ? -6.816 -5.355 11.016 1 98.88 182 ARG B O 1
ATOM 3121 N N . ILE B 1 183 ? -7.098 -5.973 8.938 1 98.88 183 ILE B N 1
ATOM 3122 C CA . ILE B 1 183 ? -7.879 -4.805 8.547 1 98.88 183 ILE B CA 1
ATOM 3123 C C . ILE B 1 183 ? -9.367 -5.152 8.555 1 98.88 183 ILE B C 1
ATOM 3125 O O . ILE B 1 183 ? -9.836 -5.938 7.727 1 98.88 183 ILE B O 1
ATOM 3129 N N . PRO B 1 184 ? -10.102 -4.578 9.453 1 98.62 184 PRO B N 1
ATOM 3130 C CA . PRO B 1 184 ? -11.539 -4.867 9.477 1 98.62 184 PRO B CA 1
ATOM 3131 C C . PRO B 1 184 ? -12.266 -4.332 8.242 1 98.62 184 PRO B C 1
ATOM 3133 O O . PRO B 1 184 ? -11.883 -3.287 7.707 1 98.62 184 PRO B O 1
ATOM 3136 N N . LYS B 1 185 ? -13.297 -5.066 7.797 1 98.38 185 LYS B N 1
ATOM 3137 C CA . LYS B 1 185 ? -14.219 -4.59 6.77 1 98.38 185 LYS B CA 1
ATOM 3138 C C . LYS B 1 185 ? -13.461 -4.074 5.547 1 98.38 185 LYS B C 1
ATOM 3140 O O . LYS B 1 185 ? -13.742 -2.982 5.055 1 98.38 185 LYS B O 1
ATOM 3145 N N . ALA B 1 186 ? -12.562 -4.91 5.027 1 98.56 186 ALA B N 1
ATOM 3146 C CA . ALA B 1 186 ? -11.586 -4.465 4.039 1 98.56 186 ALA B CA 1
ATOM 3147 C C . ALA B 1 186 ? -12.148 -4.578 2.623 1 98.56 186 ALA B C 1
ATOM 3149 O O . ALA B 1 186 ? -11.875 -3.729 1.771 1 98.56 186 ALA B O 1
ATOM 3150 N N . GLY B 1 187 ? -12.836 -5.625 2.381 1 98.06 187 GLY B N 1
ATOM 3151 C CA . GLY B 1 187 ? -13.125 -5.883 0.979 1 98.06 187 GLY B CA 1
ATOM 3152 C C . GLY B 1 187 ? -14.594 -6.129 0.706 1 98.06 187 GLY B C 1
ATOM 3153 O O . GLY B 1 187 ? -15.258 -6.852 1.451 1 98.06 187 GLY B O 1
ATOM 3154 N N . ARG B 1 188 ? -15.148 -5.527 -0.355 1 97.5 188 ARG B N 1
ATOM 3155 C CA . ARG B 1 188 ? -16.453 -5.828 -0.93 1 97.5 188 ARG B CA 1
ATOM 3156 C C . ARG B 1 188 ? -16.359 -6.93 -1.978 1 97.5 188 ARG B C 1
ATOM 3158 O O . ARG B 1 188 ? -16.406 -6.66 -3.18 1 97.5 188 ARG B O 1
ATOM 3165 N N . LEU B 1 189 ? -16.391 -8.172 -1.564 1 98.12 189 LEU B N 1
ATOM 3166 C CA . LEU B 1 189 ? -16.125 -9.297 -2.453 1 98.12 189 LEU B CA 1
ATOM 3167 C C . LEU B 1 189 ? -17.422 -9.867 -3.021 1 98.12 189 LEU B C 1
ATOM 3169 O O . LEU B 1 189 ? -18.469 -9.805 -2.377 1 98.12 189 LEU B O 1
ATOM 3173 N N . ARG B 1 190 ? -17.359 -10.492 -4.164 1 97 190 ARG B N 1
ATOM 3174 C CA . ARG B 1 190 ? -18.531 -11.016 -4.855 1 97 190 ARG B CA 1
ATOM 3175 C C . ARG B 1 190 ? -19.094 -12.234 -4.137 1 97 190 ARG B C 1
ATOM 3177 O O . ARG B 1 190 ? -20.297 -12.516 -4.215 1 97 190 ARG B O 1
ATOM 3184 N N . ASN B 1 191 ? -18.281 -12.938 -3.402 1 95.06 191 ASN B N 1
ATOM 3185 C CA . ASN B 1 191 ? -18.75 -14.125 -2.697 1 95.06 191 ASN B CA 1
ATOM 3186 C C . ASN B 1 191 ? -19.281 -13.781 -1.309 1 95.06 191 ASN B C 1
ATOM 3188 O O . ASN B 1 191 ? -19.625 -14.68 -0.536 1 95.06 191 ASN B O 1
ATOM 3192 N N . SER B 1 192 ? -19.219 -12.586 -0.877 1 95 192 SER B N 1
ATOM 3193 C CA . SER B 1 192 ? -19.766 -12.078 0.376 1 95 192 SER B CA 1
ATOM 3194 C C . SER B 1 192 ? -20.531 -10.773 0.158 1 95 192 SER B C 1
ATOM 3196 O O . SER B 1 192 ? -20.156 -9.734 0.709 1 95 192 SER B O 1
ATOM 3198 N N . PRO B 1 193 ? -21.547 -10.766 -0.613 1 91.38 193 PRO B N 1
ATOM 3199 C CA . PRO B 1 193 ? -22.219 -9.539 -1.044 1 91.38 193 PRO B CA 1
ATOM 3200 C C . PRO B 1 193 ? -22.875 -8.781 0.114 1 91.38 193 PRO B C 1
ATOM 3202 O O . PRO B 1 193 ? -23.141 -7.582 0.004 1 91.38 193 PRO B O 1
ATOM 3205 N N . ASP B 1 194 ? -23.078 -9.406 1.253 1 92.62 194 ASP B N 1
ATOM 3206 C CA . ASP B 1 194 ? -23.828 -8.766 2.326 1 92.62 194 ASP B CA 1
ATOM 3207 C C . ASP B 1 194 ? -22.891 -8.273 3.432 1 92.62 194 ASP B C 1
ATOM 3209 O O . ASP B 1 194 ? -23.359 -7.848 4.492 1 92.62 194 ASP B O 1
ATOM 3213 N N . LYS B 1 195 ? -21.672 -8.438 3.184 1 95.25 195 LYS B N 1
ATOM 3214 C CA . LYS B 1 195 ? -20.766 -7.996 4.238 1 95.25 195 LYS B CA 1
ATOM 3215 C C . LYS B 1 195 ? -19.391 -7.621 3.668 1 95.25 195 LYS B C 1
ATOM 3217 O O . LYS B 1 195 ? -19 -8.125 2.613 1 95.25 195 LYS B O 1
ATOM 3222 N N . LEU B 1 196 ? -18.734 -6.711 4.352 1 97.62 196 LEU B N 1
ATOM 3223 C CA . LEU B 1 196 ? -17.328 -6.43 4.074 1 97.62 196 LEU B CA 1
ATOM 3224 C C . LEU B 1 196 ? -16.422 -7.457 4.746 1 97.62 196 LEU B C 1
ATOM 3226 O O . LEU B 1 196 ? -16.578 -7.754 5.93 1 97.62 196 LEU B O 1
ATOM 3230 N N . VAL B 1 197 ? -15.508 -8 3.977 1 98.62 197 VAL B N 1
ATOM 3231 C CA . VAL B 1 197 ? -14.656 -9.086 4.461 1 98.62 197 VAL B CA 1
ATOM 3232 C C . VAL B 1 197 ? -13.359 -8.508 5.031 1 98.62 197 VAL B C 1
ATOM 3234 O O . VAL B 1 197 ? -12.758 -7.613 4.434 1 98.62 197 VAL B O 1
ATOM 3237 N N . ASP B 1 198 ? -12.945 -8.992 6.191 1 98.81 198 ASP B N 1
ATOM 3238 C CA . ASP B 1 198 ? -11.672 -8.586 6.785 1 98.81 198 ASP B CA 1
ATOM 3239 C C . ASP B 1 198 ? -10.492 -9.07 5.941 1 98.81 198 ASP B C 1
ATOM 3241 O O . ASP B 1 198 ? -10.602 -10.078 5.238 1 98.81 198 ASP B O 1
ATOM 3245 N N . ALA B 1 199 ? -9.414 -8.359 5.996 1 98.88 199 ALA B N 1
ATOM 3246 C CA . ALA B 1 199 ? -8.164 -8.773 5.363 1 98.88 199 ALA B CA 1
ATOM 3247 C C . ALA B 1 199 ? -7.066 -8.977 6.398 1 98.88 199 ALA B C 1
ATOM 3249 O O . ALA B 1 199 ? -6.949 -8.203 7.352 1 98.88 199 ALA B O 1
ATOM 3250 N N . LEU B 1 200 ? -6.312 -9.953 6.188 1 98.94 200 LEU B N 1
ATOM 3251 C CA . LEU B 1 200 ? -5.184 -10.281 7.051 1 98.94 200 LEU B CA 1
ATOM 3252 C C . LEU B 1 200 ? -3.871 -9.812 6.43 1 98.94 200 LEU B C 1
ATOM 3254 O O . LEU B 1 200 ? -3.727 -9.805 5.203 1 98.94 200 LEU B O 1
ATOM 3258 N N . ILE B 1 201 ? -2.98 -9.438 7.297 1 98.88 201 ILE B N 1
ATOM 3259 C CA . ILE B 1 201 ? -1.636 -9.062 6.875 1 98.88 201 ILE B CA 1
ATOM 3260 C C . ILE B 1 201 ? -0.643 -10.148 7.281 1 98.88 201 ILE B C 1
ATOM 3262 O O . ILE B 1 201 ? -0.538 -10.484 8.461 1 98.88 201 ILE B O 1
ATOM 3266 N N . PHE B 1 202 ? 0.095 -10.68 6.309 1 98.94 202 PHE B N 1
ATOM 3267 C CA . PHE B 1 202 ? 1.096 -11.711 6.578 1 98.94 202 PHE B CA 1
ATOM 3268 C C . PHE B 1 202 ? 2.502 -11.164 6.359 1 98.94 202 PHE B C 1
ATOM 3270 O O . PHE B 1 202 ? 2.744 -10.422 5.41 1 98.94 202 PHE B O 1
ATOM 3277 N N . TYR B 1 203 ? 3.363 -11.555 7.223 1 98.88 203 TYR B N 1
ATOM 3278 C CA . TYR B 1 203 ? 4.758 -11.125 7.23 1 98.88 203 TYR B CA 1
ATOM 3279 C C . TYR B 1 203 ? 5.695 -12.328 7.301 1 98.88 203 TYR B C 1
ATOM 3281 O O . TYR B 1 203 ? 5.406 -13.305 7.992 1 98.88 203 TYR B O 1
ATOM 3289 N N . HIS B 1 204 ? 6.773 -12.25 6.613 1 98.88 204 HIS B N 1
ATOM 3290 C CA . HIS B 1 204 ? 7.836 -13.234 6.77 1 98.88 204 HIS B CA 1
ATOM 3291 C C . HIS B 1 204 ? 9.211 -12.57 6.754 1 98.88 204 HIS B C 1
ATOM 3293 O O . HIS B 1 204 ? 9.492 -11.734 5.891 1 98.88 204 HIS B O 1
ATOM 3299 N N . ASP B 1 205 ? 10.023 -12.875 7.707 1 98.62 205 ASP B N 1
ATOM 3300 C CA . ASP B 1 205 ? 11.406 -12.406 7.801 1 98.62 205 ASP B CA 1
ATOM 3301 C C . ASP B 1 205 ? 12.359 -13.391 7.121 1 98.62 205 ASP B C 1
ATOM 3303 O O . ASP B 1 205 ? 12.461 -14.547 7.527 1 98.62 205 ASP B O 1
ATOM 3307 N N . PHE B 1 206 ? 13.078 -12.977 6.117 1 97.94 206 PHE B N 1
ATOM 3308 C CA . PHE B 1 206 ? 13.977 -13.859 5.375 1 97.94 206 PHE B CA 1
ATOM 3309 C C . PHE B 1 206 ? 15.406 -13.711 5.863 1 97.94 206 PHE B C 1
ATOM 3311 O O . PHE B 1 206 ? 16.328 -14.352 5.332 1 97.94 206 PHE B O 1
ATOM 3318 N N . SER B 1 207 ? 15.594 -12.781 6.785 1 90.06 207 SER B N 1
ATOM 3319 C CA . SER B 1 207 ? 16.938 -12.539 7.285 1 90.06 207 SER B CA 1
ATOM 3320 C C . SER B 1 207 ? 17.344 -13.578 8.328 1 90.06 207 SER B C 1
ATOM 3322 O O . SER B 1 207 ? 18.484 -13.609 8.773 1 90.06 207 SER B O 1
ATOM 3324 N N . GLN B 1 208 ? 16.484 -14.43 8.906 1 76.88 208 GLN B N 1
ATOM 3325 C CA . GLN B 1 208 ? 16.828 -15.438 9.906 1 76.88 208 GLN B CA 1
ATOM 3326 C C . GLN B 1 208 ? 17.172 -16.766 9.25 1 76.88 208 GLN B C 1
ATOM 3328 O O . GLN B 1 208 ? 16.703 -17.078 8.148 1 76.88 208 GLN B O 1
#

InterPro domains:
  IPR000182 GNAT domain [PF00583] (98-177)
  IPR000182 GNAT domain [PS51186] (40-207)
  IPR016181 Acyl-CoA N-acyltransferase [SSF55729] (50-203)
  IPR052742 Mitochondrial N-acetyltransferase [PTHR43138] (17-207)

Nearest PDB structures (foldseek):
  3w6s-assembly1_A  TM=9.297E-01  e=1.090E-21  Saccharomyces cerevisiae Sigma1278b
  3w6s-assembly2_C  TM=9.471E-01  e=6.245E-21  Saccharomyces cerevisiae Sigma1278b
  3w91-assembly1_A  TM=9.416E-01  e=5.180E-21  Saccharomyces cerevisiae
  4h89-assembly1_A-2  TM=8.696E-01  e=7.292E-13  Kribbella flavida DSM 17836
  2i79-assembly1_E  TM=7.702E-01  e=1.381E-08  Streptococcus pneumoniae TIGR4

pLDDT: mean 94.94, std 8.83, range [29.28, 98.94]

Organism: Rhizopus delemar (strain RA 99-880 / ATCC MYA-4621 / FGSC 9543 / NRRL 43880) (NCBI:txid246409)

Solvent-accessible surface area (backbone atoms only — not comparable to full-atom values): 22159 Å² total; per-residue (Å²): 103,14,25,69,74,29,78,61,73,63,48,79,50,90,56,60,63,70,80,62,47,64,43,77,44,76,34,79,81,63,50,45,34,29,34,37,69,61,56,82,82,38,53,70,58,49,51,50,54,46,53,54,49,35,48,47,32,67,61,21,72,71,51,44,48,58,71,75,65,53,71,69,53,38,41,43,54,55,52,60,60,47,29,34,35,29,17,46,78,43,79,88,51,87,81,68,77,60,53,83,79,26,47,37,31,38,36,32,45,40,61,60,40,41,50,37,22,16,43,26,23,25,63,51,80,45,64,33,80,94,44,61,93,41,44,52,64,52,52,52,52,55,48,45,67,58,47,43,49,46,53,33,32,42,28,37,45,38,77,61,43,43,64,83,41,53,68,60,54,50,43,42,49,73,73,64,35,39,77,40,29,48,42,74,62,38,30,60,30,65,87,38,79,89,47,56,40,36,17,30,21,36,34,39,74,59,77,115,103,16,24,64,74,30,79,60,74,64,46,78,51,90,56,61,63,70,78,60,47,64,42,80,43,75,34,78,81,64,49,45,34,29,34,37,70,60,56,81,82,37,54,71,58,50,51,51,52,47,51,54,50,36,50,48,33,66,61,21,72,71,51,43,48,58,71,75,64,52,72,68,51,39,42,50,53,54,53,60,58,47,29,34,35,28,18,45,77,43,79,86,52,86,84,67,77,61,53,83,79,27,46,38,30,38,36,32,46,40,62,62,38,40,51,37,21,16,43,27,22,24,64,51,79,43,64,32,79,94,43,60,93,42,44,53,64,52,54,52,52,55,48,45,67,58,47,44,50,49,53,33,32,43,31,37,44,37,78,60,44,41,65,85,39,53,68,61,54,50,42,41,50,72,72,63,34,40,78,40,29,50,43,74,61,37,30,62,29,66,85,38,78,89,44,56,40,36,18,29,22,36,34,39,72,60,76,113

Secondary structure (DSSP, 8-state):
--BTTBSPPPPP----GGGTPSEEEE-TTS-EEEEEE--TT-HHHHHHHHHHHHHHHHHTSS-S--SPP-HHHHHHHHSSSEEEEEEESS---TT---HHHHEEEEEEEEESS-GGGTTEEEEEEEE-GGGTTTTHHHHHHHHHHHHHHHHT--EEEEEEEETT-HHHHHHHHHTT-EEEEEEEEEE--TT-TTSPEEEEEEEEE---/--BTTBSPPPPP----GGGTPSEEEE-TTS-EEEEEE--TT-HHHHHHHHHHHHHHHHHTSS-S--SPP-HHHHHHHHSSSEEEEEEESS---TT---HHHHEEEEEEEEESS-GGGTTEEEEEEEE-GGGTTTTHHHHHHHHHHHHHHHHT--EEEEEEEETT-HHHHHHHHHTT-EEEEEEEEEE--TT-TTSPEEEEEEEEE---

Sequence (416 aa):
MSSAYGHIHKPHSDFDLNSILPIRKVLKDGQIGYIQKVDVNNKPLVSYLHQRFNKEIEDGLTYPQENLLDDSQFESYFLGYDAFVMSKDSLIELGDNDFNEKVMGMFYIKPNYPGRCSHICNGGFFVMEHFRGIGVGIAMGEAFKILVPAIGYKASVFNLVFENNVASVAIWKKLGFEQVGRIPKAGRLRNSPDKLVDALIFYHDFSQMSSAYGHIHKPHSDFDLNSILPIRKVLKDGQIGYIQKVDVNNKPLVSYLHQRFNKEIEDGLTYPQENLLDDSQFESYFLGYDAFVMSKDSLIELGDNDFNEKVMGMFYIKPNYPGRCSHICNGGFFVMEHFRGIGVGIAMGEAFKILVPAIGYKASVFNLVFENNVASVAIWKKLGFEQVGRIPKAGRLRNSPDKLVDALIFYHDFSQ

Radius of gyration: 22.61 Å; Cα contacts (8 Å, |Δi|>4): 872; chains: 2; bounding box: 48×73×53 Å

Foldseek 3Di:
DQDVVGDADADDAPFDCVVCPFPWDQWQVRWIKTKDWDDVVLVLVLVVVLVQVQVVLCQQAWDFHNDRDDSVRCCCPAVVATKMWMFTPDDDDRPDDPCLNTTQKMKGWAAPDHDPRRLEIEMDIGGRPVNPPTCPLLVVVVVCLVVSVSRPHFKYKDDFGFPVVVVNVVSCVVVPWDFPDKAPLDHCGPVCPPGRTIGTMTMDGSND/DQDVVGDADADDAPFDCVVCPFPWDQWQVRWIKTKDWDDVVLVLVLVVVLVQVQVVLCQFAWDFHNDRDDSVRCCCPAVVATKMWMFTPDDDDRPDDPCLNTTFKMKGWAAPDHDPRRLEIEMDIGGRPVNPPTCPLLVVVVVCLVVSVSRPHFKYKDDFGFPVVVVNVVSCVVVPWDFPDKAPLDHCGPVCPPGRTIGTMTMDGSND